Protein 5FJQ (pdb70)

Nearest PDB structures (foldseek):
  5fjq-assembly3_C  TM=1.004E+00  e=1.617E-39  Cellvibrio japonicus
  7zjb-assembly1_B  TM=9.269E-01  e=7.224E-19  Streptomyces coelicolor A3(2)
  5uiz-assembly2_B  TM=8.842E-01  e=8.935E-16  Thermobifida fusca
  4alr-assembly1_A  TM=8.768E-01  e=4.290E-15  Enterococcus faecalis
  2yox-assembly1_A  TM=8.357E-01  e=4.208E-13  Bacillus amyloliquefaciens

Foldseek 3Di:
DKAWPVVHFLLRLLVVCPQVDHDFVLSVQQNVQAAPCSVPRLPLKDFPADPPLCVQAPALRQASSPPRNRNSRSAQDLRRDAAEDAAFWDKIKMQHPWWAWFQWKWKWKADAVDDSPHGGGPVRTDTFDIDGTDGTDNMDMDGTGHHDYAGKMKMKIKTAGDCVVGGGMMDITIHIYGND/DKAWPVVHFLLRQLLVQPQPDGDFPLSVQQSVQAAQCSVPLLPLKDFPADPCLCVQAAFLCQASSPDRNRSSSQQQDQRRDAAADAAFWDKIKIQHPWWAKFQWKWKWKADAPDDSPHGGGPVRIDTFDTGGTDGTDRMDIDTTGGHHHAAKMWMKIKTAGDCVVGNGMIRITIHIYGHD/DKAWPVVHFLLRQLVVCPQVDHDDPLSVQQNVQAAPCSVCLLPLKDFPDDPPLPVQAPFLRQASSPPRNRNSRQQQDQRRDAAEDAAFWGKIKMQHPWWAWFQWKWKWKFDAPDDSPGGGGPVRTDTFDIHGTDGTDRMDIDGTGHHHYAFKMWMKIKTAGDCVVGGGMIRITIHIYHND

Solvent-accessible surface area: 21340 Å² total; per-residue (Å²): 50,0,38,0,29,54,7,77,1,5,6,5,30,0,69,98,47,26,13,95,126,17,106,46,76,0,2,88,26,0,83,97,45,18,11,43,2,1,128,48,7,37,50,0,10,20,54,39,0,126,68,55,14,94,177,83,0,64,82,15,74,0,4,0,4,65,73,65,72,3,52,0,0,8,57,35,64,106,41,2,26,31,31,82,4,71,61,25,50,76,99,0,27,0,44,7,69,39,23,22,59,1,54,8,1,54,0,37,0,0,62,92,63,34,101,20,62,99,55,9,95,51,100,18,26,94,46,16,8,9,38,9,94,25,90,98,63,172,82,0,61,14,23,0,25,3,34,159,23,56,31,68,3,8,0,0,0,0,1,0,44,3,68,105,104,61,35,26,25,0,1,1,2,4,0,4,0,41,9,79,44,0,36,0,32,49,4,77,0,5,5,5,30,0,78,98,40,28,11,99,126,18,110,45,76,0,1,86,27,0,84,95,43,17,12,46,5,1,131,56,3,38,55,0,7,19,60,30,0,8,24,5,14,69,108,57,0,62,82,14,71,1,5,0,5,70,78,65,80,2,55,0,0,9,58,37,64,101,37,4,23,32,32,86,5,98,59,26,51,73,94,0,23,0,37,3,66,44,29,20,65,1,54,8,1,51,0,33,0,0,68,98,63,32,100,17,69,96,57,9,97,59,102,14,26,107,44,18,9,6,38,10,96,29,85,100,66,182,76,2,66,15,28,0,29,3,39,157,23,56,26,76,3,7,0,0,0,1,2,0,41,3,55,89,104,59,40,29,27,0,0,0,2,4,0,3,0,39,18,91,46,0,42,0,30,53,6,84,0,5,6,6,32,0,82,102,43,25,14,63,126,15,104,51,78,0,1,87,24,0,54,87,48,10,1,2,6,1,48,28,5,39,41,1,7,22,54,36,0,123,71,50,14,94,117,70,0,63,80,15,72,1,4,0,6,70,74,55,33,2,54,0,0,10,59,35,68,105,42,1,26,33,31,86,5,91,59,28,62,82,99,0,23,0,40,3,67,43,27,19,58,1,53,8,1,57,0,37,0,0,59,97,62,32,100,14,71,101,53,9,101,51,101,17,27,89,90,30,42,62,40,18,100,30,83,97,66,180,72,1,68,14,81,0,106,3,33,153,18,60,28,74,3,6,0,0,0,1,1,0,40,4,71,100,106,60,39,25,25,0,0,1,2,4,0,3,1,40,20,88

Organism: Cellvibrio japonicus (strain Ueda107) (NCBI:txid498211)

Radius of gyration: 25.56 Å; Cα contacts (8 Å, |Δi|>4): 1435; chains: 3; bounding box: 50×65×70 Å

Structure (mmCIF, N/CA/C/O backbone):
data_5FJQ
#
_entry.id   5FJQ
#
_cell.length_a   91.500
_cell.length_b   50.170
_cell.length_c   114.530
_cell.angle_alpha   90.00
_cell.angle_beta   90.00
_cell.angle_gamma   90.00
#
_symmetry.space_group_name_H-M   'C 1 2 1'
#
loop_
_entity.id
_entity.type
_entity.pdbx_description
1 polymer 'CARBOHYDRATE BINDING PROTEIN, PUTATIVE, CPB33A'
2 non-polymer 'COPPER (II) ION'
3 water water
#
loop_
_atom_site.group_PDB
_atom_site.id
_atom_site.type_symbol
_atom_site.label_atom_id
_atom_site.label_alt_id
_atom_site.label_comp_id
_atom_site.label_asym_id
_atom_site.label_entity_id
_atom_site.label_seq_id
_atom_site.pdbx_PDB_ins_code
_atom_site.Cartn_x
_atom_site.Cartn_y
_atom_site.Cartn_z
_atom_site.occupancy
_atom_site.B_iso_or_equiv
_atom_site.auth_seq_id
_atom_site.auth_comp_id
_atom_site.auth_asym_id
_atom_site.auth_atom_id
_atom_site.pdbx_PDB_model_num
ATOM 1 N N . HIS A 1 1 ? 76.445 -2.117 8.250 1.00 26.13 37 HIS A N 1
ATOM 2 C CA . HIS A 1 1 ? 75.273 -2.949 8.666 1.00 23.25 37 HIS A CA 1
ATOM 3 C C . HIS A 1 1 ? 74.798 -2.704 10.101 1.00 21.79 37 HIS A C 1
ATOM 4 O O . HIS A 1 1 ? 75.509 -2.911 11.104 1.00 23.37 37 HIS A O 1
ATOM 11 N N . GLY A 1 2 ? 73.559 -2.248 10.197 1.00 23.05 38 GLY A N 1
ATOM 12 C CA . GLY A 1 2 ? 72.976 -1.980 11.478 1.00 21.23 38 GLY A CA 1
ATOM 13 C C . GLY A 1 2 ? 71.556 -1.439 11.492 1.00 18.61 38 GLY A C 1
ATOM 14 O O . GLY A 1 2 ? 71.046 -1.021 10.471 1.00 19.47 38 GLY A O 1
ATOM 15 N N . TYR A 1 3 ? 70.942 -1.380 12.685 1.00 16.31 39 TYR A N 1
ATOM 16 C CA . TYR A 1 3 ? 69.538 -0.920 12.816 1.00 15.87 39 TYR A CA 1
ATOM 17 C C . TYR A 1 3 ? 69.375 -0.225 14.168 1.00 16.40 39 TYR A C 1
ATOM 18 O O . TYR A 1 3 ? 70.277 -0.302 14.946 1.00 17.93 39 TYR A O 1
ATOM 27 N N . VAL A 1 4 ? 68.248 0.439 14.427 1.00 16.33 40 VAL A N 1
ATOM 28 C CA . VAL A 1 4 ? 67.989 1.124 15.724 1.00 17.08 40 VAL A CA 1
ATOM 29 C C . VAL A 1 4 ? 67.237 0.130 16.569 1.00 19.19 40 VAL A C 1
ATOM 30 O O . VAL A 1 4 ? 66.116 -0.306 16.201 1.00 18.99 40 VAL A O 1
ATOM 34 N N . SER A 1 5 ? 67.837 -0.179 17.725 1.00 20.86 41 SER A N 1
ATOM 35 C CA . SER A 1 5 ? 67.369 -1.221 18.592 1.00 21.70 41 SER A CA 1
ATOM 36 C C . SER A 1 5 ? 66.570 -0.643 19.737 1.00 25.10 41 SER A C 1
ATOM 37 O O . SER A 1 5 ? 65.741 -1.354 20.319 1.00 25.11 41 SER A O 1
ATOM 40 N N . SER A 1 6 ? 66.763 0.665 19.996 1.00 24.09 42 SER A N 1
ATOM 41 C CA . SER A 1 6 ? 66.231 1.350 21.198 1.00 25.89 42 SER A CA 1
ATOM 42 C C . SER A 1 6 ? 66.105 2.865 20.914 1.00 24.14 42 SER A C 1
ATOM 43 O O . SER A 1 6 ? 67.135 3.510 20.722 1.00 23.25 42 SER A O 1
ATOM 46 N N . PRO A 1 7 ? 64.854 3.389 20.740 1.00 20.34 43 PRO A N 1
ATOM 47 C CA . PRO A 1 7 ? 63.561 2.699 20.714 1.00 19.24 43 PRO A CA 1
ATOM 48 C C . PRO A 1 7 ? 63.553 1.761 19.500 1.00 19.44 43 PRO A C 1
ATOM 49 O O . PRO A 1 7 ? 64.207 2.053 18.504 1.00 17.95 43 PRO A O 1
ATOM 53 N N . LYS A 1 8 ? 62.889 0.626 19.614 1.00 17.81 44 LYS A N 1
ATOM 54 C CA . LYS A 1 8 ? 62.867 -0.374 18.527 1.00 16.78 44 LYS A CA 1
ATOM 55 C C . LYS A 1 8 ? 62.299 0.272 17.276 1.00 17.22 44 LYS A C 1
ATOM 56 O O . LYS A 1 8 ? 61.214 0.901 17.303 1.00 17.55 44 LYS A O 1
ATOM 62 N N . SER A 1 9 ? 63.037 0.133 16.184 1.00 19.74 45 SER A N 1
ATOM 63 C CA . SER A 1 9 ? 62.625 0.652 14.890 1.00 18.23 45 SER A CA 1
ATOM 64 C C . SER A 1 9 ? 61.494 -0.250 14.455 1.00 19.74 45 SER A C 1
ATOM 65 O O . SER A 1 9 ? 61.257 -1.306 15.064 1.00 19.89 45 SER A O 1
ATOM 68 N N . ARG A 1 10 ? 60.786 0.217 13.450 1.00 16.96 46 ARG A N 1
ATOM 69 C CA . ARG A 1 10 ? 59.619 -0.466 12.894 1.00 16.03 46 ARG A CA 1
ATOM 70 C C . ARG A 1 10 ? 59.972 -1.883 12.382 1.00 16.46 46 ARG A C 1
ATOM 71 O O . ARG A 1 10 ? 59.168 -2.806 12.582 1.00 15.84 46 ARG A O 1
ATOM 79 N N . VAL A 1 11 ? 61.149 -2.039 11.720 1.00 15.61 47 VAL A N 1
ATOM 80 C CA . VAL A 1 11 ? 61.579 -3.376 11.226 1.00 14.16 47 VAL A CA 1
ATOM 81 C C . VAL A 1 11 ? 61.817 -4.283 12.493 1.00 13.39 47 VAL A C 1
ATOM 82 O O . VAL A 1 11 ? 61.559 -5.479 12.476 1.00 12.66 47 VAL A O 1
ATOM 86 N N . ILE A 1 12 ? 62.164 -3.674 13.621 1.00 13.42 48 ILE A N 1
ATOM 87 C CA . ILE A 1 12 ? 62.471 -4.502 14.871 1.00 13.01 48 ILE A CA 1
ATOM 88 C C . ILE A 1 12 ? 61.193 -4.815 15.699 1.00 14.89 48 ILE A C 1
ATOM 89 O O . ILE A 1 12 ? 61.031 -5.899 16.365 1.00 15.33 48 ILE A O 1
ATOM 94 N N . GLN A 1 13 ? 60.331 -3.818 15.773 1.00 14.72 49 GLN A N 1
ATOM 95 C CA . GLN A 1 13 ? 59.003 -4.013 16.342 1.00 16.20 49 GLN A CA 1
ATOM 96 C C . GLN A 1 13 ? 58.304 -5.167 15.616 1.00 16.54 49 GLN A C 1
ATOM 97 O O . GLN A 1 13 ? 57.821 -6.140 16.214 1.00 18.07 49 GLN A O 1
ATOM 103 N N . CYS A 1 14 ? 58.244 -5.070 14.336 1.00 14.43 50 CYS A N 1
ATOM 104 C CA . CYS A 1 14 ? 57.535 -6.169 13.638 1.00 17.66 50 CYS A CA 1
ATOM 105 C C . CYS A 1 14 ? 58.296 -7.537 13.608 1.00 17.84 50 CYS A C 1
ATOM 106 O O . CYS A 1 14 ? 57.645 -8.602 13.711 1.00 17.75 50 CYS A O 1
ATOM 109 N N . LYS A 1 15 ? 59.634 -7.506 13.514 1.00 16.17 51 LYS A N 1
ATOM 110 C CA . LYS A 1 15 ? 60.406 -8.742 13.605 1.00 15.65 51 LYS A CA 1
ATOM 111 C C . LYS A 1 15 ? 59.997 -9.515 14.838 1.00 16.13 51 LYS A C 1
ATOM 112 O O . LYS A 1 15 ? 59.608 -10.682 14.776 1.00 14.67 51 LYS A O 1
ATOM 118 N N . GLU A 1 16 ? 59.960 -8.807 15.955 1.00 16.36 52 GLU A N 1
ATOM 119 C CA . GLU A 1 16 ? 59.792 -9.424 17.241 1.00 15.78 52 GLU A CA 1
ATOM 120 C C . GLU A 1 16 ? 58.342 -9.838 17.461 1.00 16.79 52 GLU A C 1
ATOM 121 O O . GLU A 1 16 ? 58.041 -10.680 18.322 1.00 17.98 52 GLU A O 1
ATOM 127 N N . ASN A 1 17 ? 57.423 -9.234 16.711 1.00 14.79 53 ASN A N 1
ATOM 128 C CA . ASN A 1 17 ? 56.024 -9.646 16.784 1.00 16.19 53 ASN A CA 1
ATOM 129 C C . ASN A 1 17 ? 55.803 -10.956 15.952 1.00 16.77 53 ASN A C 1
ATOM 130 O O . ASN A 1 17 ? 54.711 -11.543 16.016 1.00 15.88 53 ASN A O 1
ATOM 135 N N . GLY A 1 18 ? 56.817 -11.393 15.194 1.00 16.62 54 GLY A N 1
ATOM 136 C CA . GLY A 1 18 ? 56.708 -12.656 14.369 1.00 15.48 54 GLY A CA 1
ATOM 137 C C . GLY A 1 18 ? 56.593 -12.342 12.884 1.00 19.55 54 GLY A C 1
ATOM 138 O O . GLY A 1 18 ? 55.593 -11.745 12.418 1.00 20.09 54 GLY A O 1
ATOM 139 N N . ILE A 1 19 ? 57.622 -12.729 12.128 1.00 17.43 55 ILE A N 1
ATOM 140 C CA . ILE A 1 19 ? 57.687 -12.380 10.759 1.00 18.24 55 ILE A CA 1
ATOM 141 C C . ILE A 1 19 ? 56.714 -13.282 9.954 1.00 19.65 55 ILE A C 1
ATOM 142 O O . ILE A 1 19 ? 56.007 -12.787 9.102 1.00 17.53 55 ILE A O 1
ATOM 147 N N . GLU A 1 20 ? 56.672 -14.580 10.274 1.00 21.05 56 GLU A N 1
ATOM 148 C CA . GLU A 1 20 ? 55.806 -15.515 9.517 1.00 23.62 56 GLU A CA 1
ATOM 149 C C . GLU A 1 20 ? 54.320 -15.417 9.931 1.00 24.80 56 GLU A C 1
ATOM 150 O O . GLU A 1 20 ? 53.431 -15.449 9.086 1.00 24.09 56 GLU A O 1
ATOM 156 N N . ASN A 1 21 ? 54.080 -15.284 11.226 1.00 24.77 57 ASN A N 1
ATOM 157 C CA . ASN A 1 21 ? 52.746 -15.319 11.828 1.00 26.44 57 ASN A CA 1
ATOM 158 C C . ASN A 1 21 ? 52.571 -14.168 12.796 1.00 23.85 57 ASN A C 1
ATOM 159 O O . ASN A 1 21 ? 52.329 -14.376 13.956 1.00 24.43 57 ASN A O 1
ATOM 164 N N . PRO A 1 22 ? 52.664 -12.936 12.298 1.00 22.77 58 PRO A N 1
ATOM 165 C CA . PRO A 1 22 ? 52.506 -11.797 13.185 1.00 21.70 58 PRO A CA 1
ATOM 166 C C . PRO A 1 22 ? 51.089 -11.800 13.802 1.00 21.89 58 PRO A C 1
ATOM 167 O O . PRO A 1 22 ? 50.140 -12.361 13.230 1.00 25.27 58 PRO A O 1
ATOM 171 N N . THR A 1 23 ? 50.932 -11.130 14.918 1.00 21.85 59 THR A N 1
ATOM 172 C CA . THR A 1 23 ? 49.619 -11.037 15.517 1.00 23.86 59 THR A CA 1
ATOM 173 C C . THR A 1 23 ? 49.172 -9.613 15.565 1.00 24.82 59 THR A C 1
ATOM 174 O O . THR A 1 23 ? 47.999 -9.340 15.791 1.00 26.74 59 THR A O 1
ATOM 178 N N . HIS A 1 24 ? 50.084 -8.679 15.413 1.00 23.20 60 HIS A N 1
ATOM 179 C CA . HIS A 1 24 ? 49.667 -7.297 15.585 1.00 26.53 60 HIS A CA 1
ATOM 180 C C . HIS A 1 24 ? 49.124 -6.797 14.220 1.00 25.01 60 HIS A C 1
ATOM 181 O O . HIS A 1 24 ? 49.712 -7.072 13.200 1.00 28.23 60 HIS A O 1
ATOM 188 N N . PRO A 1 25 ? 47.993 -6.091 14.207 1.00 22.61 61 PRO A N 1
ATOM 189 C CA . PRO A 1 25 ? 47.391 -5.765 12.943 1.00 22.82 61 PRO A CA 1
ATOM 190 C C . PRO A 1 25 ? 48.306 -5.010 11.931 1.00 20.17 61 PRO A C 1
ATOM 191 O O . PRO A 1 25 ? 48.301 -5.354 10.764 1.00 21.40 61 PRO A O 1
ATOM 195 N N . ALA A 1 26 ? 49.089 -4.023 12.351 1.00 20.39 62 ALA A N 1
ATOM 196 C CA . ALA A 1 26 ? 50.087 -3.371 11.422 1.00 18.39 62 ALA A CA 1
ATOM 197 C C . ALA A 1 26 ? 51.118 -4.346 10.840 1.00 18.43 62 ALA A C 1
ATOM 198 O O . ALA A 1 26 ? 51.482 -4.240 9.682 1.00 17.35 62 ALA A O 1
ATOM 200 N N . CYS A 1 27 ? 51.606 -5.303 11.636 1.00 14.18 63 CYS A N 1
ATOM 201 C CA . CYS A 1 27 ? 52.605 -6.237 11.118 1.00 15.32 63 CYS A CA 1
ATOM 202 C C . CYS A 1 27 ? 51.944 -7.287 10.240 1.00 15.20 63 CYS A C 1
ATOM 203 O O . CYS A 1 27 ? 52.562 -7.771 9.318 1.00 17.78 63 CYS A O 1
ATOM 206 N N . ILE A 1 28 ? 50.690 -7.658 10.559 1.00 16.80 64 ILE A N 1
ATOM 207 C CA . ILE A 1 28 ? 49.921 -8.574 9.687 1.00 14.47 64 ILE A CA 1
ATOM 208 C C . ILE A 1 28 ? 49.815 -7.872 8.318 1.00 15.57 64 ILE A C 1
ATOM 209 O O . ILE A 1 28 ? 50.021 -8.497 7.231 1.00 15.39 64 ILE A O 1
ATOM 214 N N . ALA A 1 29 ? 49.478 -6.587 8.341 1.00 14.44 65 ALA A N 1
ATOM 215 C CA . ALA A 1 29 ? 49.400 -5.818 7.047 1.00 14.66 65 ALA A CA 1
ATOM 216 C C . ALA A 1 29 ? 50.796 -5.802 6.336 1.00 16.69 65 ALA A C 1
ATOM 217 O O . ALA A 1 29 ? 50.892 -6.144 5.150 1.00 17.39 65 ALA A O 1
ATOM 219 N N . ALA A 1 30 ? 51.842 -5.448 7.097 1.00 19.11 66 ALA A N 1
ATOM 220 C CA . ALA A 1 30 ? 53.178 -5.451 6.566 1.00 21.15 66 ALA A CA 1
ATOM 221 C C . ALA A 1 30 ? 53.546 -6.822 5.937 1.00 21.25 66 ALA A C 1
ATOM 222 O O . ALA A 1 30 ? 54.179 -6.844 4.910 1.00 19.01 66 ALA A O 1
ATOM 224 N N . LYS A 1 31 ? 53.192 -7.944 6.581 1.00 21.69 67 LYS A N 1
ATOM 225 C CA . LYS A 1 31 ? 53.465 -9.248 5.954 1.00 23.60 67 LYS A CA 1
ATOM 226 C C . LYS A 1 31 ? 52.933 -9.334 4.507 1.00 24.53 67 LYS A C 1
ATOM 227 O O . LYS A 1 31 ? 53.674 -9.725 3.607 1.00 26.31 67 LYS A O 1
ATOM 233 N N . ALA A 1 32 ? 51.683 -8.911 4.308 1.00 26.01 68 ALA A N 1
ATOM 234 C CA . ALA A 1 32 ? 50.980 -8.990 3.037 1.00 26.69 68 ALA A CA 1
ATOM 235 C C . ALA A 1 32 ? 51.630 -8.069 1.980 1.00 25.05 68 ALA A C 1
ATOM 236 O O . ALA A 1 32 ? 51.699 -8.434 0.801 1.00 22.91 68 ALA A O 1
ATOM 238 N N . ALA A 1 33 ? 52.143 -6.911 2.404 1.00 20.93 69 ALA A N 1
ATOM 239 C CA . ALA A 1 33 ? 52.815 -5.986 1.477 1.00 19.31 69 ALA A CA 1
ATOM 240 C C . ALA A 1 33 ? 54.332 -6.302 1.170 1.00 19.62 69 ALA A C 1
ATOM 241 O O . ALA A 1 33 ? 54.896 -5.810 0.190 1.00 21.76 69 ALA A O 1
ATOM 243 N N . GLY A 1 34 ? 54.977 -7.141 1.971 1.00 18.51 70 GLY A N 1
ATOM 244 C CA . GLY A 1 34 ? 56.420 -7.415 1.753 1.00 18.65 70 GLY A CA 1
ATOM 245 C C . GLY A 1 34 ? 57.165 -7.267 3.061 1.00 19.79 70 GLY A C 1
ATOM 246 O O . GLY A 1 34 ? 57.416 -6.126 3.519 1.00 20.09 70 GLY A O 1
ATOM 247 N N . ASN A 1 35 ? 57.463 -8.399 3.728 1.00 17.66 71 ASN A N 1
ATOM 248 C CA . ASN A 1 35 ? 58.188 -8.303 4.974 1.00 17.83 71 ASN A CA 1
ATOM 249 C C . ASN A 1 35 ? 59.309 -9.347 5.149 1.00 17.18 71 ASN A C 1
ATOM 250 O O . ASN A 1 35 ? 59.778 -9.521 6.247 1.00 13.49 71 ASN A O 1
ATOM 255 N N . GLY A 1 36 ? 59.701 -10.070 4.101 1.00 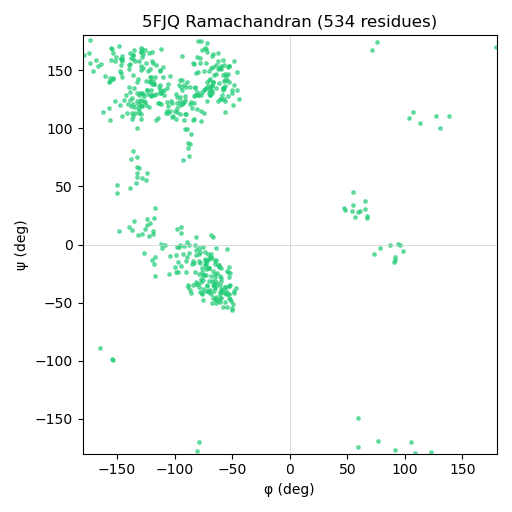15.75 72 GLY A N 1
ATOM 256 C CA . GLY A 1 36 ? 60.692 -11.125 4.364 1.00 18.39 72 GLY A CA 1
ATOM 257 C C . GLY A 1 36 ? 62.063 -10.456 4.633 1.00 18.78 72 GLY A C 1
ATOM 258 O O . GLY A 1 36 ? 62.988 -11.085 5.149 1.00 16.73 72 GLY A O 1
ATOM 259 N N . GLY A 1 37 ? 62.216 -9.175 4.262 1.00 18.54 73 GLY A N 1
ATOM 260 C CA . GLY A 1 37 ? 63.424 -8.450 4.749 1.00 20.34 73 GLY A CA 1
ATOM 261 C C . GLY A 1 37 ? 63.497 -8.261 6.274 1.00 19.12 73 GLY A C 1
ATOM 262 O O . GLY A 1 37 ? 64.440 -7.667 6.792 1.00 17.60 73 GLY A O 1
ATOM 263 N N . LEU A 1 38 ? 62.480 -8.699 7.016 1.00 21.49 74 LEU A N 1
ATOM 264 C CA . LEU A 1 38 ? 62.468 -8.457 8.449 1.00 17.96 74 LEU A CA 1
ATOM 265 C C . LEU A 1 38 ? 63.453 -9.346 9.171 1.00 20.18 74 LEU A C 1
ATOM 266 O O . LEU A 1 38 ? 63.760 -9.090 10.357 1.00 17.06 74 LEU A O 1
ATOM 271 N N . TYR A 1 39 ? 63.949 -10.379 8.486 1.00 17.46 75 TYR A N 1
ATOM 272 C CA . TYR A 1 39 ? 65.005 -11.269 9.034 1.00 16.30 75 TYR A CA 1
ATOM 273 C C . TYR A 1 39 ? 66.374 -10.576 9.043 1.00 15.58 75 TYR A C 1
ATOM 274 O O . TYR A 1 39 ? 67.362 -11.061 9.628 1.00 13.80 75 TYR A O 1
ATOM 283 N N . THR A 1 40 ? 66.478 -9.490 8.262 1.00 15.17 76 THR A N 1
ATOM 284 C CA . THR A 1 40 ? 67.801 -8.843 8.075 1.00 16.38 76 THR A CA 1
ATOM 285 C C . THR A 1 40 ? 67.648 -7.316 8.280 1.00 17.23 76 THR A C 1
ATOM 286 O O . THR A 1 40 ? 67.908 -6.517 7.379 1.00 17.76 76 THR A O 1
ATOM 290 N N . PRO A 1 41 ? 67.167 -6.924 9.472 1.00 18.41 77 PRO A N 1
ATOM 291 C CA . PRO A 1 41 ? 66.922 -5.534 9.886 1.00 17.31 77 PRO A CA 1
ATOM 292 C C . PRO A 1 41 ? 68.132 -4.591 9.731 1.00 18.19 77 PRO A C 1
ATOM 293 O O . PRO A 1 41 ? 67.947 -3.365 9.540 1.00 17.40 77 PRO A O 1
ATOM 297 N N . GLN A 1 42 ? 69.326 -5.171 9.731 1.00 16.40 78 GLN A N 1
ATOM 298 C CA . GLN A 1 42 ? 70.622 -4.467 9.622 1.00 18.12 78 GLN A CA 1
ATOM 299 C C . GLN A 1 42 ? 70.984 -4.013 8.184 1.00 19.91 78 GLN A C 1
ATOM 300 O O . GLN A 1 42 ? 71.993 -3.313 7.954 1.00 21.34 78 GLN A O 1
ATOM 306 N N . GLU A 1 43 ? 70.142 -4.438 7.238 1.00 21.08 79 GLU A N 1
ATOM 307 C CA . GLU A 1 43 ? 70.356 -4.316 5.845 1.00 20.60 79 GLU A CA 1
ATOM 308 C C . GLU A 1 43 ? 69.329 -3.437 5.123 1.00 18.25 79 GLU A C 1
ATOM 309 O O . GLU A 1 43 ? 68.985 -3.718 3.975 1.00 19.90 79 GLU A O 1
ATOM 315 N N . VAL A 1 44 ? 68.784 -2.426 5.770 1.00 16.69 80 VAL A N 1
ATOM 316 C CA . VAL A 1 44 ? 67.833 -1.586 5.070 1.00 17.08 80 VAL A CA 1
ATOM 317 C C . VAL A 1 44 ? 68.750 -0.557 4.439 1.00 17.30 80 VAL A C 1
ATOM 318 O O . VAL A 1 44 ? 68.974 0.546 4.985 1.00 19.07 80 VAL A O 1
ATOM 322 N N . ALA A 1 45 ? 69.314 -0.935 3.284 1.00 17.97 81 ALA A N 1
ATOM 323 C CA . ALA A 1 45 ? 70.602 -0.369 2.818 1.00 17.53 81 ALA A CA 1
ATOM 324 C C . ALA A 1 45 ? 70.517 0.121 1.404 1.00 15.85 81 ALA A C 1
ATOM 325 O O . ALA A 1 45 ? 69.789 -0.456 0.608 1.00 18.75 81 ALA A O 1
ATOM 327 N N . VAL A 1 46 ? 71.298 1.136 1.068 1.00 16.06 82 VAL A N 1
ATOM 328 C CA . VAL A 1 46 ? 71.419 1.564 -0.338 1.00 14.39 82 VAL A CA 1
ATOM 329 C C . VAL A 1 46 ? 72.884 1.705 -0.643 1.00 14.90 82 VAL A C 1
ATOM 330 O O . VAL A 1 46 ? 73.564 2.490 0.000 1.00 15.09 82 VAL A O 1
ATOM 334 N N . GLY A 1 47 ? 73.396 0.964 -1.625 1.00 14.18 83 GLY A N 1
ATOM 335 C CA . GLY A 1 47 ? 74.803 1.118 -2.016 1.00 15.91 83 GLY A CA 1
ATOM 336 C C . GLY A 1 47 ? 75.011 2.339 -2.922 1.00 17.88 83 GLY A C 1
ATOM 337 O O . GLY A 1 47 ? 74.134 2.709 -3.679 1.00 18.62 83 GLY A O 1
ATOM 338 N N . GLY A 1 48 ? 76.175 2.965 -2.826 1.00 20.17 84 GLY A N 1
ATOM 339 C CA . GLY A 1 48 ? 76.556 4.098 -3.655 1.00 20.35 84 GLY A CA 1
ATOM 340 C C . GLY A 1 48 ? 76.131 5.466 -3.154 1.00 24.13 84 GLY A C 1
ATOM 341 O O . GLY A 1 48 ? 76.412 6.463 -3.819 1.00 25.46 84 GLY A O 1
ATOM 342 N N . VAL A 1 49 ? 75.452 5.542 -2.013 1.00 22.06 85 VAL A N 1
ATOM 343 C CA . VAL A 1 49 ? 74.854 6.820 -1.607 1.00 22.19 85 VAL A CA 1
ATOM 344 C C . VAL A 1 49 ? 75.900 7.702 -0.938 1.00 19.73 85 VAL A C 1
ATOM 345 O O . VAL A 1 49 ? 76.695 7.234 -0.142 1.00 18.77 85 VAL A O 1
ATOM 349 N N . ARG A 1 50 ? 75.930 8.983 -1.320 1.00 18.59 86 ARG A N 1
ATOM 350 C CA . ARG A 1 50 ? 76.908 9.946 -0.813 1.00 16.89 86 ARG A CA 1
ATOM 351 C C . ARG A 1 50 ? 76.142 11.219 -0.415 1.00 17.06 86 ARG A C 1
ATOM 352 O O . ARG A 1 50 ? 76.062 12.203 -1.220 1.00 14.98 86 ARG A O 1
ATOM 360 N N . ASP A 1 51 ? 75.450 11.136 0.730 1.00 16.33 87 ASP A N 1
ATOM 361 C CA . ASP A 1 51 ? 74.636 12.229 1.285 1.00 17.45 87 ASP A CA 1
ATOM 362 C C . ASP A 1 51 ? 73.550 12.777 0.288 1.00 19.40 87 ASP A C 1
ATOM 363 O O . ASP A 1 51 ? 73.306 13.989 0.173 1.00 16.22 87 ASP A O 1
ATOM 368 N N . ASN A 1 52 ? 73.009 11.859 -0.546 1.00 18.39 88 ASN A N 1
ATOM 369 C CA . ASN A 1 52 ? 72.029 12.224 -1.564 1.00 20.02 88 ASN A CA 1
ATOM 370 C C . ASN A 1 52 ? 70.939 11.162 -1.599 1.00 18.79 88 ASN A C 1
ATOM 371 O O . ASN A 1 52 ? 70.619 10.580 -2.652 1.00 16.77 88 ASN A O 1
ATOM 376 N N . HIS A 1 53 ? 70.444 10.853 -0.408 1.00 21.51 89 HIS A N 1
ATOM 377 C CA . HIS A 1 53 ? 69.522 9.744 -0.171 1.00 20.65 89 HIS A CA 1
ATOM 378 C C . HIS A 1 53 ? 68.245 9.863 -0.945 1.00 18.42 89 HIS A C 1
ATOM 379 O O . HIS A 1 53 ? 67.636 8.852 -1.319 1.00 19.20 89 HIS A O 1
ATOM 386 N N . ASP A 1 54 ? 67.805 11.090 -1.196 1.00 19.30 90 ASP A N 1
ATOM 387 C CA . ASP A 1 54 ? 66.536 11.253 -1.909 1.00 20.22 90 ASP A CA 1
ATOM 388 C C . ASP A 1 54 ? 66.602 10.906 -3.380 1.00 19.26 90 ASP A C 1
ATOM 389 O O . ASP A 1 54 ? 65.569 10.678 -3.980 1.00 20.86 90 ASP A O 1
ATOM 394 N N . TYR A 1 55 ? 67.790 10.912 -3.973 1.00 17.98 91 TYR A N 1
ATOM 395 C CA . TYR A 1 55 ? 67.944 10.425 -5.338 1.00 16.11 91 TYR A CA 1
ATOM 396 C C . TYR A 1 55 ? 67.618 8.920 -5.460 1.00 18.92 91 TYR A C 1
ATOM 397 O O . TYR A 1 55 ? 66.921 8.488 -6.401 1.00 20.73 91 TYR A O 1
ATOM 406 N N . TYR A 1 56 ? 68.136 8.127 -4.515 1.00 19.11 92 TYR A N 1
ATOM 407 C CA . TYR A 1 56 ? 68.049 6.685 -4.538 1.00 19.63 92 TYR A CA 1
ATOM 408 C C . TYR A 1 56 ? 66.723 6.138 -3.966 1.00 20.36 92 TYR A C 1
ATOM 409 O O . TYR A 1 56 ? 66.246 5.092 -4.452 1.00 19.46 92 TYR A O 1
ATOM 418 N N . ILE A 1 57 ? 66.168 6.818 -2.926 1.00 17.00 93 ILE A N 1
ATOM 419 C CA . ILE A 1 57 ? 64.916 6.420 -2.292 1.00 17.07 93 ILE A CA 1
ATOM 420 C C . ILE A 1 57 ? 63.703 7.290 -2.673 1.00 18.52 93 ILE A C 1
ATOM 421 O O . ILE A 1 57 ? 63.640 8.486 -2.282 1.00 20.10 93 ILE A O 1
ATOM 426 N N . PRO A 1 58 ? 62.704 6.687 -3.361 1.00 19.02 94 PRO A N 1
ATOM 427 C CA . PRO A 1 58 ? 61.488 7.468 -3.787 1.00 21.04 94 PRO A CA 1
ATOM 428 C C . PRO A 1 58 ? 60.682 7.897 -2.573 1.00 19.14 94 PRO A C 1
ATOM 429 O O . PRO A 1 58 ? 60.754 7.213 -1.545 1.00 17.86 94 PRO A O 1
ATOM 433 N N . ASP A 1 59 ? 59.925 8.982 -2.621 1.00 18.33 95 ASP A N 1
ATOM 434 C CA . ASP A 1 59 ? 58.959 9.196 -1.504 1.00 21.80 95 ASP A CA 1
ATOM 435 C C . ASP A 1 59 ? 58.062 7.959 -1.320 1.00 21.21 95 ASP A C 1
ATOM 436 O O . ASP A 1 59 ? 57.739 7.250 -2.301 1.00 21.87 95 ASP A O 1
ATOM 441 N N . GLY A 1 60 ? 57.567 7.727 -0.125 1.00 20.04 96 GLY A N 1
ATOM 442 C CA . GLY A 1 60 ? 56.737 6.554 0.101 1.00 21.47 96 GLY A CA 1
ATOM 443 C C . GLY A 1 60 ? 57.565 5.291 0.237 1.00 19.77 96 GLY A C 1
ATOM 444 O O . GLY A 1 60 ? 57.001 4.232 0.456 1.00 22.37 96 GLY A O 1
ATOM 445 N N . ARG A 1 61 ? 58.896 5.392 0.083 1.00 21.37 97 ARG A N 1
ATOM 446 C CA . ARG A 1 61 ? 59.814 4.234 0.251 1.00 19.14 97 ARG A CA 1
ATOM 447 C C . ARG A 1 61 ? 60.965 4.444 1.306 1.00 17.23 97 ARG A C 1
ATOM 448 O O . ARG A 1 61 ? 62.017 3.756 1.289 1.00 16.91 97 ARG A O 1
ATOM 456 N N . LEU A 1 62 ? 60.763 5.388 2.241 1.00 14.97 98 LEU A N 1
ATOM 457 C CA . LEU A 1 62 ? 61.778 5.782 3.119 1.00 13.33 98 LEU A CA 1
ATOM 458 C C . LEU A 1 62 ? 62.013 4.610 4.097 1.00 13.34 98 LEU A C 1
ATOM 459 O O . LEU A 1 62 ? 63.127 4.186 4.297 1.00 13.30 98 LEU A O 1
ATOM 464 N N . CYS A 1 63 ? 60.938 3.970 4.525 1.00 14.08 99 CYS A N 1
ATOM 465 C CA . CYS A 1 63 ? 61.085 2.895 5.506 1.00 14.84 99 CYS A CA 1
ATOM 466 C C . CYS A 1 63 ? 61.629 1.574 4.975 1.00 14.58 99 CYS A C 1
ATOM 467 O O . CYS A 1 63 ? 62.177 0.791 5.761 1.00 17.00 99 CYS A O 1
ATOM 470 N N . SER A 1 64 ? 61.441 1.277 3.689 1.00 14.46 100 SER A N 1
ATOM 471 C CA . SER A 1 64 ? 61.995 0.066 3.056 1.00 17.64 100 SER A CA 1
ATOM 472 C C . SER A 1 64 ? 63.323 0.344 2.347 1.00 19.87 100 SER A C 1
ATOM 473 O O . SER A 1 64 ? 63.899 -0.562 1.754 1.00 19.71 100 SER A O 1
ATOM 476 N N . ALA A 1 65 ? 63.752 1.615 2.364 1.00 19.40 101 ALA A N 1
ATOM 477 C CA . ALA A 1 65 ? 64.868 2.074 1.529 1.00 20.57 101 ALA A CA 1
ATOM 478 C C . ALA A 1 65 ? 64.649 1.536 0.090 1.00 19.32 101 ALA A C 1
ATOM 479 O O . ALA A 1 65 ? 65.588 1.200 -0.581 1.00 19.80 101 ALA A O 1
ATOM 481 N N . ASN A 1 66 ? 63.376 1.395 -0.301 1.00 19.12 102 ASN A N 1
ATOM 482 C CA . ASN A 1 66 ? 62.943 0.927 -1.631 1.00 18.61 102 ASN A CA 1
ATOM 483 C C . ASN A 1 66 ? 63.270 -0.542 -1.927 1.00 19.29 102 ASN A C 1
ATOM 484 O O . ASN A 1 66 ? 63.342 -0.973 -3.102 1.00 16.90 102 ASN A O 1
ATOM 489 N N . ARG A 1 67 ? 63.409 -1.332 -0.856 1.00 15.82 103 ARG A N 1
ATOM 490 C CA . ARG A 1 67 ? 63.620 -2.748 -0.990 1.00 17.75 103 ARG A CA 1
ATOM 491 C C . ARG A 1 67 ? 62.301 -3.491 -0.880 1.00 17.18 103 ARG A C 1
ATOM 492 O O . ARG A 1 67 ? 61.593 -3.294 0.085 1.00 16.20 103 ARG A O 1
ATOM 500 N N . ALA A 1 68 ? 61.969 -4.347 -1.855 1.00 15.02 104 ALA A N 1
ATOM 501 C CA . ALA A 1 68 ? 60.612 -4.874 -1.906 1.00 16.19 104 ALA A CA 1
ATOM 502 C C . ALA A 1 68 ? 60.213 -5.770 -0.711 1.00 15.64 104 ALA A C 1
ATOM 503 O O . ALA A 1 68 ? 59.039 -5.811 -0.271 1.00 16.91 104 ALA A O 1
ATOM 505 N N . ASN A 1 69 ? 61.158 -6.563 -0.242 1.00 16.22 105 ASN A N 1
ATOM 506 C CA . ASN A 1 69 ? 60.915 -7.455 0.890 1.00 15.88 105 ASN A CA 1
ATOM 507 C C . ASN A 1 69 ? 60.705 -6.659 2.255 1.00 15.84 105 ASN A C 1
ATOM 508 O O . ASN A 1 69 ? 60.612 -7.262 3.321 1.00 15.50 105 ASN A O 1
ATOM 513 N N . LEU A 1 70 ? 60.612 -5.329 2.177 1.00 16.53 106 LEU A N 1
ATOM 514 C CA . LEU A 1 70 ? 60.262 -4.473 3.316 1.00 16.69 106 LEU A CA 1
ATOM 515 C C . LEU A 1 70 ? 59.165 -3.453 2.957 1.00 17.97 106 LEU A C 1
ATOM 516 O O . LEU A 1 70 ? 58.875 -2.547 3.730 1.00 17.88 106 LEU A O 1
ATOM 521 N N . PHE A 1 71 ? 58.586 -3.591 1.787 1.00 19.02 107 PHE A N 1
ATOM 522 C CA . PHE A 1 71 ? 57.491 -2.709 1.348 1.00 20.36 107 PHE A CA 1
ATOM 523 C C . PHE A 1 71 ? 56.329 -2.631 2.378 1.00 17.30 107 PHE A C 1
ATOM 524 O O . PHE A 1 71 ? 55.592 -1.676 2.391 1.00 16.50 107 PHE A O 1
ATOM 532 N N . GLY A 1 72 ? 56.233 -3.617 3.292 1.00 16.08 108 GLY A N 1
ATOM 533 C CA . GLY A 1 72 ? 55.214 -3.661 4.327 1.00 12.85 108 GLY A CA 1
ATOM 534 C C . GLY A 1 72 ? 55.492 -2.501 5.311 1.00 12.99 108 GLY A C 1
ATOM 535 O O . GLY A 1 72 ? 54.571 -1.882 5.835 1.00 12.38 108 GLY A O 1
ATOM 536 N N . MET A 1 73 ? 56.784 -2.186 5.445 1.00 13.20 109 MET A N 1
ATOM 537 C CA . MET A 1 73 ? 57.289 -1.062 6.253 1.00 13.75 109 MET A CA 1
ATOM 538 C C . MET A 1 73 ? 56.875 0.312 5.761 1.00 13.23 109 MET A C 1
ATOM 539 O O . MET A 1 73 ? 56.940 1.284 6.559 1.00 12.43 109 MET A O 1
ATOM 544 N N . ASP A 1 74 ? 56.368 0.376 4.513 1.00 14.61 110 ASP A N 1
ATOM 545 C CA . ASP A 1 74 ? 56.033 1.634 3.887 1.00 16.12 110 ASP A CA 1
ATOM 546 C C . ASP A 1 74 ? 54.597 2.055 4.099 1.00 17.99 110 ASP A C 1
ATOM 547 O O . ASP A 1 74 ? 54.168 3.125 3.571 1.00 20.48 110 ASP A O 1
ATOM 552 N N . LEU A 1 75 ? 53.835 1.212 4.793 1.00 17.85 111 LEU A N 1
ATOM 553 C CA . LEU A 1 75 ? 52.356 1.435 4.945 1.00 20.03 111 LEU A CA 1
ATOM 554 C C . LEU A 1 75 ? 52.095 2.598 5.923 1.00 22.55 111 LEU A C 1
ATOM 555 O O . LEU A 1 75 ? 52.729 2.620 6.952 1.00 24.58 111 LEU A O 1
ATOM 560 N N . ALA A 1 76 ? 51.195 3.539 5.589 1.00 24.32 112 ALA A N 1
ATOM 561 C CA . ALA A 1 76 ? 50.697 4.586 6.515 1.00 24.32 112 ALA A CA 1
ATOM 562 C C . ALA A 1 76 ? 49.699 3.997 7.537 1.00 23.01 112 ALA A C 1
ATOM 563 O O . ALA A 1 76 ? 48.630 3.546 7.184 1.00 25.50 112 ALA A O 1
ATOM 565 N N . ARG A 1 77 ? 50.053 3.964 8.806 1.00 23.67 113 ARG A N 1
ATOM 566 C CA . ARG A 1 77 ? 49.181 3.398 9.829 1.00 23.03 113 ARG A CA 1
ATOM 567 C C . ARG A 1 77 ? 49.399 4.204 11.061 1.00 22.74 113 ARG A C 1
ATOM 568 O O . ARG A 1 77 ? 50.498 4.660 11.272 1.00 22.21 113 ARG A O 1
ATOM 576 N N . ASN A 1 78 ? 48.337 4.416 11.836 1.00 23.48 114 ASN A N 1
ATOM 577 C CA . ASN A 1 78 ? 48.414 5.143 13.119 1.00 23.70 114 ASN A CA 1
ATOM 578 C C . ASN A 1 78 ? 48.488 4.113 14.215 1.00 21.46 114 ASN A C 1
ATOM 579 O O . ASN A 1 78 ? 48.305 4.446 15.408 1.00 24.70 114 ASN A O 1
ATOM 584 N N . ASP A 1 79 ? 48.745 2.866 13.845 1.00 20.11 115 ASP A N 1
ATOM 585 C CA . ASP A 1 79 ? 48.786 1.798 14.886 1.00 20.02 115 ASP A CA 1
ATOM 586 C C . ASP A 1 79 ? 50.098 1.010 14.913 1.00 20.35 115 ASP A C 1
ATOM 587 O O . ASP A 1 79 ? 50.200 -0.093 15.545 1.00 22.18 115 ASP A O 1
ATOM 592 N N . TRP A 1 80 ? 51.132 1.572 14.286 1.00 21.81 116 TRP A N 1
ATOM 593 C CA . TRP A 1 80 ? 52.441 0.883 14.360 1.00 22.15 116 TRP A CA 1
ATOM 594 C C . TRP A 1 80 ? 52.804 0.702 15.814 1.00 20.68 116 TRP A C 1
ATOM 595 O O . TRP A 1 80 ? 52.516 1.604 16.642 1.00 22.54 116 TRP A O 1
ATOM 606 N N . PRO A 1 81 ? 53.407 -0.455 16.178 1.00 21.22 117 PRO A N 1
ATOM 607 C CA . PRO A 1 81 ? 53.869 -0.524 17.580 1.00 18.36 117 PRO A CA 1
ATOM 608 C C . PRO A 1 81 ? 54.851 0.613 17.918 1.00 19.10 117 PRO A C 1
ATOM 609 O O . PRO A 1 81 ? 55.865 0.769 17.240 1.00 21.27 117 PRO A O 1
ATOM 613 N N . ALA A 1 82 ? 54.597 1.407 18.945 1.00 18.28 118 ALA A N 1
ATOM 614 C CA . ALA A 1 82 ? 55.379 2.590 19.130 1.00 18.45 118 ALA A CA 1
ATOM 615 C C . ALA A 1 82 ? 55.905 2.669 20.565 1.00 21.38 118 ALA A C 1
ATOM 616 O O . ALA A 1 82 ? 55.338 2.080 21.465 1.00 20.27 118 ALA A O 1
ATOM 618 N N . THR A 1 83 ? 57.022 3.357 20.745 1.00 20.30 119 THR A N 1
ATOM 619 C CA . THR A 1 83 ? 57.568 3.598 22.054 1.00 21.26 119 THR A CA 1
ATOM 620 C C . THR A 1 83 ? 57.111 4.950 22.605 1.00 22.30 119 THR A C 1
ATOM 621 O O . THR A 1 83 ? 57.106 5.962 21.919 1.00 21.51 119 THR A O 1
ATOM 625 N N . SER A 1 84 ? 56.724 4.968 23.865 1.00 22.25 120 SER A N 1
ATOM 626 C CA . SER A 1 84 ? 56.284 6.231 24.463 1.00 25.25 120 SER A CA 1
ATOM 627 C C . SER A 1 84 ? 57.462 7.149 24.613 1.00 22.64 120 SER A C 1
ATOM 628 O O . SER A 1 84 ? 58.511 6.737 25.090 1.00 20.06 120 SER A O 1
ATOM 631 N N . VAL A 1 85 ? 57.318 8.365 24.115 1.00 22.00 121 VAL A N 1
ATOM 632 C CA . VAL A 1 85 ? 58.376 9.352 24.314 1.00 22.97 121 VAL A CA 1
ATOM 633 C C . VAL A 1 85 ? 57.767 10.663 24.866 1.00 24.08 121 VAL A C 1
ATOM 634 O O . VAL A 1 85 ? 56.535 10.814 24.910 1.00 24.30 121 VAL A O 1
ATOM 638 N N . THR A 1 86 ? 58.651 11.566 25.300 1.00 22.80 122 THR A N 1
ATOM 639 C CA . THR A 1 86 ? 58.309 12.935 25.648 1.00 22.04 122 THR A CA 1
ATOM 640 C C . THR A 1 86 ? 59.337 13.910 25.082 1.00 23.04 122 THR A C 1
ATOM 641 O O . THR A 1 86 ? 60.436 13.486 24.665 1.00 22.84 122 THR A O 1
ATOM 645 N N . PRO A 1 87 ? 58.977 15.230 25.009 1.00 21.29 123 PRO A N 1
ATOM 646 C CA . PRO A 1 87 ? 59.936 16.198 24.487 1.00 22.43 123 PRO A CA 1
ATOM 647 C C . PRO A 1 87 ? 61.164 16.240 25.366 1.00 22.56 123 PRO A C 1
ATOM 648 O O . PRO A 1 87 ? 61.076 15.929 26.564 1.00 25.31 123 PRO A O 1
ATOM 652 N N . GLY A 1 88 ? 62.304 16.564 24.775 1.00 22.11 124 GLY A N 1
ATOM 653 C CA . GLY A 1 88 ? 63.573 16.440 25.441 1.00 21.12 124 GLY A CA 1
ATOM 654 C C . GLY A 1 88 ? 64.458 15.280 25.029 1.00 21.52 124 GLY A C 1
ATOM 655 O O . GLY A 1 88 ? 64.205 14.560 24.030 1.00 20.67 124 GLY A O 1
ATOM 656 N N . ALA A 1 89 ? 65.508 15.084 25.805 1.00 22.37 125 ALA A N 1
ATOM 657 C CA . ALA A 1 89 ? 66.546 14.141 25.417 1.00 21.66 125 ALA A CA 1
ATOM 658 C C . ALA A 1 89 ? 66.005 12.717 25.442 1.00 19.80 125 ALA A C 1
ATOM 659 O O . ALA A 1 89 ? 65.267 12.347 26.331 1.00 19.65 125 ALA A O 1
ATOM 661 N N . ARG A 1 90 ? 66.269 11.977 24.371 1.00 18.23 126 ARG A N 1
ATOM 662 C CA . ARG A 1 90 ? 65.959 10.541 24.349 1.00 18.84 126 ARG A CA 1
ATOM 663 C C . ARG A 1 90 ? 67.159 9.815 23.712 1.00 20.24 126 ARG A C 1
ATOM 664 O O . ARG A 1 90 ? 67.627 10.207 22.672 1.00 16.98 126 ARG A O 1
ATOM 672 N N . GLU A 1 91 ? 67.732 8.815 24.367 1.00 19.82 127 GLU A N 1
ATOM 673 C CA . GLU A 1 91 ? 68.741 7.985 23.655 1.00 19.84 127 GLU A CA 1
ATOM 674 C C . GLU A 1 91 ? 68.128 7.100 22.527 1.00 18.45 127 GLU A C 1
ATOM 675 O O . GLU A 1 91 ? 67.078 6.442 22.700 1.00 19.92 127 GLU A O 1
ATOM 681 N N . PHE A 1 92 ? 68.829 7.124 21.407 1.00 15.74 128 PHE A N 1
ATOM 682 C CA . PHE A 1 92 ? 68.619 6.259 20.237 1.00 15.03 128 PHE A CA 1
ATOM 683 C C . PHE A 1 92 ? 69.888 5.465 19.986 1.00 14.64 128 PHE A C 1
ATOM 684 O O . PHE A 1 92 ? 71.009 5.993 19.993 1.00 14.61 128 PHE A O 1
ATOM 692 N N . VAL A 1 93 ? 69.714 4.178 19.784 1.00 13.31 129 VAL A N 1
ATOM 693 C CA . VAL A 1 93 ? 70.863 3.326 19.797 1.00 14.45 129 VAL A CA 1
ATOM 694 C C . VAL A 1 93 ? 70.802 2.528 18.536 1.00 13.70 129 VAL A C 1
ATOM 695 O O . VAL A 1 93 ? 69.755 1.918 18.280 1.00 11.47 129 VAL A O 1
ATOM 699 N N . TRP A 1 94 ? 71.928 2.502 17.819 1.00 15.87 130 TRP A N 1
ATOM 700 C CA . TRP A 1 94 ? 72.055 1.677 16.608 1.00 17.58 130 TRP A CA 1
ATOM 701 C C . TRP A 1 94 ? 72.875 0.475 17.034 1.00 18.43 130 TRP A C 1
ATOM 702 O O . TRP A 1 94 ? 73.967 0.632 17.571 1.00 17.38 130 TRP A O 1
ATOM 713 N N . THR A 1 95 ? 72.327 -0.712 16.827 1.00 19.44 131 THR A N 1
ATOM 714 C CA . THR A 1 95 ? 73.098 -1.926 16.991 1.00 21.67 131 THR A CA 1
ATOM 715 C C . THR A 1 95 ? 73.607 -2.288 15.608 1.00 21.68 131 THR A C 1
ATOM 716 O O . THR A 1 95 ? 72.834 -2.619 14.702 1.00 22.34 131 THR A O 1
ATOM 720 N N . ASN A 1 96 ? 74.920 -2.181 15.467 1.00 19.75 132 ASN A N 1
ATOM 721 C CA . ASN A 1 96 ? 75.610 -2.435 14.256 1.00 20.78 132 ASN A CA 1
ATOM 722 C C . ASN A 1 96 ? 76.109 -3.873 14.164 1.00 20.03 132 ASN A C 1
ATOM 723 O O . ASN A 1 96 ? 76.870 -4.309 15.015 1.00 23.18 132 ASN A O 1
ATOM 728 N N . THR A 1 97 ? 75.685 -4.599 13.136 1.00 20.90 133 THR A N 1
ATOM 729 C CA . THR A 1 97 ? 76.175 -5.978 12.958 1.00 18.83 133 THR A CA 1
ATOM 730 C C . THR A 1 97 ? 77.518 -5.959 12.290 1.00 20.82 133 THR A C 1
ATOM 731 O O . THR A 1 97 ? 78.326 -6.857 12.504 1.00 20.72 133 THR A O 1
ATOM 735 N N . ALA A 1 98 ? 77.727 -4.987 11.386 1.00 20.79 134 ALA A N 1
ATOM 736 C CA . ALA A 1 98 ? 79.030 -4.780 10.818 1.00 21.55 134 ALA A CA 1
ATOM 737 C C . ALA A 1 98 ? 79.334 -3.289 10.921 1.00 25.10 134 ALA A C 1
ATOM 738 O O . ALA A 1 98 ? 78.705 -2.494 10.224 1.00 27.22 134 ALA A O 1
ATOM 740 N N . ALA A 1 99 ? 80.349 -2.929 11.698 1.00 23.36 135 ALA A N 1
ATOM 741 C CA . ALA A 1 99 ? 80.784 -1.526 11.844 1.00 23.32 135 ALA A CA 1
ATOM 742 C C . ALA A 1 99 ? 81.326 -0.911 10.542 1.00 25.70 135 ALA A C 1
ATOM 743 O O . ALA A 1 99 ? 81.786 -1.629 9.663 1.00 26.41 135 ALA A O 1
ATOM 745 N N . HIS A 1 100 ? 81.244 0.416 10.422 1.00 23.29 136 HIS A N 1
ATOM 746 C CA . HIS A 1 100 ? 81.759 1.125 9.278 1.00 20.62 136 HIS A CA 1
ATOM 747 C C . HIS A 1 100 ? 82.286 2.484 9.759 1.00 22.02 136 HIS A C 1
ATOM 748 O O . HIS A 1 100 ? 81.915 2.949 10.868 1.00 16.80 136 HIS A O 1
ATOM 755 N N . LYS A 1 101 ? 83.170 3.106 8.949 1.00 22.87 137 LYS A N 1
ATOM 756 C CA . LYS A 1 101 ? 83.570 4.502 9.190 1.00 23.00 137 LYS A CA 1
ATOM 757 C C . LYS A 1 101 ? 82.335 5.306 8.804 1.00 22.52 137 LYS A C 1
ATOM 758 O O . LYS A 1 101 ? 81.655 4.938 7.881 1.00 19.35 137 LYS A O 1
ATOM 764 N N . THR A 1 102 ? 82.019 6.341 9.585 1.00 20.44 138 THR A N 1
ATOM 765 C CA . THR A 1 102 ? 80.710 7.055 9.545 1.00 20.31 138 THR A CA 1
ATOM 766 C C . THR A 1 102 ? 80.949 8.523 9.210 1.00 19.67 138 THR A C 1
ATOM 767 O O . THR A 1 102 ? 81.751 9.200 9.878 1.00 22.78 138 THR A O 1
ATOM 771 N N . LYS A 1 103 ? 80.230 9.002 8.197 1.00 23.34 139 LYS A N 1
ATOM 772 C CA . LYS A 1 103 ? 80.112 10.433 7.908 1.00 19.31 139 LYS A CA 1
ATOM 773 C C . LYS A 1 103 ? 79.141 11.048 8.922 1.00 19.76 139 LYS A C 1
ATOM 774 O O . LYS A 1 103 ? 79.405 12.131 9.514 1.00 16.21 139 LYS A O 1
ATOM 780 N N . TYR A 1 104 ? 78.043 10.346 9.189 1.00 19.53 140 TYR A N 1
ATOM 781 C CA . TYR A 1 104 ? 77.053 10.782 10.208 1.00 17.36 140 TYR A CA 1
ATOM 782 C C . TYR A 1 104 ? 75.933 9.801 10.510 1.00 15.87 140 TYR A C 1
ATOM 783 O O . TYR A 1 104 ? 75.557 8.945 9.658 1.00 15.30 140 TYR A O 1
ATOM 792 N N . PHE A 1 105 ? 75.358 9.931 11.693 1.00 13.97 141 PHE A N 1
ATOM 793 C CA . PHE A 1 105 ? 73.993 9.402 11.915 1.00 13.93 141 PHE A CA 1
ATOM 794 C C . PHE A 1 105 ? 73.117 10.622 12.031 1.00 16.00 141 PHE A C 1
ATOM 795 O O . PHE A 1 105 ? 73.367 11.525 12.927 1.00 16.50 141 PHE A O 1
ATOM 803 N N . ARG A 1 106 ? 72.039 10.638 11.254 1.00 13.30 142 ARG A N 1
ATOM 804 C CA . ARG A 1 106 ? 71.076 11.713 11.364 1.00 12.61 142 ARG A CA 1
ATOM 805 C C . ARG A 1 106 ? 69.684 11.238 11.719 1.00 11.81 142 ARG A C 1
ATOM 806 O O . ARG A 1 106 ? 69.238 10.158 11.278 1.00 10.35 142 ARG A O 1
ATOM 814 N N . TYR A 1 107 ? 69.012 12.070 12.522 1.00 11.72 143 TYR A N 1
ATOM 815 C CA . TYR A 1 107 ? 67.616 11.850 12.792 1.00 12.51 143 TYR A CA 1
ATOM 816 C C . TYR A 1 107 ? 66.721 12.963 12.312 1.00 15.37 143 TYR A C 1
ATOM 817 O O . TYR A 1 107 ? 67.028 14.184 12.521 1.00 16.92 143 TYR A O 1
ATOM 826 N N . TYR A 1 108 ? 65.539 12.527 11.859 1.00 15.83 144 TYR A N 1
ATOM 827 C CA . TYR A 1 108 ? 64.461 13.442 11.390 1.00 16.69 144 TYR A CA 1
ATOM 828 C C . TYR A 1 108 ? 63.202 13.045 12.096 1.00 18.79 144 TYR A C 1
ATOM 829 O O . TYR A 1 108 ? 63.122 11.930 12.692 1.00 18.05 144 TYR A O 1
ATOM 838 N N . ILE A 1 109 ? 62.220 13.936 12.028 1.00 16.93 145 ILE A N 1
ATOM 839 C CA . ILE A 1 109 ? 60.891 13.703 12.616 1.00 17.73 145 ILE A CA 1
ATOM 840 C C . ILE A 1 109 ? 59.812 14.371 11.774 1.00 18.36 145 ILE A C 1
ATOM 841 O O . ILE A 1 109 ? 60.093 15.366 11.080 1.00 17.79 145 ILE A O 1
ATOM 846 N N . THR A 1 110 ? 58.625 13.736 11.761 1.00 16.15 146 THR A N 1
ATOM 847 C CA . THR A 1 110 ? 57.366 14.284 11.335 1.00 16.44 146 THR A CA 1
ATOM 848 C C . THR A 1 110 ? 56.939 15.567 12.106 1.00 19.18 146 THR A C 1
ATOM 849 O O . THR A 1 110 ? 57.335 15.815 13.266 1.00 20.40 146 THR A O 1
ATOM 853 N N . PRO A 1 111 ? 56.108 16.400 11.456 1.00 21.17 147 PRO A N 1
ATOM 854 C CA . PRO A 1 111 ? 55.662 17.637 12.078 1.00 18.68 147 PRO A CA 1
ATOM 855 C C . PRO A 1 111 ? 54.488 17.388 12.986 1.00 19.85 147 PRO A C 1
ATOM 856 O O . PRO A 1 111 ? 53.732 16.440 12.769 1.00 19.19 147 PRO A O 1
ATOM 860 N N . GLN A 1 112 ? 54.311 18.268 13.967 1.00 18.17 148 GLN A N 1
ATOM 861 C CA . GLN A 1 112 ? 53.088 18.323 14.726 1.00 20.07 148 GLN A CA 1
ATOM 862 C C . GLN A 1 112 ? 51.868 18.328 13.787 1.00 23.40 148 GLN A C 1
ATOM 863 O O . GLN A 1 112 ? 51.873 18.948 12.685 1.00 21.08 148 GLN A O 1
ATOM 869 N N . GLY A 1 113 ? 50.854 17.546 14.169 1.00 24.70 149 GLY A N 1
ATOM 870 C CA . GLY A 1 113 ? 49.709 17.321 13.280 1.00 22.86 149 GLY A CA 1
ATOM 871 C C . GLY A 1 113 ? 49.798 16.128 12.341 1.00 22.77 149 GLY A C 1
ATOM 872 O O . GLY A 1 113 ? 48.791 15.729 11.796 1.00 23.55 149 GLY A O 1
ATOM 873 N N . TYR A 1 114 ? 50.984 15.549 12.148 1.00 22.21 150 TYR A N 1
ATOM 874 C CA . TYR A 1 114 ? 51.137 14.424 11.227 1.00 24.45 150 TYR A CA 1
ATOM 875 C C . TYR A 1 114 ? 50.044 13.384 11.416 1.00 24.98 150 TYR A C 1
ATOM 876 O O . TYR A 1 114 ? 49.820 12.919 12.539 1.00 24.98 150 TYR A O 1
ATOM 885 N N . ASP A 1 115 ? 49.444 12.925 10.318 1.00 26.70 151 ASP A N 1
ATOM 886 C CA . ASP A 1 115 ? 48.231 12.095 10.450 1.00 27.86 151 ASP A CA 1
ATOM 887 C C . ASP A 1 115 ? 48.319 10.678 9.886 1.00 28.43 151 ASP A C 1
ATOM 888 O O . ASP A 1 115 ? 47.307 10.030 9.797 1.00 30.19 151 ASP A O 1
ATOM 893 N N . HIS A 1 116 ? 49.496 10.207 9.478 1.00 25.72 152 HIS A N 1
ATOM 894 C CA . HIS A 1 116 ? 49.675 8.784 9.137 1.00 27.24 152 HIS A CA 1
ATOM 895 C C . HIS A 1 116 ? 48.779 8.299 8.040 1.00 28.63 152 HIS A C 1
ATOM 896 O O . HIS A 1 116 ? 48.442 7.113 8.006 1.00 28.93 152 HIS A O 1
ATOM 903 N N . SER A 1 117 ? 48.384 9.213 7.149 1.00 30.37 153 SER A N 1
ATOM 904 C CA . SER A 1 117 ? 47.414 8.878 6.141 1.00 29.83 153 SER A CA 1
ATOM 905 C C . SER A 1 117 ? 48.059 8.543 4.798 1.00 27.80 153 SER A C 1
ATOM 906 O O . SER A 1 117 ? 47.472 7.830 4.008 1.00 26.12 153 SER A O 1
ATOM 909 N N . GLN A 1 118 ? 49.272 9.050 4.568 1.00 24.48 154 GLN A N 1
ATOM 910 C CA . GLN A 1 118 ? 50.053 8.750 3.369 1.00 25.74 154 GLN A CA 1
ATOM 911 C C . GLN A 1 118 ? 51.379 8.127 3.786 1.00 21.62 154 GLN A C 1
ATOM 912 O O . GLN A 1 118 ? 51.913 8.478 4.843 1.00 21.23 154 GLN A O 1
ATOM 918 N N . PRO A 1 119 ? 51.958 7.271 2.936 1.00 20.84 155 PRO A N 1
ATOM 919 C CA . PRO A 1 119 ? 53.374 6.927 3.143 1.00 20.21 155 PRO A CA 1
ATOM 920 C C . PRO A 1 119 ? 54.320 8.124 3.267 1.00 22.07 155 PRO A C 1
ATOM 921 O O . PRO A 1 119 ? 54.065 9.262 2.808 1.00 22.32 155 PRO A O 1
ATOM 925 N N . LEU A 1 120 ? 55.392 7.835 3.963 1.00 22.45 156 LEU A N 1
ATOM 926 C CA . LEU A 1 120 ? 56.330 8.836 4.472 1.00 23.24 156 LEU A CA 1
ATOM 927 C C . LEU A 1 120 ? 57.069 9.423 3.256 1.00 22.89 156 LEU A C 1
ATOM 928 O O . LEU A 1 120 ? 57.476 8.669 2.374 1.00 22.67 156 LEU A O 1
ATOM 933 N N . ARG A 1 121 ? 57.163 10.747 3.183 1.00 20.39 157 ARG A N 1
ATOM 934 C CA . ARG A 1 121 ? 57.851 11.444 2.124 1.00 20.68 157 ARG A CA 1
ATOM 935 C C . ARG A 1 121 ? 59.038 12.207 2.699 1.00 19.56 157 ARG A C 1
ATOM 936 O O . ARG A 1 121 ? 59.055 12.562 3.862 1.00 17.57 157 ARG A O 1
ATOM 944 N N . TRP A 1 122 ? 60.034 12.453 1.856 1.00 19.64 158 TRP A N 1
ATOM 945 C CA . TRP A 1 122 ? 61.126 13.303 2.250 1.00 19.00 158 TRP A CA 1
ATOM 946 C C . TRP A 1 122 ? 60.669 14.669 2.798 1.00 19.62 158 TRP A C 1
ATOM 947 O O . TRP A 1 122 ? 61.261 15.174 3.730 1.00 18.58 158 TRP A O 1
ATOM 958 N N . SER A 1 123 ? 59.683 15.294 2.139 1.00 20.46 159 SER A N 1
ATOM 959 C CA . SER A 1 123 ? 59.185 16.598 2.542 1.00 23.43 159 SER A CA 1
ATOM 960 C C . SER A 1 123 ? 58.521 16.570 3.968 1.00 21.45 159 SER A C 1
ATOM 961 O O . SER A 1 123 ? 58.291 17.609 4.557 1.00 21.75 159 SER A O 1
ATOM 964 N N . ASP A 1 124 ? 58.248 15.378 4.501 1.00 21.53 160 ASP A N 1
ATOM 965 C CA . ASP A 1 124 ? 57.636 15.217 5.840 1.00 21.41 160 ASP A CA 1
ATOM 966 C C . ASP A 1 124 ? 58.617 15.321 7.043 1.00 22.34 160 ASP A C 1
ATOM 967 O O . ASP A 1 124 ? 58.174 15.270 8.195 1.00 20.37 160 ASP A O 1
ATOM 972 N N . LEU A 1 125 ? 59.924 15.451 6.774 1.00 20.53 161 LEU A N 1
ATOM 973 C CA . LEU A 1 125 ? 60.959 15.234 7.752 1.00 20.84 161 LEU A CA 1
ATOM 974 C C . LEU A 1 125 ? 61.655 16.544 8.052 1.00 20.49 161 LEU A C 1
ATOM 975 O O . LEU A 1 125 ? 61.943 17.342 7.186 1.00 18.43 161 LEU A O 1
ATOM 980 N N . GLN A 1 126 ? 61.816 16.785 9.319 1.00 18.50 162 GLN A N 1
ATOM 981 C CA . GLN A 1 126 ? 62.584 17.930 9.820 1.00 19.17 162 GLN A CA 1
ATOM 982 C C . GLN A 1 126 ? 63.824 17.336 10.456 1.00 17.53 162 GLN A C 1
ATOM 983 O O . GLN A 1 126 ? 63.683 16.422 11.297 1.00 17.30 162 GLN A O 1
ATOM 989 N N . LEU A 1 127 ? 65.017 17.855 10.147 1.00 16.70 163 LEU A N 1
ATOM 990 C CA . LEU A 1 127 ? 66.229 17.437 10.907 1.00 15.59 163 LEU A CA 1
ATOM 991 C C . LEU A 1 127 ? 66.224 17.708 12.429 1.00 16.64 163 LEU A C 1
ATOM 992 O O . LEU A 1 127 ? 66.101 18.854 12.901 1.00 16.57 163 LEU A O 1
ATOM 997 N N . ILE A 1 128 ? 66.443 16.657 13.227 1.00 16.31 164 ILE A N 1
ATOM 998 C CA . ILE A 1 128 ? 66.433 16.889 14.623 1.00 18.11 164 ILE A CA 1
ATOM 999 C C . ILE A 1 128 ? 67.773 16.534 15.316 1.00 17.82 164 ILE A C 1
ATOM 1000 O O . ILE A 1 128 ? 68.006 16.951 16.464 1.00 17.49 164 ILE A O 1
ATOM 1005 N N . HIS A 1 129 ? 68.635 15.820 14.584 1.00 16.80 165 HIS A N 1
ATOM 1006 C CA . HIS A 1 129 ? 69.927 15.446 15.122 1.00 18.21 165 HIS A CA 1
ATOM 1007 C C . HIS A 1 129 ? 70.931 15.078 14.036 1.00 17.16 165 HIS A C 1
ATOM 1008 O O . HIS A 1 129 ? 70.599 14.365 13.041 1.00 14.96 165 HIS A O 1
ATOM 1015 N N . ASP A 1 130 ? 72.186 15.435 14.302 1.00 17.61 166 ASP A N 1
ATOM 1016 C CA . ASP A 1 130 ? 73.309 15.052 13.441 1.00 20.39 166 ASP A CA 1
ATOM 1017 C C . ASP A 1 130 ? 74.468 14.704 14.352 1.00 22.50 166 ASP A C 1
ATOM 1018 O O . ASP A 1 130 ? 74.935 15.513 15.228 1.00 21.68 166 ASP A O 1
ATOM 1023 N N . SER A 1 131 ? 74.918 13.464 14.212 1.00 18.87 167 SER A N 1
ATOM 1024 C CA . SER A 1 131 ? 75.862 12.990 15.155 1.00 16.82 167 SER A CA 1
ATOM 1025 C C . SER A 1 131 ? 77.280 13.327 14.727 1.00 17.50 167 SER A C 1
ATOM 1026 O O . SER A 1 131 ? 78.175 13.121 15.456 1.00 18.94 167 SER A O 1
ATOM 1029 N N . GLY A 1 132 ? 77.502 13.851 13.542 1.00 17.89 168 GLY A N 1
ATOM 1030 C CA . GLY A 1 132 ? 78.887 14.030 13.148 1.00 20.89 168 GLY A CA 1
ATOM 1031 C C . GLY A 1 132 ? 79.546 12.682 12.850 1.00 22.34 168 GLY A C 1
ATOM 1032 O O . GLY A 1 132 ? 78.963 11.608 13.166 1.00 19.36 168 GLY A O 1
ATOM 1033 N N . PRO A 1 133 ? 80.749 12.721 12.218 1.00 22.23 169 PRO A N 1
ATOM 1034 C CA . PRO A 1 133 ? 81.453 11.524 11.772 1.00 20.99 169 PRO A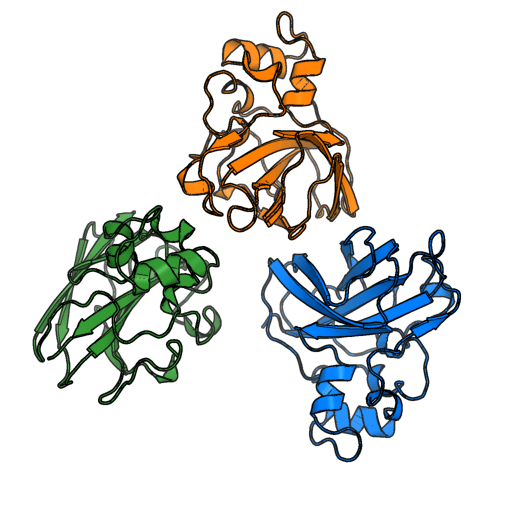 CA 1
ATOM 1035 C C . PRO A 1 133 ? 81.912 10.681 12.966 1.00 20.72 169 PRO A C 1
ATOM 1036 O O . PRO A 1 133 ? 81.936 11.174 14.144 1.00 19.53 169 PRO A O 1
ATOM 1040 N N . ALA A 1 134 ? 82.257 9.440 12.676 1.00 17.61 170 ALA A N 1
ATOM 1041 C CA . ALA A 1 134 ? 82.717 8.523 13.728 1.00 19.78 170 ALA A CA 1
ATOM 1042 C C . ALA A 1 134 ? 83.649 7.507 13.130 1.00 21.14 170 ALA A C 1
ATOM 1043 O O . ALA A 1 134 ? 83.540 7.210 11.928 1.00 19.43 170 ALA A O 1
ATOM 1045 N N . ASP A 1 135 ? 84.499 6.903 13.965 1.00 24.32 171 ASP A N 1
ATOM 1046 C CA . ASP A 1 135 ? 85.094 5.631 13.521 1.00 28.63 171 ASP A CA 1
ATOM 1047 C C . ASP A 1 135 ? 84.100 4.463 13.706 1.00 27.57 171 ASP A C 1
ATOM 1048 O O . ASP A 1 135 ? 82.899 4.690 13.971 1.00 24.63 171 ASP A O 1
ATOM 1053 N N . GLN A 1 136 ? 84.590 3.232 13.531 1.00 26.19 172 GLN A N 1
ATOM 1054 C CA . GLN A 1 136 ? 83.703 2.068 13.576 1.00 27.17 172 GLN A CA 1
ATOM 1055 C C . GLN A 1 136 ? 83.247 1.922 14.979 1.00 24.87 172 GLN A C 1
ATOM 1056 O O . GLN A 1 136 ? 84.007 2.213 15.844 1.00 28.00 172 GLN A O 1
ATOM 1062 N N . GLU A 1 137 ? 81.997 1.535 15.170 1.00 22.03 173 GLU A N 1
ATOM 1063 C CA . GLU A 1 137 ? 81.371 1.424 16.438 1.00 24.06 173 GLU A CA 1
ATOM 1064 C C . GLU A 1 137 ? 80.500 0.223 16.359 1.00 21.63 173 GLU A C 1
ATOM 1065 O O . GLU A 1 137 ? 79.739 0.106 15.452 1.00 21.41 173 GLU A O 1
ATOM 1071 N N . TRP A 1 138 ? 80.618 -0.676 17.321 1.00 20.35 174 TRP A N 1
ATOM 1072 C CA . TRP A 1 138 ? 79.681 -1.748 17.380 1.00 22.17 174 TRP A CA 1
ATOM 1073 C C . TRP A 1 138 ? 78.309 -1.280 17.789 1.00 18.73 174 TRP A C 1
ATOM 1074 O O . TRP A 1 138 ? 77.284 -1.887 17.420 1.00 16.86 174 TRP A O 1
ATOM 1085 N N . VAL A 1 139 ? 78.282 -0.235 18.622 1.00 18.04 175 VAL A N 1
ATOM 1086 C CA . VAL A 1 139 ? 77.042 0.315 19.077 1.00 18.27 175 VAL A CA 1
ATOM 1087 C C . VAL A 1 139 ? 77.177 1.824 18.956 1.00 18.53 175 VAL A C 1
ATOM 1088 O O . VAL A 1 139 ? 78.217 2.399 19.307 1.00 21.43 175 VAL A O 1
ATOM 1092 N N . SER A 1 140 ? 76.160 2.460 18.423 1.00 17.71 176 SER A N 1
ATOM 1093 C CA . SER A 1 140 ? 76.234 3.893 18.128 1.00 17.07 176 SER A CA 1
ATOM 1094 C C . SER A 1 140 ? 75.101 4.546 18.882 1.00 16.49 176 SER A C 1
ATOM 1095 O O . SER A 1 140 ? 73.948 4.236 18.663 1.00 17.01 176 SER A O 1
ATOM 1098 N N . THR A 1 141 ? 75.428 5.444 19.805 1.00 16.54 177 THR A N 1
ATOM 1099 C CA . THR A 1 141 ? 74.417 6.040 20.630 1.00 17.52 177 THR A CA 1
ATOM 1100 C C . THR A 1 141 ? 74.312 7.545 20.405 1.00 18.77 177 THR A C 1
ATOM 1101 O O . THR A 1 141 ? 75.302 8.278 20.431 1.00 17.06 177 THR A O 1
ATOM 1105 N N . HIS A 1 142 ? 73.079 7.986 20.180 1.00 18.90 178 HIS A N 1
ATOM 1106 C CA . HIS A 1 142 ? 72.830 9.380 19.905 1.00 15.84 178 HIS A CA 1
ATOM 1107 C C . HIS A 1 142 ? 71.737 9.855 20.861 1.00 16.44 178 HIS A C 1
ATOM 1108 O O . HIS A 1 142 ? 70.660 9.321 20.899 1.00 13.86 178 HIS A O 1
ATOM 1115 N N . ASN A 1 143 ? 72.068 10.837 21.701 1.00 18.11 179 ASN A N 1
ATOM 1116 C CA . ASN A 1 143 ? 71.066 11.413 22.531 1.00 19.75 179 ASN A CA 1
ATOM 1117 C C . ASN A 1 143 ? 70.295 12.528 21.842 1.00 21.44 179 ASN A C 1
ATOM 1118 O O . ASN A 1 143 ? 70.720 13.683 21.952 1.00 22.08 179 ASN A O 1
ATOM 1123 N N . VAL A 1 144 ? 69.155 12.207 21.251 1.00 17.65 180 VAL A N 1
ATOM 1124 C CA . VAL A 1 144 ? 68.486 13.072 20.241 1.00 17.31 180 VAL A CA 1
ATOM 1125 C C . VAL A 1 144 ? 67.604 13.941 21.058 1.00 18.50 180 VAL A C 1
ATOM 1126 O O . VAL A 1 144 ? 66.996 13.436 22.030 1.00 17.28 180 VAL A O 1
ATOM 1130 N N . ILE A 1 145 ? 67.569 15.253 20.786 1.00 17.29 181 ILE A N 1
ATOM 1131 C CA . ILE A 1 145 ? 66.640 16.056 21.548 1.00 19.43 181 ILE A CA 1
ATOM 1132 C C . ILE A 1 145 ? 65.290 16.083 20.792 1.00 19.40 181 ILE A C 1
ATOM 1133 O O . ILE A 1 145 ? 65.182 16.639 19.674 1.00 18.85 181 ILE A O 1
ATOM 1138 N N . LEU A 1 146 ? 64.262 15.466 21.371 1.00 17.45 182 LEU A N 1
ATOM 1139 C CA . LEU A 1 146 ? 62.927 15.423 20.732 1.00 16.35 182 LEU A CA 1
ATOM 1140 C C . LEU A 1 146 ? 62.260 16.765 20.915 1.00 15.81 182 LEU A C 1
ATOM 1141 O O . LEU A 1 146 ? 62.223 17.304 22.063 1.00 15.66 182 LEU A O 1
ATOM 1146 N N . PRO A 1 147 ? 61.767 17.350 19.800 1.00 16.19 183 PRO A N 1
ATOM 1147 C CA . PRO A 1 147 ? 61.091 18.633 19.918 1.00 17.81 183 PRO A CA 1
ATOM 1148 C C . PRO A 1 147 ? 59.702 18.471 20.540 1.00 20.18 183 PRO A C 1
ATOM 1149 O O . PRO A 1 147 ? 59.211 17.336 20.680 1.00 19.63 183 PRO A O 1
ATOM 1153 N N . TYR A 1 148 ? 59.052 19.572 20.919 1.00 23.10 184 TYR A N 1
ATOM 1154 C CA . TYR A 1 148 ? 57.649 19.454 21.357 1.00 21.96 184 TYR A CA 1
ATOM 1155 C C . TYR A 1 148 ? 56.770 18.807 20.279 1.00 20.94 184 TYR A C 1
ATOM 1156 O O . TYR A 1 148 ? 56.655 19.328 19.177 1.00 19.39 184 TYR A O 1
ATOM 1165 N N . ARG A 1 149 ? 56.095 17.712 20.645 1.00 20.59 185 ARG A N 1
ATOM 1166 C CA . ARG A 1 149 ? 55.099 17.074 19.808 1.00 19.60 185 ARG A CA 1
ATOM 1167 C C . ARG A 1 149 ? 54.018 16.505 20.731 1.00 19.99 185 ARG A C 1
ATOM 1168 O O . ARG A 1 149 ? 54.237 16.393 21.943 1.00 25.88 185 ARG A O 1
ATOM 1176 N N . THR A 1 150 ? 52.843 16.202 20.181 1.00 20.40 186 THR A N 1
ATOM 1177 C CA . THR A 1 150 ? 51.882 15.306 20.833 1.00 18.95 186 THR A CA 1
ATOM 1178 C C . THR A 1 150 ? 51.553 14.280 19.742 1.00 18.17 186 THR A C 1
ATOM 1179 O O . THR A 1 150 ? 51.774 14.564 18.570 1.00 20.09 186 THR A O 1
ATOM 1183 N N . GLY A 1 151 ? 51.014 13.129 20.107 1.00 19.17 187 GLY A N 1
ATOM 1184 C CA . GLY A 1 151 ? 50.505 12.241 19.070 1.00 18.22 187 GLY A CA 1
ATOM 1185 C C . GLY A 1 151 ? 51.612 11.326 18.683 1.00 17.96 187 GLY A C 1
ATOM 1186 O O . GLY A 1 151 ? 52.711 11.367 19.245 1.00 20.28 187 GLY A O 1
ATOM 1187 N N . ARG A 1 152 ? 51.319 10.492 17.700 1.00 18.58 188 ARG A N 1
ATOM 1188 C CA . ARG A 1 152 ? 52.234 9.515 17.222 1.00 17.58 188 ARG A CA 1
ATOM 1189 C C . ARG A 1 152 ? 53.063 10.121 16.119 1.00 18.97 188 ARG A C 1
ATOM 1190 O O . ARG A 1 152 ? 52.561 10.879 15.297 1.00 18.61 188 ARG A O 1
ATOM 1198 N N . HIS A 1 153 ? 54.344 9.803 16.105 1.00 18.65 189 HIS A N 1
ATOM 1199 C CA . HIS A 1 153 ? 55.237 10.384 15.158 1.00 17.60 189 HIS A CA 1
ATOM 1200 C C . HIS A 1 153 ? 56.163 9.342 14.576 1.00 18.89 189 HIS A C 1
ATOM 1201 O O . HIS A 1 153 ? 56.322 8.257 15.131 1.00 17.33 189 HIS A O 1
ATOM 1208 N N . ILE A 1 154 ? 56.734 9.674 13.415 1.00 17.44 190 ILE A N 1
ATOM 1209 C CA . ILE A 1 154 ? 57.746 8.848 12.842 1.00 17.91 190 ILE A CA 1
ATOM 1210 C C . ILE A 1 154 ? 59.055 9.578 12.958 1.00 18.64 190 ILE A C 1
ATOM 1211 O O . ILE A 1 154 ? 59.189 10.794 12.601 1.00 18.09 190 ILE A O 1
ATOM 1216 N N . ILE A 1 155 ? 60.027 8.807 13.428 1.00 17.77 191 ILE A N 1
ATOM 1217 C CA . ILE A 1 155 ? 61.408 9.240 13.382 1.00 20.36 191 ILE A CA 1
ATOM 1218 C C . ILE A 1 155 ? 62.142 8.451 12.294 1.00 22.29 191 ILE A C 1
ATOM 1219 O O . ILE A 1 155 ? 61.981 7.220 12.179 1.00 20.51 191 ILE A O 1
ATOM 1224 N N . TYR A 1 156 ? 62.928 9.177 11.499 1.00 19.81 192 TYR A N 1
ATOM 1225 C CA . TYR A 1 156 ? 63.742 8.571 10.480 1.00 18.33 192 TYR A CA 1
ATOM 1226 C C . TYR A 1 156 ? 65.190 8.802 10.859 1.00 18.58 192 TYR A C 1
ATOM 1227 O O . TYR A 1 156 ? 65.636 9.945 10.879 1.00 19.18 192 TYR A O 1
ATOM 1236 N N . SER A 1 157 ? 65.896 7.742 11.279 1.00 16.92 193 SER A N 1
ATOM 1237 C CA . SER A 1 157 ? 67.358 7.800 11.343 1.00 15.90 193 SER A CA 1
ATOM 1238 C C . SER A 1 157 ? 68.071 7.278 10.106 1.00 15.66 193 SER A C 1
ATOM 1239 O O . SER A 1 157 ? 67.678 6.251 9.488 1.00 16.08 193 SER A O 1
ATOM 1242 N N . ILE A 1 158 ? 69.170 7.950 9.734 1.00 16.64 194 ILE A N 1
ATOM 1243 C CA . ILE A 1 158 ? 69.891 7.597 8.546 1.00 15.29 194 ILE A CA 1
ATOM 1244 C C . ILE A 1 158 ? 71.347 7.533 8.907 1.00 15.90 194 ILE A C 1
ATOM 1245 O O . ILE A 1 158 ? 71.916 8.462 9.564 1.00 15.08 194 ILE A O 1
ATOM 1250 N N . TRP A 1 159 ? 71.958 6.430 8.512 1.00 14.91 195 TRP A N 1
ATOM 1251 C CA . TRP A 1 159 ? 73.378 6.197 8.743 1.00 15.38 195 TRP A CA 1
ATOM 1252 C C . TRP A 1 159 ? 74.125 6.317 7.447 1.00 16.92 195 TRP A C 1
ATOM 1253 O O . TRP A 1 159 ? 73.933 5.460 6.536 1.00 14.90 195 TRP A O 1
ATOM 1264 N N . GLN A 1 160 ? 74.974 7.350 7.356 1.00 17.23 196 GLN A N 1
ATOM 1265 C CA . GLN A 1 160 ? 75.795 7.581 6.165 1.00 18.64 196 GLN A CA 1
ATOM 1266 C C . GLN A 1 160 ? 77.240 7.079 6.493 1.00 17.48 196 GLN A C 1
ATOM 1267 O O . GLN A 1 160 ? 77.927 7.627 7.369 1.00 16.91 196 GLN A O 1
ATOM 1273 N N . ARG A 1 161 ? 77.603 5.979 5.816 1.00 18.66 197 ARG A N 1
ATOM 1274 C CA . ARG A 1 161 ? 78.936 5.364 5.831 1.00 19.89 197 ARG A CA 1
ATOM 1275 C C . ARG A 1 161 ? 79.900 6.361 5.148 1.00 22.95 197 ARG A C 1
ATOM 1276 O O . ARG A 1 161 ? 79.534 7.020 4.150 1.00 22.43 197 ARG A O 1
ATOM 1284 N N . ASP A 1 162 ? 81.108 6.513 5.689 1.00 23.65 198 ASP A N 1
ATOM 1285 C CA . ASP A 1 162 ? 82.016 7.560 5.198 1.00 24.51 198 ASP A CA 1
ATOM 1286 C C . ASP A 1 162 ? 82.670 7.185 3.877 1.00 23.78 198 ASP A C 1
ATOM 1287 O O . ASP A 1 162 ? 83.574 6.353 3.867 1.00 22.44 198 ASP A O 1
ATOM 1292 N N . TRP A 1 163 ? 82.232 7.801 2.760 1.00 23.94 199 TRP A N 1
ATOM 1293 C CA . TRP A 1 163 ? 82.692 7.299 1.473 1.00 22.02 199 TRP A CA 1
ATOM 1294 C C . TRP A 1 163 ? 84.131 7.764 1.169 1.00 22.80 199 TRP A C 1
ATOM 1295 O O . TRP A 1 163 ? 84.777 7.234 0.256 1.00 23.69 199 TRP A O 1
ATOM 1306 N N . ASP A 1 164 ? 84.617 8.767 1.885 1.00 22.38 200 ASP A N 1
ATOM 1307 C CA . ASP A 1 164 ? 86.016 9.202 1.703 1.00 23.46 200 ASP A CA 1
ATOM 1308 C C . ASP A 1 164 ? 86.953 8.277 2.416 1.00 25.53 200 ASP A C 1
ATOM 1309 O O . ASP A 1 164 ? 88.119 8.150 2.024 1.00 29.73 200 ASP A O 1
ATOM 1314 N N . ARG A 1 165 ? 86.458 7.610 3.449 1.00 23.67 201 ARG A N 1
ATOM 1315 C CA . ARG A 1 165 ? 87.359 6.881 4.307 1.00 24.27 201 ARG A CA 1
ATOM 1316 C C . ARG A 1 165 ? 87.158 5.396 4.144 1.00 26.69 201 ARG A C 1
ATOM 1317 O O . ARG A 1 165 ? 87.836 4.601 4.798 1.00 31.59 201 ARG A O 1
ATOM 1325 N N . ASP A 1 166 ? 86.185 5.004 3.330 1.00 27.61 202 ASP A N 1
ATOM 1326 C CA . ASP A 1 166 ? 85.631 3.667 3.480 1.00 27.67 202 ASP A CA 1
ATOM 1327 C C . ASP A 1 166 ? 84.821 3.225 2.288 1.00 26.97 202 ASP A C 1
ATOM 1328 O O . ASP A 1 166 ? 85.389 2.589 1.413 1.00 29.28 202 ASP A O 1
ATOM 1333 N N . ALA A 1 167 ? 83.511 3.510 2.258 1.00 24.80 203 ALA A N 1
ATOM 1334 C CA . ALA A 1 167 ? 82.636 3.182 1.134 1.00 24.75 203 ALA A CA 1
ATOM 1335 C C . ALA A 1 167 ? 81.343 3.992 1.265 1.00 23.85 203 ALA A C 1
ATOM 1336 O O . ALA A 1 167 ? 80.973 4.432 2.385 1.00 20.90 203 ALA A O 1
ATOM 1338 N N . ALA A 1 168 ? 80.693 4.199 0.119 1.00 20.81 204 ALA A N 1
ATOM 1339 C CA . ALA A 1 168 ? 79.441 4.942 0.015 1.00 18.76 204 ALA A CA 1
ATOM 1340 C C . ALA A 1 168 ? 78.311 3.955 0.273 1.00 17.28 204 ALA A C 1
ATOM 1341 O O . ALA A 1 168 ? 78.196 2.943 -0.380 1.00 18.16 204 ALA A O 1
ATOM 1343 N N . GLU A 1 169 ? 77.503 4.195 1.263 1.00 18.84 205 GLU A N 1
ATOM 1344 C CA . GLU A 1 169 ? 76.376 3.312 1.535 1.00 17.76 205 GLU A CA 1
ATOM 1345 C C . GLU A 1 169 ? 75.556 4.019 2.589 1.00 16.17 205 GLU A C 1
ATOM 1346 O O . GLU A 1 169 ? 76.096 4.820 3.416 1.00 15.14 205 GLU A O 1
ATOM 1352 N N . GLY A 1 170 ? 74.248 3.763 2.530 1.00 16.35 206 GLY A N 1
ATOM 1353 C CA . GLY A 1 170 ? 73.265 4.375 3.436 1.00 15.56 206 GLY A CA 1
ATOM 1354 C C . GLY A 1 170 ? 72.477 3.263 4.121 1.00 14.35 206 GLY A C 1
ATOM 1355 O O . GLY A 1 170 ? 72.181 2.221 3.477 1.00 12.53 206 GLY A O 1
ATOM 1356 N N . PHE A 1 171 ? 72.187 3.448 5.415 1.00 13.75 207 PHE A N 1
ATOM 1357 C CA . PHE A 1 171 ? 71.220 2.619 6.154 1.00 14.25 207 PHE A CA 1
ATOM 1358 C C . PHE A 1 171 ? 70.080 3.460 6.750 1.00 14.55 207 PHE A C 1
ATOM 1359 O O . PHE A 1 171 ? 70.308 4.576 7.313 1.00 11.93 207 PHE A O 1
ATOM 1367 N N . TYR A 1 172 ? 68.867 2.905 6.663 1.00 15.73 208 TYR A N 1
ATOM 1368 C CA . TYR A 1 172 ? 67.666 3.690 6.894 1.00 16.81 208 TYR A CA 1
ATOM 1369 C C . TYR A 1 172 ? 66.695 3.045 7.862 1.00 18.76 208 TYR A C 1
ATOM 1370 O O . TYR A 1 172 ? 66.266 1.913 7.627 1.00 21.32 208 TYR A O 1
ATOM 1379 N N . GLN A 1 173 ? 66.349 3.773 8.935 1.00 15.14 209 GLN A N 1
ATOM 1380 C CA . GLN A 1 173 ? 65.449 3.245 9.914 1.00 16.60 209 GLN A CA 1
ATOM 1381 C C . GLN A 1 173 ? 64.360 4.161 10.362 1.00 17.04 209 GLN A C 1
ATOM 1382 O O . GLN A 1 173 ? 64.629 5.126 11.113 1.00 17.34 209 GLN A O 1
ATOM 1388 N N . CYS A 1 174 ? 63.136 3.770 10.012 1.00 16.23 210 CYS A N 1
ATOM 1389 C CA . CYS A 1 174 ? 61.902 4.343 10.529 1.00 16.12 210 CYS A CA 1
ATOM 1390 C C . CYS A 1 174 ? 61.601 3.775 11.892 1.00 17.79 210 CYS A C 1
ATOM 1391 O O . CYS A 1 174 ? 61.620 2.554 12.044 1.00 17.31 210 CYS A O 1
ATOM 1394 N N . ILE A 1 175 ? 61.353 4.682 12.862 1.00 16.33 211 ILE A N 1
ATOM 1395 C CA . ILE A 1 175 ? 61.045 4.344 14.280 1.00 17.61 211 ILE A CA 1
ATOM 1396 C C . ILE A 1 175 ? 59.686 5.008 14.586 1.00 17.90 211 ILE A C 1
ATOM 1397 O O . ILE A 1 175 ? 59.505 6.176 14.223 1.00 16.09 211 ILE A O 1
ATOM 1402 N N . ASP A 1 176 ? 58.741 4.264 15.202 1.00 16.66 212 ASP A N 1
ATOM 1403 C CA . ASP A 1 176 ? 57.470 4.869 15.622 1.00 15.66 212 ASP A CA 1
ATOM 1404 C C . ASP A 1 176 ? 57.447 5.233 17.115 1.00 18.05 212 ASP A C 1
ATOM 1405 O O . ASP A 1 176 ? 57.751 4.391 17.958 1.00 15.53 212 ASP A O 1
ATOM 1410 N N . VAL A 1 177 ? 57.063 6.464 17.425 1.00 18.65 213 VAL A N 1
ATOM 1411 C CA . VAL A 1 177 ? 57.086 6.942 18.823 1.00 19.01 213 VAL A CA 1
ATOM 1412 C C . VAL A 1 177 ? 55.744 7.594 19.167 1.00 18.68 213 VAL A C 1
ATOM 1413 O O . VAL A 1 177 ? 54.978 8.038 18.260 1.00 19.70 213 VAL A O 1
ATOM 1417 N N . ASP A 1 178 ? 55.431 7.664 20.458 1.00 19.84 214 ASP A N 1
ATOM 1418 C CA . ASP A 1 178 ? 54.153 8.256 20.805 1.00 18.34 214 ASP A CA 1
ATOM 1419 C C . ASP A 1 178 ? 54.338 9.283 21.885 1.00 17.07 214 ASP A C 1
ATOM 1420 O O . ASP A 1 178 ? 54.663 8.944 23.032 1.00 18.08 214 ASP A O 1
ATOM 1425 N N . PHE A 1 179 ? 54.100 10.536 21.534 1.00 15.96 215 PHE A N 1
ATOM 1426 C CA . PHE A 1 179 ? 54.226 11.637 22.495 1.00 16.39 215 PHE A CA 1
ATOM 1427 C C . PHE A 1 179 ? 53.091 11.746 23.503 1.00 17.43 215 PHE A C 1
ATOM 1428 O O . PHE A 1 179 ? 53.147 12.587 24.392 1.00 19.41 215 PHE A O 1
ATOM 1436 N N . GLY A 1 180 ? 52.088 10.882 23.399 1.00 19.20 216 GLY A N 1
ATOM 1437 C CA . GLY A 1 180 ? 50.879 10.910 24.229 1.00 21.42 216 GLY A CA 1
ATOM 1438 C C . GLY A 1 180 ? 49.984 12.124 24.057 1.00 23.56 216 GLY A C 1
ATOM 1439 O O . GLY A 1 180 ? 50.130 12.949 23.124 1.00 21.10 216 GLY A O 1
ATOM 1441 N N . HIS B 1 1 ? 90.745 21.130 29.482 1.00 14.81 37 HIS B N 1
ATOM 1442 C CA . HIS B 1 1 ? 90.658 22.581 29.425 1.00 17.41 37 HIS B CA 1
ATOM 1443 C C . HIS B 1 1 ? 90.251 22.904 27.939 1.00 17.35 37 HIS B C 1
ATOM 1444 O O . HIS B 1 1 ? 90.709 22.241 26.971 1.00 16.68 37 HIS B O 1
ATOM 1451 N N . GLY B 1 2 ? 89.318 23.829 27.746 1.00 17.42 38 GLY B N 1
ATOM 1452 C CA . GLY B 1 2 ? 88.797 24.093 26.384 1.00 17.59 38 GLY B CA 1
ATOM 1453 C C . GLY B 1 2 ? 87.765 25.189 26.351 1.00 17.79 38 GLY B C 1
ATOM 1454 O O . GLY B 1 2 ? 87.249 25.598 27.356 1.00 18.96 38 GLY B O 1
ATOM 1455 N N . TYR B 1 3 ? 87.493 25.736 25.191 1.00 18.77 39 TYR B N 1
ATOM 1456 C CA . TYR B 1 3 ? 86.534 26.822 25.059 1.00 17.99 39 TYR B CA 1
ATOM 1457 C C . TYR B 1 3 ? 85.828 26.684 23.702 1.00 21.10 39 TYR B C 1
ATOM 1458 O O . TYR B 1 3 ? 86.313 25.958 22.756 1.00 16.02 39 TYR B O 1
ATOM 1467 N N . VAL B 1 4 ? 84.653 27.310 23.588 1.00 18.58 40 VAL B N 1
ATOM 1468 C CA . VAL B 1 4 ? 84.021 27.291 22.307 1.00 20.02 40 VAL B CA 1
ATOM 1469 C C . VAL B 1 4 ? 84.663 28.373 21.419 1.00 19.46 40 VAL B C 1
ATOM 1470 O O . VAL B 1 4 ? 84.558 29.564 21.740 1.00 15.78 40 VAL B O 1
ATOM 1474 N N . SER B 1 5 ? 85.320 27.936 20.315 1.00 19.21 41 SER B N 1
ATOM 1475 C CA . SER B 1 5 ? 86.055 28.820 19.412 1.00 19.23 41 SER B CA 1
ATOM 1476 C C . SER B 1 5 ? 85.215 29.202 18.204 1.00 18.87 41 SER B C 1
ATOM 1477 O O . SER B 1 5 ? 85.423 30.233 17.629 1.00 17.35 41 SER B O 1
ATOM 1480 N N . SER B 1 6 ? 84.218 28.379 17.871 1.00 22.00 42 SER B N 1
ATOM 1481 C CA . SER B 1 6 ? 83.299 28.654 16.794 1.00 21.88 42 SER B CA 1
ATOM 1482 C C . SER B 1 6 ? 81.850 28.132 17.000 1.00 22.35 42 SER B C 1
ATOM 1483 O O . SER B 1 6 ? 81.684 26.910 17.097 1.00 23.08 42 SER B O 1
ATOM 1486 N N . PRO B 1 7 ? 80.806 29.032 16.996 1.00 20.55 43 PRO B N 1
ATOM 1487 C CA . PRO B 1 7 ? 80.915 30.508 17.0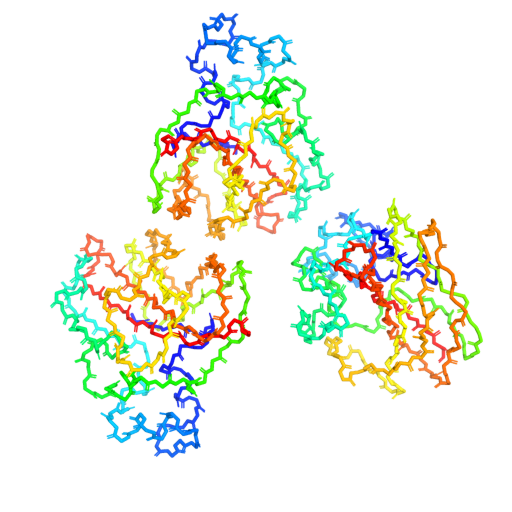70 1.00 19.59 43 PRO B CA 1
ATOM 1488 C C . PRO B 1 7 ? 81.730 30.943 18.311 1.00 20.96 43 PRO B C 1
ATOM 1489 O O . PRO B 1 7 ? 81.634 30.280 19.360 1.00 19.89 43 PRO B O 1
ATOM 1493 N N . LYS B 1 8 ? 82.572 31.974 18.194 1.00 18.34 44 LYS B N 1
ATOM 1494 C CA . LYS B 1 8 ? 83.348 32.472 19.369 1.00 17.86 44 LYS B CA 1
ATOM 1495 C C . LYS B 1 8 ? 82.455 32.696 20.611 1.00 15.55 44 LYS B C 1
ATOM 1496 O O . LYS B 1 8 ? 81.450 33.443 20.541 1.00 14.92 44 LYS B O 1
ATOM 1502 N N . SER B 1 9 ? 82.751 31.992 21.722 1.00 14.90 45 SER B N 1
ATOM 1503 C CA . SER B 1 9 ? 82.105 32.288 23.028 1.00 15.13 45 SER B CA 1
ATOM 1504 C C . SER B 1 9 ? 82.395 33.690 23.592 1.00 14.83 45 SER B C 1
ATOM 1505 O O . SER B 1 9 ? 83.260 34.399 23.175 1.00 17.87 45 SER B O 1
ATOM 1508 N N . ARG B 1 10 ? 81.624 34.082 24.550 1.00 15.02 46 ARG B N 1
ATOM 1509 C CA . ARG B 1 10 ? 81.720 35.414 25.096 1.00 14.89 46 ARG B CA 1
ATOM 1510 C C . ARG B 1 10 ? 83.124 35.681 25.690 1.00 15.57 46 ARG B C 1
ATOM 1511 O O . ARG B 1 10 ? 83.674 36.758 25.500 1.00 13.11 46 ARG B O 1
ATOM 1519 N N . VAL B 1 11 ? 83.675 34.735 26.494 1.00 14.95 47 VAL B N 1
ATOM 1520 C CA . VAL B 1 11 ? 85.084 34.892 26.828 1.00 15.03 47 VAL B CA 1
ATOM 1521 C C . VAL B 1 11 ? 85.975 35.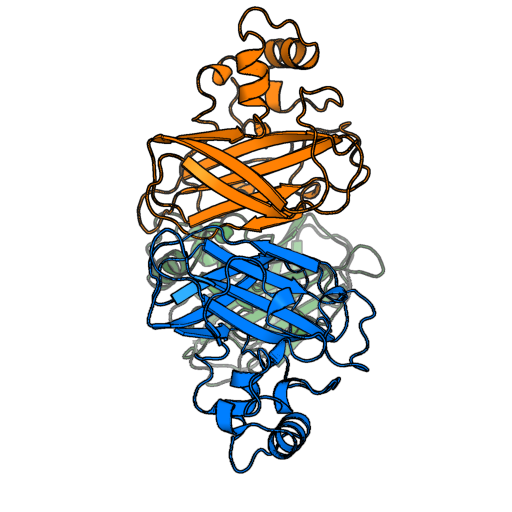156 25.627 1.00 13.10 47 VAL B C 1
ATOM 1522 O O . VAL B 1 11 ? 86.807 36.059 25.683 1.00 11.70 47 VAL B O 1
ATOM 1526 N N . ILE B 1 12 ? 85.877 34.336 24.577 1.00 12.46 48 ILE B N 1
ATOM 1527 C CA . ILE B 1 12 ? 86.717 34.567 23.442 1.00 12.00 48 ILE B CA 1
ATOM 1528 C C . ILE B 1 12 ? 86.456 35.910 22.758 1.00 12.85 48 ILE B C 1
ATOM 1529 O O . ILE B 1 12 ? 87.373 36.591 22.236 1.00 11.70 48 ILE B O 1
ATOM 1534 N N . GLN B 1 13 ? 85.220 36.332 22.777 1.00 12.78 49 GLN B N 1
ATOM 1535 C CA . GLN B 1 13 ? 84.886 37.527 21.968 1.00 14.76 49 GLN B CA 1
ATOM 1536 C C . GLN B 1 13 ? 85.440 38.737 22.733 1.00 16.31 49 GLN B C 1
ATOM 1537 O O . GLN B 1 13 ? 86.022 39.630 22.126 1.00 17.21 49 GLN B O 1
ATOM 1543 N N . CYS B 1 14 ? 85.342 38.738 24.060 1.00 15.47 50 CYS B N 1
ATOM 1544 C CA . CYS B 1 14 ? 85.900 39.889 24.763 1.00 16.00 50 CYS B CA 1
ATOM 1545 C C . CYS B 1 14 ? 87.431 39.783 24.836 1.00 18.47 50 CYS B C 1
ATOM 1546 O O . CYS B 1 14 ? 88.102 40.820 24.876 1.00 17.84 50 CYS B O 1
ATOM 1549 N N . LYS B 1 15 ? 87.985 38.560 24.859 1.00 18.70 51 LYS B N 1
ATOM 1550 C CA . LYS B 1 15 ? 89.469 38.388 24.897 1.00 20.27 51 LYS B CA 1
ATOM 1551 C C . LYS B 1 15 ? 90.040 39.107 23.659 1.00 20.99 51 LYS B C 1
ATOM 1552 O O . LYS B 1 15 ? 90.904 39.997 23.769 1.00 21.81 51 LYS B O 1
ATOM 1558 N N . GLU B 1 16 ? 89.508 38.737 22.511 1.00 18.99 52 GLU B N 1
ATOM 1559 C CA . GLU B 1 16 ? 89.864 39.306 21.232 1.00 21.67 52 GLU B CA 1
ATOM 1560 C C . GLU B 1 16 ? 89.596 40.783 21.125 1.00 21.49 52 GLU B C 1
ATOM 1561 O O . GLU B 1 16 ? 90.296 41.455 20.413 1.00 24.47 52 GLU B O 1
ATOM 1567 N N . ASN B 1 17 ? 88.631 41.298 21.870 1.00 22.87 53 ASN B N 1
ATOM 1568 C CA . ASN B 1 17 ? 88.380 42.736 21.865 1.00 19.80 53 ASN B CA 1
ATOM 1569 C C . ASN B 1 17 ? 89.479 43.567 22.575 1.00 18.93 53 ASN B C 1
ATOM 1570 O O . ASN B 1 17 ? 89.518 44.770 22.400 1.00 14.38 53 ASN B O 1
ATOM 1575 N N . GLY B 1 18 ? 90.382 42.927 23.341 1.00 17.30 54 GLY B N 1
ATOM 1576 C CA . GLY B 1 18 ? 91.366 43.659 24.194 1.00 17.34 54 GLY B CA 1
ATOM 1577 C C . GLY B 1 18 ? 90.989 43.653 25.663 1.00 17.03 54 GLY B C 1
ATOM 1578 O O . GLY B 1 18 ? 89.969 44.241 26.048 1.00 18.40 54 GLY B O 1
ATOM 1579 N N . ILE B 1 19 ? 91.740 42.898 26.450 1.00 15.27 55 ILE B N 1
ATOM 1580 C CA . ILE B 1 19 ? 91.379 42.603 27.804 1.00 17.52 55 ILE B CA 1
ATOM 1581 C C . ILE B 1 19 ? 91.717 43.815 28.706 1.00 19.04 55 ILE B C 1
ATOM 1582 O O . ILE B 1 19 ? 90.989 44.119 29.661 1.00 23.21 55 ILE B O 1
ATOM 1587 N N . GLU B 1 20 ? 92.829 44.487 28.412 1.00 18.42 56 GLU B N 1
ATOM 1588 C CA . GLU B 1 20 ? 93.274 45.627 29.212 1.00 19.36 56 GLU B CA 1
ATOM 1589 C C . GLU B 1 20 ? 92.647 46.895 28.683 1.00 20.21 56 GLU B C 1
ATOM 1590 O O . GLU B 1 20 ? 92.404 47.847 29.459 1.00 21.85 56 GLU B O 1
ATOM 1596 N N . ASN B 1 21 ? 92.474 46.957 27.367 1.00 21.93 57 ASN B N 1
ATOM 1597 C CA . ASN B 1 21 ? 91.917 48.196 26.757 1.00 25.18 57 ASN B CA 1
ATOM 1598 C C . ASN B 1 21 ? 90.750 47.918 25.784 1.00 24.24 57 ASN B C 1
ATOM 1599 O O . ASN B 1 21 ? 90.861 48.136 24.558 1.00 22.92 57 ASN B O 1
ATOM 1604 N N . PRO B 1 22 ? 89.629 47.417 26.338 1.00 23.13 58 PRO B N 1
ATOM 1605 C CA . PRO B 1 22 ? 88.546 47.016 25.476 1.00 23.82 58 PRO B CA 1
ATOM 1606 C C . PRO B 1 22 ? 87.916 48.218 24.731 1.00 23.34 58 PRO B C 1
ATOM 1607 O O . PRO B 1 22 ? 87.849 49.324 25.263 1.00 24.09 58 PRO B O 1
ATOM 1611 N N . THR B 1 23 ? 87.474 47.986 23.518 1.00 23.63 59 THR B N 1
ATOM 1612 C CA . THR B 1 23 ? 86.791 49.038 22.759 1.00 23.96 59 THR B CA 1
ATOM 1613 C C . THR B 1 23 ? 85.277 48.811 22.696 1.00 23.19 59 THR B C 1
ATOM 1614 O O . THR B 1 23 ? 84.514 49.756 22.483 1.00 24.74 59 THR B O 1
ATOM 1618 N N . HIS B 1 24 ? 84.833 47.567 22.823 1.00 22.19 60 HIS B N 1
ATOM 1619 C CA . HIS B 1 24 ? 83.398 47.273 22.711 1.00 21.95 60 HIS B CA 1
ATOM 1620 C C . HIS B 1 24 ? 82.678 47.517 24.053 1.00 20.40 60 HIS B C 1
ATOM 1621 O O . HIS B 1 24 ? 83.130 47.004 25.074 1.00 21.05 60 HIS B O 1
ATOM 1628 N N . PRO B 1 25 ? 81.559 48.316 24.065 1.00 22.64 61 PRO B N 1
ATOM 1629 C CA . PRO B 1 25 ? 80.852 48.660 25.316 1.00 20.94 61 PRO B CA 1
ATOM 1630 C C . PRO B 1 25 ? 80.569 47.479 26.281 1.00 22.43 61 PRO B C 1
ATOM 1631 O O . PRO B 1 25 ? 80.630 47.670 27.473 1.00 16.79 61 PRO B O 1
ATOM 1635 N N . ALA B 1 26 ? 80.230 46.287 25.776 1.00 20.87 62 ALA B N 1
ATOM 1636 C CA . ALA B 1 26 ? 80.009 45.143 26.675 1.00 22.85 62 ALA B CA 1
ATOM 1637 C C . ALA B 1 26 ? 81.305 44.666 27.308 1.00 22.23 62 ALA B C 1
ATOM 1638 O O . ALA B 1 26 ? 81.349 44.306 28.506 1.00 23.87 62 ALA B O 1
ATOM 1640 N N . CYS B 1 27 ? 82.361 44.674 26.513 1.00 21.59 63 CYS B N 1
ATOM 1641 C CA . CYS B 1 27 ? 83.673 44.219 26.993 1.00 20.40 63 CYS B CA 1
ATOM 1642 C C . CYS B 1 27 ? 84.239 45.287 27.957 1.00 21.51 63 CYS B C 1
ATOM 1643 O O . CYS B 1 27 ? 84.760 44.957 28.999 1.00 20.70 63 CYS B O 1
ATOM 1646 N N . ILE B 1 28 ? 84.065 46.561 27.630 1.00 16.61 64 ILE B N 1
ATOM 1647 C CA . ILE B 1 28 ? 84.311 47.609 28.643 1.00 17.51 64 ILE B CA 1
ATOM 1648 C C . ILE B 1 28 ? 83.592 47.348 30.003 1.00 17.60 64 ILE B C 1
ATOM 1649 O O . ILE B 1 28 ? 84.236 47.341 31.040 1.00 19.52 64 ILE B O 1
ATOM 1654 N N . ALA B 1 29 ? 82.267 47.154 30.005 1.00 16.24 65 ALA B N 1
ATOM 1655 C CA . ALA B 1 29 ? 81.552 46.945 31.242 1.00 15.97 65 ALA B CA 1
ATOM 1656 C C . ALA B 1 29 ? 82.046 45.683 31.989 1.00 15.93 65 ALA B C 1
ATOM 1657 O O . ALA B 1 29 ? 82.097 45.681 33.196 1.00 16.81 65 ALA B O 1
ATOM 1659 N N . ALA B 1 30 ? 82.299 44.609 31.246 1.00 16.13 66 ALA B N 1
ATOM 1660 C CA . ALA B 1 30 ? 82.840 43.366 31.819 1.00 19.39 66 ALA B CA 1
ATOM 1661 C C . ALA B 1 30 ? 84.151 43.599 32.600 1.00 18.86 66 ALA B C 1
ATOM 1662 O O . ALA B 1 30 ? 84.455 42.932 33.630 1.00 17.86 66 ALA B O 1
ATOM 1664 N N . LYS B 1 31 ? 84.987 44.473 32.031 1.00 21.81 67 LYS B N 1
ATOM 1665 C CA . LYS B 1 31 ? 86.303 44.782 32.582 1.00 19.63 67 LYS B CA 1
ATOM 1666 C C . LYS B 1 31 ? 86.092 45.385 33.931 1.00 19.09 67 LYS B C 1
ATOM 1667 O O . LYS B 1 31 ? 86.690 44.933 34.904 1.00 17.70 67 LYS B O 1
ATOM 1673 N N . ALA B 1 32 ? 85.195 46.360 33.985 1.00 20.01 68 ALA B N 1
ATOM 1674 C CA . ALA B 1 32 ? 84.809 46.967 35.226 1.00 20.26 68 ALA B CA 1
ATOM 1675 C C . ALA B 1 32 ? 84.293 45.907 36.215 1.00 22.80 68 ALA B C 1
ATOM 1676 O O . ALA B 1 32 ? 84.523 46.027 37.421 1.00 21.78 68 ALA B O 1
ATOM 1678 N N . ALA B 1 33 ? 83.573 44.879 35.736 1.00 19.73 69 ALA B N 1
ATOM 1679 C CA . ALA B 1 33 ? 82.981 43.934 36.701 1.00 21.13 69 ALA B CA 1
ATOM 1680 C C . ALA B 1 33 ? 83.916 42.783 37.034 1.00 21.11 69 ALA B C 1
ATOM 1681 O O . ALA B 1 33 ? 83.691 42.096 38.038 1.00 22.90 69 ALA B O 1
ATOM 1683 N N . GLY B 1 34 ? 85.017 42.627 36.290 1.00 16.67 70 GLY B N 1
ATOM 1684 C CA . GLY B 1 34 ? 85.876 41.434 36.453 1.00 17.52 70 GLY B CA 1
ATOM 1685 C C . GLY B 1 34 ? 86.153 40.686 35.118 1.00 17.00 70 GLY B C 1
ATOM 1686 O O . GLY B 1 34 ? 85.312 40.007 34.623 1.00 15.00 70 GLY B O 1
ATOM 1687 N N . ASN B 1 35 ? 87.387 40.732 34.626 1.00 15.79 71 ASN B N 1
ATOM 1688 C CA . ASN B 1 35 ? 87.727 40.092 33.371 1.00 16.86 71 ASN B CA 1
ATOM 1689 C C . ASN B 1 35 ? 89.179 39.586 33.364 1.00 17.52 71 ASN B C 1
ATOM 1690 O O . ASN B 1 35 ? 89.682 39.247 32.305 1.00 19.48 71 ASN B O 1
ATOM 1695 N N . GLY B 1 36 ? 89.852 39.564 34.515 1.00 20.04 72 GLY B N 1
ATOM 1696 C CA . GLY B 1 36 ? 91.239 39.059 34.589 1.00 18.28 72 GLY B CA 1
ATOM 1697 C C . GLY B 1 36 ? 91.274 37.670 33.951 1.00 17.14 72 GLY B C 1
ATOM 1698 O O . GLY B 1 36 ? 92.275 37.191 33.361 1.00 16.82 72 GLY B O 1
ATOM 1699 N N . GLY B 1 37 ? 90.128 37.046 33.965 1.00 16.77 73 GLY B N 1
ATOM 1700 C CA . GLY B 1 37 ? 90.124 35.644 33.573 1.00 15.21 73 GLY B CA 1
ATOM 1701 C C . GLY B 1 37 ? 90.117 35.428 32.124 1.00 15.79 73 GLY B C 1
ATOM 1702 O O . GLY B 1 37 ? 90.258 34.280 31.707 1.00 15.87 73 GLY B O 1
ATOM 1703 N N . LEU B 1 38 ? 89.925 36.516 31.326 1.00 15.85 74 LEU B N 1
ATOM 1704 C CA . LEU B 1 38 ? 89.861 36.401 29.909 1.00 15.98 74 LEU B CA 1
ATOM 1705 C C . LEU B 1 38 ? 91.125 35.868 29.270 1.00 17.67 74 LEU B C 1
ATOM 1706 O O . LEU B 1 38 ? 91.085 35.397 28.134 1.00 18.94 74 LEU B O 1
ATOM 1711 N N . TYR B 1 39 ? 92.246 35.903 29.970 1.00 18.87 75 TYR B N 1
ATOM 1712 C CA . TYR B 1 39 ? 93.457 35.353 29.345 1.00 21.25 75 TYR B CA 1
ATOM 1713 C C . TYR B 1 39 ? 93.386 33.827 29.227 1.00 21.93 75 TYR B C 1
ATOM 1714 O O . TYR B 1 39 ? 94.141 33.180 28.433 1.00 19.30 75 TYR B O 1
ATOM 1723 N N . THR B 1 40 ? 92.495 33.257 30.051 1.00 22.51 76 THR B N 1
ATOM 1724 C CA . THR B 1 40 ? 92.392 31.791 30.241 1.00 22.39 76 THR B CA 1
ATOM 1725 C C . THR B 1 40 ? 90.947 31.301 29.958 1.00 23.11 76 THR B C 1
ATOM 1726 O O . THR B 1 40 ? 90.304 30.648 30.818 1.00 25.12 76 THR B O 1
ATOM 1730 N N . PRO B 1 41 ? 90.439 31.610 28.758 1.00 22.46 77 PRO B N 1
ATOM 1731 C CA . PRO B 1 41 ? 89.063 31.178 28.435 1.00 22.15 77 PRO B CA 1
ATOM 1732 C C . PRO B 1 41 ? 88.897 29.671 28.502 1.00 20.45 77 PRO B C 1
ATOM 1733 O O . PRO B 1 41 ? 87.730 29.196 28.510 1.00 19.74 77 PRO B O 1
ATOM 1737 N N . GLN B 1 42 ? 90.025 28.946 28.412 1.00 17.04 78 GLN B N 1
ATOM 1738 C CA . GLN B 1 42 ? 89.960 27.468 28.429 1.00 17.25 78 GLN B CA 1
ATOM 1739 C C . GLN B 1 42 ? 89.608 26.935 29.760 1.00 16.65 78 GLN B C 1
ATOM 1740 O O . GLN B 1 42 ? 89.423 25.725 29.902 1.00 14.65 78 GLN B O 1
ATOM 1746 N N . GLU B 1 43 ? 89.578 27.818 30.762 1.00 16.80 79 GLU B N 1
ATOM 1747 C CA . GLU B 1 43 ? 89.372 27.345 32.133 1.00 16.79 79 GLU B CA 1
ATOM 1748 C C . GLU B 1 43 ? 88.238 28.104 32.809 1.00 17.37 79 GLU B C 1
ATOM 1749 O O . GLU B 1 43 ? 88.411 28.723 33.892 1.00 17.79 79 GLU B O 1
ATOM 1755 N N . VAL B 1 44 ? 87.061 28.058 32.186 1.00 16.89 80 VAL B N 1
ATOM 1756 C CA . VAL B 1 44 ? 85.804 28.520 32.850 1.00 17.93 80 VAL B CA 1
ATOM 1757 C C . VAL B 1 44 ? 85.248 27.277 33.459 1.00 18.92 80 VAL B C 1
ATOM 1758 O O . VAL B 1 44 ? 84.277 26.679 32.919 1.00 19.97 80 VAL B O 1
ATOM 1762 N N . ALA B 1 45 ? 85.921 26.855 34.525 1.00 16.99 81 ALA B N 1
ATOM 1763 C CA . ALA B 1 45 ? 85.811 25.497 35.082 1.00 18.11 81 ALA B CA 1
ATOM 1764 C C . ALA B 1 45 ? 85.293 25.405 36.521 1.00 18.56 81 ALA B C 1
ATOM 1765 O O . ALA B 1 45 ? 85.440 26.363 37.313 1.00 19.53 81 ALA B O 1
ATOM 1767 N N . VAL B 1 46 ? 84.718 24.247 36.889 1.00 16.89 82 VAL B N 1
ATOM 1768 C CA . VAL B 1 46 ? 84.367 23.981 38.287 1.00 17.85 82 VAL B CA 1
ATOM 1769 C C . VAL B 1 46 ? 84.945 22.609 38.578 1.00 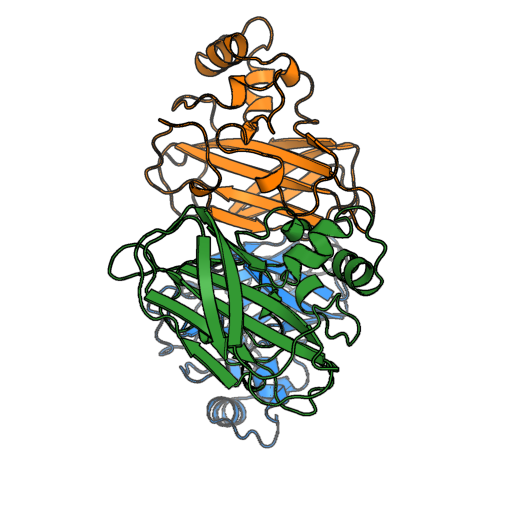17.63 82 VAL B C 1
ATOM 1770 O O . VAL B 1 46 ? 84.803 21.663 37.762 1.00 18.11 82 VAL B O 1
ATOM 1774 N N . GLY B 1 47 ? 85.667 22.512 39.673 1.00 18.05 83 GLY B N 1
ATOM 1775 C CA . GLY B 1 47 ? 86.218 21.216 40.073 1.00 22.03 83 GLY B CA 1
ATOM 1776 C C . GLY B 1 47 ? 85.188 20.355 40.819 1.00 20.35 83 GLY B C 1
ATOM 1777 O O . GLY B 1 47 ? 84.472 20.855 41.667 1.00 19.91 83 GLY B O 1
ATOM 1778 N N . GLY B 1 48 ? 85.123 19.071 40.464 1.00 21.78 84 GLY B N 1
ATOM 1779 C CA . GLY B 1 48 ? 84.380 18.070 41.264 1.00 20.02 84 GLY B CA 1
ATOM 1780 C C . GLY B 1 48 ? 82.961 17.820 40.780 1.00 20.37 84 GLY B C 1
ATOM 1781 O O . GLY B 1 48 ? 82.263 16.968 41.313 1.00 18.06 84 GLY B O 1
ATOM 1782 N N . VAL B 1 49 ? 82.535 18.533 39.708 1.00 19.54 85 VAL B N 1
ATOM 1783 C CA . VAL B 1 49 ? 81.182 18.420 39.212 1.00 19.94 85 VAL B CA 1
ATOM 1784 C C . VAL B 1 49 ? 80.899 17.049 38.606 1.00 19.47 85 VAL B C 1
ATOM 1785 O O . VAL B 1 49 ? 81.728 16.491 37.851 1.00 18.24 85 VAL B O 1
ATOM 1789 N N . ARG B 1 50 ? 79.708 16.523 38.929 1.00 17.64 86 ARG B N 1
ATOM 1790 C CA . ARG B 1 50 ? 79.276 15.242 38.368 1.00 17.11 86 ARG B CA 1
ATOM 1791 C C . ARG B 1 50 ? 77.819 15.340 37.985 1.00 18.15 86 ARG B C 1
ATOM 1792 O O . ARG B 1 50 ? 76.959 14.833 38.658 1.00 19.58 86 ARG B O 1
ATOM 1800 N N . ASP B 1 51 ? 77.545 16.056 36.888 1.00 16.38 87 ASP B N 1
ATOM 1801 C CA . ASP B 1 51 ? 76.233 16.085 36.328 1.00 16.02 87 ASP B CA 1
ATOM 1802 C C . ASP B 1 51 ? 75.205 16.737 37.218 1.00 14.19 87 ASP B C 1
ATOM 1803 O O . ASP B 1 51 ? 74.038 16.377 37.225 1.00 15.14 87 ASP B O 1
ATOM 1808 N N . ASN B 1 52 ? 75.650 17.776 37.891 1.00 13.65 88 ASN B N 1
ATOM 1809 C CA . ASN B 1 52 ? 74.928 18.449 38.947 1.00 14.19 88 ASN B CA 1
ATOM 1810 C C . ASN B 1 52 ? 75.410 19.873 38.881 1.00 14.39 88 ASN B C 1
ATOM 1811 O O . ASN B 1 52 ? 75.657 20.464 39.864 1.00 14.15 88 ASN B O 1
ATOM 1816 N N . HIS B 1 53 ? 75.512 20.446 37.661 1.00 14.05 89 HIS B N 1
ATOM 1817 C CA . HIS B 1 53 ? 76.015 21.823 37.549 1.00 14.29 89 HIS B CA 1
ATOM 1818 C C . HIS B 1 53 ? 75.329 22.878 38.400 1.00 14.54 89 HIS B C 1
ATOM 1819 O O . HIS B 1 53 ? 75.973 23.826 38.956 1.00 14.67 89 HIS B O 1
ATOM 1826 N N . ASP B 1 54 ? 74.012 22.722 38.564 1.00 17.46 90 ASP B N 1
ATOM 1827 C CA . ASP B 1 54 ? 73.220 23.732 39.235 1.00 20.86 90 ASP B CA 1
ATOM 1828 C C . ASP B 1 54 ? 73.493 23.799 40.755 1.00 19.19 90 ASP B C 1
ATOM 1829 O O . ASP B 1 54 ? 73.313 24.826 41.420 1.00 17.93 90 ASP B O 1
ATOM 1834 N N . TYR B 1 55 ? 74.054 22.728 41.309 1.00 20.97 91 TYR B N 1
ATOM 1835 C CA . TYR B 1 55 ? 74.484 22.861 42.664 1.00 20.11 91 TYR B CA 1
ATOM 1836 C C . TYR B 1 55 ? 75.737 23.770 42.744 1.00 20.07 91 TYR B C 1
ATOM 1837 O O . TYR B 1 55 ? 75.904 24.527 43.689 1.00 18.77 91 TYR B O 1
ATOM 1846 N N . TYR B 1 56 ? 76.620 23.704 41.763 1.00 18.24 92 TYR B N 1
ATOM 1847 C CA . TYR B 1 56 ? 77.870 24.441 41.920 1.00 18.78 92 TYR B CA 1
ATOM 1848 C C . TYR B 1 56 ? 77.756 25.848 41.363 1.00 20.84 92 TYR B C 1
ATOM 1849 O O . TYR B 1 56 ? 78.513 26.738 41.791 1.00 22.13 92 TYR B O 1
ATOM 1858 N N . ILE B 1 57 ? 76.814 26.040 40.438 1.00 16.54 93 ILE B N 1
ATOM 1859 C CA . ILE B 1 57 ? 76.684 27.348 39.707 1.00 15.67 93 ILE B CA 1
ATOM 1860 C C . ILE B 1 57 ? 75.353 28.012 40.025 1.00 14.67 93 ILE B C 1
ATOM 1861 O O . ILE B 1 57 ? 74.317 27.577 39.625 1.00 13.11 93 ILE B O 1
ATOM 1866 N N . PRO B 1 58 ? 75.400 29.085 40.818 1.00 14.83 94 PRO B N 1
ATOM 1867 C CA . PRO B 1 58 ? 74.137 29.699 41.140 1.00 15.13 94 PRO B CA 1
ATOM 1868 C C . PRO B 1 58 ? 73.702 30.534 39.934 1.00 15.65 94 PRO B C 1
ATOM 1869 O O . PRO B 1 58 ? 74.554 30.914 39.074 1.00 14.84 94 PRO B O 1
ATOM 1873 N N . ASP B 1 59 ? 72.390 30.751 39.867 1.00 15.39 95 ASP B N 1
ATOM 1874 C CA . ASP B 1 59 ? 71.804 31.695 38.935 1.00 17.47 95 ASP B CA 1
ATOM 1875 C C . ASP B 1 59 ? 72.569 32.987 38.932 1.00 17.72 95 ASP B C 1
ATOM 1876 O O . ASP B 1 59 ? 73.074 33.435 39.979 1.00 20.20 95 ASP B O 1
ATOM 1881 N N . GLY B 1 60 ? 72.588 33.620 37.767 1.00 18.46 96 GLY B N 1
ATOM 1882 C CA . GLY B 1 60 ? 73.343 34.852 37.556 1.00 18.42 96 GLY B CA 1
ATOM 1883 C C . GLY B 1 60 ? 74.844 34.673 37.470 1.00 18.42 96 GLY B C 1
ATOM 1884 O O . GLY B 1 60 ? 75.520 35.597 37.146 1.00 20.83 96 GLY B O 1
ATOM 1885 N N . ARG B 1 61 ? 75.367 33.483 37.751 1.00 18.80 97 ARG B N 1
ATOM 1886 C CA . ARG B 1 61 ? 76.818 33.170 37.618 1.00 18.61 97 ARG B CA 1
ATOM 1887 C C . ARG B 1 61 ? 77.131 32.050 36.577 1.00 19.73 97 ARG B C 1
ATOM 1888 O O . ARG B 1 61 ? 78.203 31.401 36.661 1.00 21.32 97 ARG B O 1
ATOM 1896 N N . LEU B 1 62 ? 76.240 31.811 35.604 1.00 18.15 98 LEU B N 1
ATOM 1897 C CA . LEU B 1 62 ? 76.502 30.718 34.642 1.00 18.34 98 LEU B CA 1
ATOM 1898 C C . LEU B 1 62 ? 77.707 30.970 33.682 1.00 17.42 98 LEU B C 1
ATOM 1899 O O . LEU B 1 62 ? 78.599 30.128 33.575 1.00 17.77 98 LEU B O 1
ATOM 1904 N N . CYS B 1 63 ? 77.750 32.146 33.014 1.00 18.72 99 CYS B N 1
ATOM 1905 C CA . CYS B 1 63 ? 78.870 32.488 32.161 1.00 17.92 99 CYS B CA 1
ATOM 1906 C C . CYS B 1 63 ? 80.212 32.620 32.834 1.00 19.71 99 CYS B C 1
ATOM 1907 O O . CYS B 1 63 ? 81.225 32.507 32.127 1.00 18.76 99 CYS B O 1
ATOM 1910 N N . SER B 1 64 ? 80.247 32.927 34.159 1.00 19.43 100 SER B N 1
ATOM 1911 C CA . SER B 1 64 ? 81.488 32.993 34.840 1.00 19.19 100 SER B CA 1
ATOM 1912 C C . SER B 1 64 ? 81.787 31.687 35.597 1.00 19.97 100 SER B C 1
ATOM 1913 O O . SER B 1 64 ? 82.854 31.617 36.177 1.00 17.82 100 SER B O 1
ATOM 1916 N N . ALA B 1 65 ? 80.883 30.692 35.585 1.00 16.95 101 ALA B N 1
ATOM 1917 C CA . ALA B 1 65 ? 81.032 29.533 36.517 1.00 20.30 101 ALA B CA 1
ATOM 1918 C C . ALA B 1 65 ? 81.319 30.031 37.958 1.00 18.73 101 ALA B C 1
ATOM 1919 O O . ALA B 1 65 ? 81.939 29.325 38.751 1.00 23.42 101 ALA B O 1
ATOM 1921 N N . ASN B 1 66 ? 80.829 31.209 38.324 1.00 19.31 102 ASN B N 1
ATOM 1922 C CA . ASN B 1 66 ? 81.052 31.727 39.683 1.00 19.97 102 ASN B CA 1
ATOM 1923 C C . ASN B 1 66 ? 82.550 32.041 39.997 1.00 18.02 102 ASN B C 1
ATOM 1924 O O . ASN B 1 66 ? 82.985 31.900 41.087 1.00 20.08 102 ASN B O 1
ATOM 1929 N N . ARG B 1 67 ? 83.341 32.434 38.992 1.00 17.54 103 ARG B N 1
ATOM 1930 C CA . ARG B 1 67 ? 84.756 32.809 39.211 1.00 16.76 103 ARG B CA 1
ATOM 1931 C C . ARG B 1 67 ? 84.888 34.300 39.094 1.00 16.70 103 ARG B C 1
ATOM 1932 O O . ARG B 1 67 ? 84.505 34.900 38.067 1.00 16.55 103 ARG B O 1
ATOM 1940 N N . ALA B 1 68 ? 85.390 34.918 40.156 1.00 16.69 104 ALA B N 1
ATOM 1941 C CA . ALA B 1 68 ? 85.269 36.370 40.267 1.00 15.99 104 ALA B CA 1
ATOM 1942 C C . ALA B 1 68 ? 85.947 37.122 39.128 1.00 15.83 104 ALA B C 1
ATOM 1943 O O . ALA B 1 68 ? 85.442 38.144 38.570 1.00 14.54 104 ALA B O 1
ATOM 1945 N N . ASN B 1 69 ? 87.145 36.659 38.776 1.00 15.61 105 ASN B N 1
ATOM 1946 C CA . ASN B 1 69 ? 87.869 37.323 37.716 1.00 16.31 105 ASN B CA 1
ATOM 1947 C C . ASN B 1 69 ? 87.131 37.157 36.324 1.00 17.75 105 ASN B C 1
ATOM 1948 O O . ASN B 1 69 ? 87.629 37.593 35.267 1.00 16.33 105 ASN B O 1
ATOM 1953 N N . LEU B 1 70 ? 85.920 36.569 36.366 1.00 16.97 106 LEU B N 1
ATOM 1954 C CA . LEU B 1 70 ? 85.076 36.462 35.173 1.00 17.15 106 LEU B CA 1
ATOM 1955 C C . LEU B 1 70 ? 83.655 37.042 35.384 1.00 16.16 106 LEU B C 1
ATOM 1956 O O . LEU B 1 70 ? 82.797 36.850 34.556 1.00 14.43 106 LEU B O 1
ATOM 1961 N N . PHE B 1 71 ? 83.414 37.809 36.462 1.00 12.78 107 PHE B N 1
ATOM 1962 C CA . PHE B 1 71 ? 82.053 38.203 36.754 1.00 13.86 107 PHE B CA 1
ATOM 1963 C C . PHE B 1 71 ? 81.466 39.123 35.681 1.00 13.71 107 PHE B C 1
ATOM 1964 O O . PHE B 1 71 ? 80.231 39.197 35.536 1.00 16.94 107 PHE B O 1
ATOM 1972 N N . GLY B 1 72 ? 82.337 39.837 34.983 1.00 14.04 108 GLY B N 1
ATOM 1973 C CA . GLY B 1 72 ? 81.881 40.759 33.919 1.00 13.48 108 GLY B CA 1
ATOM 1974 C C . GLY B 1 72 ? 81.160 39.974 32.827 1.00 14.98 108 GLY B C 1
ATOM 1975 O O . GLY B 1 72 ? 80.430 40.567 31.996 1.00 14.41 108 GLY B O 1
ATOM 1976 N N . MET B 1 73 ? 81.406 38.658 32.797 1.00 14.09 109 MET B N 1
ATOM 1977 C CA . MET B 1 73 ? 80.730 37.747 31.830 1.00 13.60 109 MET B CA 1
ATOM 1978 C C . MET B 1 73 ? 79.258 37.527 32.190 1.00 14.44 109 MET B C 1
ATOM 1979 O O . MET B 1 73 ? 78.470 37.039 31.379 1.00 14.00 109 MET B O 1
ATOM 1984 N N . ASP B 1 74 ? 78.891 37.880 33.425 1.00 15.02 110 ASP B N 1
ATOM 1985 C CA . ASP B 1 74 ? 77.554 37.631 33.892 1.00 16.18 110 ASP B CA 1
ATOM 1986 C C . ASP B 1 74 ? 76.648 38.830 33.724 1.00 17.51 110 ASP B C 1
ATOM 1987 O O . ASP B 1 74 ? 75.403 38.721 33.991 1.00 16.81 110 ASP B O 1
ATOM 1992 N N . LEU B 1 75 ? 77.210 39.922 33.181 1.00 17.26 111 LEU B N 1
ATOM 1993 C CA . LEU B 1 75 ? 76.372 41.112 32.880 1.00 17.65 111 LEU B CA 1
ATOM 1994 C C . LEU B 1 75 ? 75.209 40.822 31.968 1.00 17.68 111 LEU B C 1
ATOM 1995 O O . LEU B 1 75 ? 75.308 39.970 31.078 1.00 18.57 111 LEU B O 1
ATOM 2000 N N . ALA B 1 76 ? 74.059 41.433 32.235 1.00 17.37 112 ALA B N 1
ATOM 2001 C CA . ALA B 1 76 ? 72.904 41.178 31.438 1.00 18.48 112 ALA B CA 1
ATOM 2002 C C . ALA B 1 76 ? 72.997 42.358 30.426 1.00 20.08 112 ALA B C 1
ATOM 2003 O O . ALA B 1 76 ? 73.053 43.510 30.805 1.00 20.91 112 ALA B O 1
ATOM 2005 N N . ARG B 1 77 ? 73.093 42.027 29.169 1.00 18.97 113 ARG B N 1
ATOM 2006 C CA . ARG B 1 77 ? 73.357 43.024 28.088 1.00 20.35 113 ARG B CA 1
ATOM 2007 C C . ARG B 1 77 ? 72.857 42.517 26.789 1.00 22.62 113 ARG B C 1
ATOM 2008 O O . ARG B 1 77 ? 73.047 41.329 26.490 1.00 23.24 113 ARG B O 1
ATOM 2016 N N . ASN B 1 78 ? 72.268 43.425 25.979 1.00 25.29 114 ASN B N 1
ATOM 2017 C CA . ASN B 1 78 ? 71.739 43.106 24.652 1.00 27.19 114 ASN B CA 1
ATOM 2018 C C . ASN B 1 78 ? 72.706 43.358 23.505 1.00 26.51 114 ASN B C 1
ATOM 2019 O O . ASN B 1 78 ? 72.315 43.272 22.346 1.00 27.11 114 ASN B O 1
ATOM 2024 N N . ASP B 1 79 ? 73.979 43.634 23.832 1.00 23.48 115 ASP B N 1
ATOM 2025 C CA . ASP B 1 79 ? 74.937 44.110 22.839 1.00 20.52 115 ASP B CA 1
ATOM 2026 C C . ASP B 1 79 ? 76.212 43.302 22.826 1.00 20.33 115 ASP B C 1
ATOM 2027 O O . ASP B 1 79 ? 77.193 43.699 22.154 1.00 20.02 115 ASP B O 1
ATOM 2032 N N . TRP B 1 80 ? 76.251 42.177 23.549 1.00 18.01 116 TRP B N 1
ATOM 2033 C CA . TRP B 1 80 ? 77.486 41.389 23.507 1.00 18.10 116 TRP B CA 1
ATOM 2034 C C . TRP B 1 80 ? 77.902 41.060 22.074 1.00 18.09 116 TRP B C 1
ATOM 2035 O O . TRP B 1 80 ? 77.025 40.815 21.267 1.00 19.89 116 TRP B O 1
ATOM 2046 N N . PRO B 1 81 ? 79.228 40.967 21.764 1.00 16.73 117 PRO B N 1
ATOM 2047 C CA . PRO B 1 81 ? 79.548 40.533 20.396 1.00 17.72 117 PRO B CA 1
ATOM 2048 C C . PRO B 1 81 ? 78.925 39.178 20.101 1.00 17.47 117 PRO B C 1
ATOM 2049 O O . PRO B 1 81 ? 79.015 38.251 20.942 1.00 16.42 117 PRO B O 1
ATOM 2053 N N . ALA B 1 82 ? 78.324 39.066 18.937 1.00 18.81 118 ALA B N 1
ATOM 2054 C CA . ALA B 1 82 ? 77.481 37.913 18.569 1.00 18.87 118 ALA B CA 1
ATOM 2055 C C . ALA B 1 82 ? 77.733 37.380 17.122 1.00 22.24 118 ALA B C 1
ATOM 2056 O O . ALA B 1 82 ? 78.033 38.163 16.198 1.00 24.46 118 ALA B O 1
ATOM 2058 N N . THR B 1 83 ? 77.602 36.066 16.939 1.00 20.21 119 THR B N 1
ATOM 2059 C CA . THR B 1 83 ? 77.697 35.449 15.611 1.00 18.15 119 THR B CA 1
ATOM 2060 C C . THR B 1 83 ? 76.267 35.348 15.040 1.00 22.18 119 THR B C 1
ATOM 2061 O O . THR B 1 83 ? 75.321 34.928 15.774 1.00 15.61 119 THR B O 1
ATOM 2065 N N . SER B 1 84 ? 76.107 35.773 13.770 1.00 18.03 120 SER B N 1
ATOM 2066 C CA . SER B 1 84 ? 74.955 35.441 13.009 1.00 21.25 120 SER B CA 1
ATOM 2067 C C . SER B 1 84 ? 74.832 33.963 12.918 1.00 17.80 120 SER B C 1
ATOM 2068 O O . SER B 1 84 ? 75.820 33.258 12.701 1.00 16.91 120 SER B O 1
ATOM 2071 N N . VAL B 1 85 ? 73.600 33.525 13.136 1.00 16.65 121 VAL B N 1
ATOM 2072 C CA . VAL B 1 85 ? 73.251 32.159 12.874 1.00 17.32 121 VAL B CA 1
ATOM 2073 C C . VAL B 1 85 ? 71.856 32.109 12.393 1.00 18.51 121 VAL B C 1
ATOM 2074 O O . VAL B 1 85 ? 71.058 33.043 12.695 1.00 17.96 121 VAL B O 1
ATOM 2078 N N . THR B 1 86 ? 71.527 31.012 11.673 1.00 18.47 122 THR B N 1
ATOM 2079 C CA . THR B 1 86 ? 70.105 30.716 11.400 1.00 19.28 122 THR B CA 1
ATOM 2080 C C . THR B 1 86 ? 69.599 29.442 12.145 1.00 21.09 122 THR B C 1
ATOM 2081 O O . THR B 1 86 ? 70.387 28.678 12.758 1.00 20.52 122 THR B O 1
ATOM 2085 N N . PRO B 1 87 ? 68.282 29.240 12.148 1.00 18.80 123 PRO B N 1
ATOM 2086 C CA . PRO B 1 87 ? 67.786 27.958 12.629 1.00 18.28 123 PRO B CA 1
ATOM 2087 C C . PRO B 1 87 ? 68.336 26.771 11.772 1.00 19.28 123 PRO B C 1
ATOM 2088 O O . PRO B 1 87 ? 68.653 26.946 10.577 1.00 17.98 123 PRO B O 1
ATOM 2092 N N . GLY B 1 88 ? 68.460 25.605 12.393 1.00 16.40 124 GLY B N 1
ATOM 2093 C CA . GLY B 1 88 ? 68.974 24.428 11.730 1.00 18.97 124 GLY B CA 1
ATOM 2094 C C . GLY B 1 88 ? 70.369 24.095 12.265 1.00 19.35 124 GLY B C 1
ATOM 2095 O O . GLY B 1 88 ? 70.871 24.776 13.153 1.00 19.07 124 GLY B O 1
ATOM 2096 N N . ALA B 1 89 ? 70.967 23.041 11.734 1.00 19.14 125 ALA B N 1
ATOM 2097 C CA . ALA B 1 89 ? 72.298 22.609 12.116 1.00 20.75 125 ALA B CA 1
ATOM 2098 C C . ALA B 1 89 ? 73.322 23.743 12.024 1.00 21.66 125 ALA B C 1
ATOM 2099 O O . ALA B 1 89 ? 73.352 24.545 11.054 1.00 26.43 125 ALA B O 1
ATOM 2101 N N . ARG B 1 90 ? 74.196 23.782 13.003 1.00 20.58 126 ARG B N 1
ATOM 2102 C CA . ARG B 1 90 ? 75.247 24.773 13.142 1.00 20.47 126 ARG B CA 1
ATOM 2103 C C . ARG B 1 90 ? 76.334 24.083 13.899 1.00 21.93 126 ARG B C 1
ATOM 2104 O O . ARG B 1 90 ? 76.080 23.552 15.026 1.00 21.00 126 ARG B O 1
ATOM 2112 N N . GLU B 1 91 ? 77.548 24.060 13.309 1.00 20.34 127 GLU B N 1
ATOM 2113 C CA . GLU B 1 91 ? 78.659 23.406 13.950 1.00 20.71 127 GLU B CA 1
ATOM 2114 C C . GLU B 1 91 ? 79.049 24.341 15.051 1.00 20.53 127 GLU B C 1
ATOM 2115 O O . GLU B 1 91 ? 79.132 25.557 14.827 1.00 20.27 127 GLU B O 1
ATOM 2121 N N . PHE B 1 92 ? 79.238 23.762 16.235 1.00 21.46 128 PHE B N 1
ATOM 2122 C CA . PHE B 1 92 ? 79.810 24.455 17.358 1.00 19.72 128 PHE B CA 1
ATOM 2123 C C . PHE B 1 92 ? 81.082 23.683 17.647 1.00 20.90 128 PHE B C 1
ATOM 2124 O O . PHE B 1 92 ? 81.062 22.465 17.622 1.00 20.72 128 PHE B O 1
ATOM 2132 N N . VAL B 1 93 ? 82.167 24.399 17.944 1.00 19.60 129 VAL B N 1
ATOM 2133 C CA . VAL B 1 93 ? 83.527 23.794 18.084 1.00 19.42 129 VAL B CA 1
ATOM 2134 C C . VAL B 1 93 ? 84.182 24.226 19.402 1.00 19.79 129 VAL B C 1
ATOM 2135 O O . VAL B 1 93 ? 84.317 25.443 19.702 1.00 15.81 129 VAL B O 1
ATOM 2139 N N . TRP B 1 94 ? 84.483 23.207 20.220 1.00 16.31 130 TRP B N 1
ATOM 2140 C CA . TRP B 1 94 ? 85.343 23.360 21.344 1.00 16.69 130 TRP B CA 1
ATOM 2141 C C . TRP B 1 94 ? 86.753 23.180 20.846 1.00 14.59 130 TRP B C 1
ATOM 2142 O O . TRP B 1 94 ? 87.106 22.161 20.223 1.00 14.21 130 TRP B O 1
ATOM 2153 N N . THR B 1 95 ? 87.545 24.205 21.081 1.00 13.91 131 THR B N 1
ATOM 2154 C CA . THR B 1 95 ? 89.013 24.077 21.056 1.00 13.30 131 THR B CA 1
ATOM 2155 C C . THR B 1 95 ? 89.537 23.602 22.390 1.00 14.00 131 THR B C 1
ATOM 2156 O O . THR B 1 95 ? 89.437 24.337 23.358 1.00 14.14 131 THR B O 1
ATOM 2160 N N . ASN B 1 96 ? 90.171 22.432 22.421 1.00 13.37 132 ASN B N 1
ATOM 2161 C CA . ASN B 1 96 ? 90.707 21.951 23.714 1.00 16.51 132 ASN B CA 1
ATOM 2162 C C . ASN B 1 96 ? 92.241 22.140 23.895 1.00 17.43 132 ASN B C 1
ATOM 2163 O O . ASN B 1 96 ? 93.070 21.473 23.276 1.00 21.06 132 ASN B O 1
ATOM 2168 N N . THR B 1 97 ? 92.628 23.049 24.783 1.00 19.07 133 THR B N 1
ATOM 2169 C CA . THR B 1 97 ? 94.024 23.260 25.070 1.00 20.58 133 THR B CA 1
ATOM 2170 C C . THR B 1 97 ? 94.624 21.988 25.735 1.00 22.10 133 THR B C 1
ATOM 2171 O O . THR B 1 97 ? 95.793 21.662 25.537 1.00 23.26 133 THR B O 1
ATOM 2175 N N . ALA B 1 98 ? 93.809 21.265 26.486 1.00 19.97 134 ALA B N 1
ATOM 2176 C CA . ALA B 1 98 ? 94.204 19.978 27.126 1.00 17.49 134 ALA B CA 1
ATOM 2177 C C . ALA B 1 98 ? 92.962 19.084 26.995 1.00 17.25 134 ALA B C 1
ATOM 2178 O O . ALA B 1 98 ? 91.930 19.454 27.533 1.00 17.38 134 ALA B O 1
ATOM 2180 N N . ALA B 1 99 ? 93.024 17.998 26.202 1.00 15.93 135 ALA B N 1
ATOM 2181 C CA . ALA B 1 99 ? 91.957 17.050 26.035 1.00 15.97 135 ALA B CA 1
ATOM 2182 C C . ALA B 1 99 ? 91.663 16.152 27.254 1.00 17.21 135 ALA B C 1
ATOM 2183 O O . ALA B 1 99 ? 92.591 15.766 27.947 1.00 19.39 135 ALA B O 1
ATOM 2185 N N . HIS B 1 100 ? 90.373 15.858 27.524 1.00 16.98 136 HIS B N 1
ATOM 2186 C CA . HIS B 1 100 ? 89.936 14.936 28.578 1.00 19.06 136 HIS B CA 1
ATOM 2187 C C . HIS B 1 100 ? 88.979 13.903 27.967 1.00 19.17 136 HIS B C 1
ATOM 2188 O O . HIS B 1 100 ? 88.524 14.041 26.826 1.00 18.42 136 HIS B O 1
ATOM 2195 N N . LYS B 1 101 ? 88.696 12.869 28.733 1.00 18.35 137 LYS B N 1
ATOM 2196 C CA . LYS B 1 101 ? 87.635 11.928 28.360 1.00 18.89 137 LYS B CA 1
ATOM 2197 C C . LYS B 1 101 ? 86.364 12.617 28.818 1.00 18.53 137 LYS B C 1
ATOM 2198 O O . LYS B 1 101 ? 86.382 13.386 29.794 1.00 23.06 137 LYS B O 1
ATOM 2204 N N . THR B 1 102 ? 85.285 12.394 28.092 1.00 16.52 138 THR B N 1
ATOM 2205 C CA . THR B 1 102 ? 84.097 13.245 28.132 1.00 15.18 138 THR B CA 1
ATOM 2206 C C . THR B 1 102 ? 82.854 12.434 28.401 1.00 14.54 138 THR B C 1
ATOM 2207 O O . THR B 1 102 ? 82.600 11.450 27.686 1.00 14.53 138 THR B O 1
ATOM 2211 N N . LYS B 1 103 ? 82.070 12.837 29.405 1.00 13.96 139 LYS B N 1
ATOM 2212 C CA . LYS B 1 103 ? 80.677 12.315 29.591 1.00 15.94 139 LYS B CA 1
ATOM 2213 C C . LYS B 1 103 ? 79.703 12.943 28.569 1.00 15.48 139 LYS B C 1
ATOM 2214 O O . LYS B 1 103 ? 78.963 12.227 27.804 1.00 15.23 139 LYS B O 1
ATOM 2220 N N . TYR B 1 104 ? 79.782 14.268 28.454 1.00 13.50 140 TYR B N 1
ATOM 2221 C CA . TYR B 1 104 ? 79.019 14.919 27.415 1.00 13.85 140 TYR B CA 1
ATOM 2222 C C . TYR B 1 104 ? 79.465 16.338 27.217 1.00 14.81 140 TYR B C 1
ATOM 2223 O O . TYR B 1 104 ? 79.970 16.984 28.156 1.00 15.50 140 TYR B O 1
ATOM 2232 N N . PHE B 1 105 ? 79.241 16.814 26.006 1.00 13.70 141 PHE B N 1
ATOM 2233 C CA . PHE B 1 105 ? 78.994 18.222 25.781 1.00 14.78 141 PHE B CA 1
ATOM 2234 C C . PHE B 1 105 ? 77.478 18.450 25.562 1.00 15.55 141 PHE B C 1
ATOM 2235 O O . PHE B 1 105 ? 76.867 17.914 24.606 1.00 18.03 141 PHE B O 1
ATOM 2243 N N . ARG B 1 106 ? 76.881 19.305 26.410 1.00 14.95 142 ARG B N 1
ATOM 2244 C CA . ARG B 1 106 ? 75.487 19.747 26.255 1.00 14.80 142 ARG B CA 1
ATOM 2245 C C . ARG B 1 106 ? 75.412 21.212 25.862 1.00 15.59 142 ARG B C 1
ATOM 2246 O O . ARG B 1 106 ? 76.253 22.034 26.294 1.00 19.55 142 ARG B O 1
ATOM 2254 N N . TYR B 1 107 ? 74.336 21.534 25.178 1.00 16.12 143 TYR B N 1
ATOM 2255 C CA . TYR B 1 107 ? 74.012 22.907 24.663 1.00 15.55 143 TYR B CA 1
ATOM 2256 C C . TYR B 1 107 ? 72.602 23.291 25.031 1.00 15.51 143 TYR B C 1
ATOM 2257 O O . TYR B 1 107 ? 71.647 22.498 24.815 1.00 16.94 143 TYR B O 1
ATOM 2266 N N . TYR B 1 108 ? 72.455 24.479 25.628 1.00 13.90 144 TYR B N 1
ATOM 2267 C CA . TYR B 1 108 ? 71.149 25.006 25.976 1.00 12.48 144 TYR B CA 1
ATOM 2268 C C . TYR B 1 108 ? 70.966 26.314 25.220 1.00 14.22 144 TYR B C 1
ATOM 2269 O O . TYR B 1 108 ? 71.945 26.885 24.722 1.00 15.19 144 TYR B O 1
ATOM 2278 N N . ILE B 1 109 ? 69.717 26.773 25.188 1.00 14.80 145 ILE B N 1
ATOM 2279 C CA . ILE B 1 109 ? 69.366 28.062 24.532 1.00 16.35 145 ILE B CA 1
ATOM 2280 C C . ILE B 1 109 ? 68.312 28.798 25.414 1.00 18.14 145 ILE B C 1
ATOM 2281 O O . ILE B 1 109 ? 67.537 28.205 26.251 1.00 15.35 145 ILE B O 1
ATOM 2286 N N . THR B 1 110 ? 68.315 30.114 25.246 1.00 19.83 146 THR B N 1
ATOM 2287 C CA . THR B 1 110 ? 67.304 30.977 25.840 1.00 18.32 146 THR B CA 1
ATOM 2288 C C . THR B 1 110 ? 66.033 30.937 24.972 1.00 17.08 146 THR B C 1
ATOM 2289 O O . THR B 1 110 ? 66.109 30.491 23.775 1.00 19.37 146 THR B O 1
ATOM 2293 N N . PRO B 1 111 ? 64.860 31.349 25.538 1.00 16.78 147 PRO B N 1
ATOM 2294 C CA . PRO B 1 111 ? 63.626 31.247 24.793 1.00 18.63 147 PRO B CA 1
ATOM 2295 C C . PRO B 1 111 ? 63.382 32.447 23.839 1.00 18.73 147 PRO B C 1
ATOM 2296 O O . PRO B 1 111 ? 63.906 33.564 24.081 1.00 16.99 147 PRO B O 1
ATOM 2300 N N . GLN B 1 112 ? 62.580 32.221 22.803 1.00 17.04 148 GLN B N 1
ATOM 2301 C CA . GLN B 1 112 ? 62.143 33.347 21.903 1.00 17.51 148 GLN B CA 1
ATOM 2302 C C . GLN B 1 112 ? 61.602 34.466 22.854 1.00 19.16 148 GLN B C 1
ATOM 2303 O O . GLN B 1 112 ? 60.868 34.186 23.802 1.00 17.58 148 GLN B O 1
ATOM 2309 N N . GLY B 1 113 ? 62.054 35.690 22.661 1.00 19.91 149 GLY B N 1
ATOM 2310 C CA . GLY B 1 113 ? 61.661 36.794 23.543 1.00 19.93 149 GLY B CA 1
ATOM 2311 C C . GLY B 1 113 ? 62.621 37.184 24.648 1.00 21.74 149 GLY B C 1
ATOM 2312 O O . GLY B 1 113 ? 62.389 38.180 25.368 1.00 19.17 149 GLY B O 1
ATOM 2313 N N . TYR B 1 114 ? 63.701 36.414 24.809 1.00 21.09 150 TYR B N 1
ATOM 2314 C CA . TYR B 1 114 ? 64.631 36.659 25.886 1.00 24.56 150 TYR B CA 1
ATOM 2315 C C . TYR B 1 114 ? 65.082 38.126 25.814 1.00 23.24 150 TYR B C 1
ATOM 2316 O O . TYR B 1 114 ? 65.460 38.551 24.774 1.00 23.42 150 TYR B O 1
ATOM 2325 N N . ASP B 1 115 ? 65.008 38.918 26.890 1.00 24.38 151 ASP B N 1
ATOM 2326 C CA . ASP B 1 115 ? 65.321 40.330 26.695 1.00 26.59 151 ASP B CA 1
ATOM 2327 C C . ASP B 1 115 ? 66.633 40.826 27.278 1.00 24.18 151 ASP B C 1
ATOM 2328 O O . ASP B 1 115 ? 66.919 42.012 27.176 1.00 22.98 151 ASP B O 1
ATOM 2333 N N . HIS B 1 116 ? 67.391 39.931 27.923 1.00 23.14 152 HIS B N 1
ATOM 2334 C CA . HIS B 1 116 ? 68.749 40.219 28.357 1.00 20.19 152 HIS B CA 1
ATOM 2335 C C . HIS B 1 116 ? 68.686 41.260 29.440 1.00 20.16 152 HIS B C 1
ATOM 2336 O O . HIS B 1 116 ? 69.602 41.995 29.600 1.00 20.46 152 HIS B O 1
ATOM 2343 N N . SER B 1 117 ? 67.559 41.378 30.106 1.00 20.59 153 SER B N 1
ATOM 2344 C CA . SER B 1 117 ? 67.455 42.341 31.202 1.00 21.77 153 SER B CA 1
ATOM 2345 C C . SER B 1 117 ? 67.963 41.767 32.514 1.00 21.83 153 SER B C 1
ATOM 2346 O O . SER B 1 117 ? 68.217 42.530 33.440 1.00 22.33 153 SER B O 1
ATOM 2349 N N . GLN B 1 118 ? 68.105 40.456 32.632 1.00 20.39 154 GLN B N 1
ATOM 2350 C CA . GLN B 1 118 ? 68.501 39.856 33.932 1.00 22.69 154 GLN B CA 1
ATOM 2351 C C . GLN B 1 118 ? 69.702 38.931 33.762 1.00 22.95 154 GLN B C 1
ATOM 2352 O O . GLN B 1 118 ? 69.861 38.321 32.725 1.00 25.04 154 GLN B O 1
ATOM 2358 N N . PRO B 1 119 ? 70.521 38.763 34.800 1.00 23.95 155 PRO B N 1
ATOM 2359 C CA . PRO B 1 119 ? 71.591 37.785 34.552 1.00 20.86 155 PRO B CA 1
ATOM 2360 C C . PRO B 1 119 ? 71.020 36.409 34.187 1.00 19.36 155 PRO B C 1
ATOM 2361 O O . PRO B 1 119 ? 69.839 36.128 34.500 1.00 19.63 155 PRO B O 1
ATOM 2365 N N . LEU B 1 120 ? 71.827 35.575 33.520 1.00 17.36 156 LEU B N 1
ATOM 2366 C CA . LEU B 1 120 ? 71.314 34.296 32.988 1.00 16.74 156 LEU B CA 1
ATOM 2367 C C . LEU B 1 120 ? 70.954 33.355 34.175 1.00 18.54 156 LEU B C 1
ATOM 2368 O O . LEU B 1 120 ? 71.706 33.299 35.129 1.00 21.00 156 LEU B O 1
ATOM 2373 N N . ARG B 1 121 ? 69.801 32.660 34.127 1.00 18.98 157 ARG B N 1
ATOM 2374 C CA . ARG B 1 121 ? 69.363 31.753 35.218 1.00 20.60 157 ARG B CA 1
ATOM 2375 C C . ARG B 1 121 ? 69.245 30.376 34.582 1.00 18.70 157 ARG B C 1
ATOM 2376 O O . ARG B 1 121 ? 69.128 30.286 33.407 1.00 16.82 157 ARG B O 1
ATOM 2384 N N . TRP B 1 122 ? 69.300 29.322 35.375 1.00 18.87 158 TRP B N 1
ATOM 2385 C CA . TRP B 1 122 ? 69.059 27.968 34.868 1.00 18.22 158 TRP B CA 1
ATOM 2386 C C . TRP B 1 122 ? 67.705 27.820 34.176 1.00 17.83 158 TRP B C 1
ATOM 2387 O O . TRP B 1 122 ? 67.572 27.092 33.111 1.00 16.62 158 TRP B O 1
ATOM 2398 N N . SER B 1 123 ? 66.714 28.509 34.727 1.00 16.41 159 SER B N 1
ATOM 2399 C CA . SER B 1 123 ? 65.365 28.477 34.167 1.00 17.98 159 SER B CA 1
ATOM 2400 C C . SER B 1 123 ? 65.253 29.206 32.799 1.00 19.11 159 SER B C 1
ATOM 2401 O O . SER B 1 123 ? 64.241 29.046 32.118 1.00 22.16 159 SER B O 1
ATOM 2404 N N . ASP B 1 124 ? 66.250 29.967 32.357 1.00 18.70 160 ASP B N 1
ATOM 2405 C CA . ASP B 1 124 ? 66.140 30.594 30.970 1.00 17.77 160 ASP B CA 1
ATOM 2406 C C . ASP B 1 124 ? 66.545 29.594 29.881 1.00 17.74 160 ASP B C 1
ATOM 2407 O O . ASP B 1 124 ? 66.647 29.944 28.701 1.00 18.04 160 ASP B O 1
ATOM 2412 N N . LEU B 1 125 ? 66.920 28.386 30.262 1.00 17.02 161 LEU B N 1
ATOM 2413 C CA . LEU B 1 125 ? 67.666 27.590 29.297 1.00 19.83 161 LEU B CA 1
ATOM 2414 C C . LEU B 1 125 ? 66.986 26.293 28.917 1.00 19.41 161 LEU B C 1
ATOM 2415 O O . LEU B 1 125 ? 66.454 25.580 29.765 1.00 22.21 161 LEU B O 1
ATOM 2420 N N . GLN B 1 126 ? 67.030 25.983 27.646 1.00 17.79 162 GLN B N 1
ATOM 2421 C CA . GLN B 1 126 ? 66.350 24.779 27.173 1.00 20.11 162 GLN B CA 1
ATOM 2422 C C . GLN B 1 126 ? 67.384 23.882 26.558 1.00 17.94 162 GLN B C 1
ATOM 2423 O O . GLN B 1 126 ? 68.117 24.312 25.713 1.00 17.88 162 GLN B O 1
ATOM 2429 N N . LEU B 1 127 ? 67.442 22.628 26.955 1.00 17.50 163 LEU B N 1
ATOM 2430 C CA . LEU B 1 127 ? 68.425 21.739 26.361 1.00 17.67 163 LEU B CA 1
ATOM 2431 C C . LEU B 1 127 ? 68.199 21.548 24.838 1.00 16.32 163 LEU B C 1
ATOM 2432 O O . LEU B 1 127 ? 67.108 21.175 24.377 1.00 17.83 163 LEU B O 1
ATOM 2437 N N . ILE B 1 128 ? 69.218 21.851 24.031 1.00 15.45 164 ILE B N 1
ATOM 2438 C CA . ILE B 1 128 ? 69.141 21.638 22.585 1.00 14.56 164 ILE B CA 1
ATOM 2439 C C . ILE B 1 128 ? 70.137 20.628 21.942 1.00 16.03 164 ILE B C 1
ATOM 2440 O O . ILE B 1 128 ? 69.990 20.236 20.767 1.00 18.65 164 ILE B O 1
ATOM 2445 N N . HIS B 1 129 ? 71.132 20.197 22.711 1.00 15.73 165 HIS B N 1
ATOM 2446 C CA . HIS B 1 129 ? 72.100 19.208 22.203 1.00 15.78 165 HIS B CA 1
ATOM 2447 C C . HIS B 1 129 ? 72.757 18.476 23.405 1.00 14.76 165 HIS B C 1
ATOM 2448 O O . HIS B 1 129 ? 73.125 19.086 24.431 1.00 14.43 165 HIS B O 1
ATOM 2455 N N . ASP B 1 130 ? 72.949 17.185 23.247 1.00 15.31 166 ASP B N 1
ATOM 2456 C CA . ASP B 1 130 ? 73.793 16.414 24.150 1.00 15.81 166 ASP B CA 1
ATOM 2457 C C . ASP B 1 130 ? 74.637 15.518 23.243 1.00 16.89 166 ASP B C 1
ATOM 2458 O O . ASP B 1 130 ? 74.099 14.622 22.597 1.00 17.23 166 ASP B O 1
ATOM 2463 N N . SER B 1 131 ? 75.930 15.793 23.167 1.00 19.54 167 SER B N 1
ATOM 2464 C CA . SER B 1 131 ? 76.866 15.066 22.304 1.00 20.52 167 SER B CA 1
ATOM 2465 C C . SER B 1 131 ? 77.124 13.593 22.671 1.00 21.95 167 SER B C 1
ATOM 2466 O O . SER B 1 131 ? 77.502 12.799 21.782 1.00 23.23 167 SER B O 1
ATOM 2469 N N . GLY B 1 132 ? 76.893 13.228 23.944 1.00 18.49 168 GLY B N 1
ATOM 2470 C CA . GLY B 1 132 ? 77.304 11.927 24.426 1.00 18.60 168 GLY B CA 1
ATOM 2471 C C . GLY B 1 132 ? 78.823 11.834 24.677 1.00 18.87 168 GLY B C 1
ATOM 2472 O O . GLY B 1 132 ? 79.615 12.783 24.450 1.00 19.79 168 GLY B O 1
ATOM 2473 N N . PRO B 1 133 ? 79.263 10.693 25.242 1.00 19.87 169 PRO B N 1
ATOM 2474 C CA . PRO B 1 133 ? 80.671 10.512 25.564 1.00 20.33 169 PRO B CA 1
ATOM 2475 C C . PRO B 1 133 ? 81.629 10.570 24.408 1.00 20.20 169 PRO B C 1
ATOM 2476 O O . PRO B 1 133 ? 81.290 10.237 23.285 1.00 22.56 169 PRO B O 1
ATOM 2480 N N . ALA B 1 134 ? 82.859 10.975 24.704 1.00 22.00 170 ALA B N 1
ATOM 2481 C CA . ALA B 1 134 ? 83.946 10.899 23.744 1.00 19.93 170 ALA B CA 1
ATOM 2482 C C . ALA B 1 134 ? 85.255 10.621 24.512 1.00 21.67 170 ALA B C 1
ATOM 2483 O O . ALA B 1 134 ? 85.389 10.844 25.780 1.00 18.30 170 ALA B O 1
ATOM 2485 N N . ASP B 1 135 ? 86.231 10.115 23.763 1.00 25.14 171 ASP B N 1
ATOM 2486 C CA . ASP B 1 135 ? 87.623 10.096 24.236 1.00 26.96 171 ASP B CA 1
ATOM 2487 C C . ASP B 1 135 ? 88.277 11.469 24.038 1.00 26.41 171 ASP B C 1
ATOM 2488 O O . ASP B 1 135 ? 87.608 12.400 23.572 1.00 26.44 171 ASP B O 1
ATOM 2493 N N . GLN B 1 136 ? 89.558 11.580 24.376 1.00 24.09 172 GLN B N 1
ATOM 2494 C CA . GLN B 1 136 ? 90.285 12.826 24.252 1.00 26.17 172 GLN B CA 1
ATOM 2495 C C . GLN B 1 136 ? 90.223 13.255 22.825 1.00 24.37 172 GLN B C 1
ATOM 2496 O O . GLN B 1 136 ? 90.413 12.429 21.918 1.00 23.28 172 GLN B O 1
ATOM 2502 N N . GLU B 1 137 ? 89.939 14.540 22.638 1.00 23.22 173 GLU B N 1
ATOM 2503 C CA . GLU B 1 137 ? 89.901 15.207 21.323 1.00 22.48 173 GLU B CA 1
ATOM 2504 C C . GLU B 1 137 ? 90.526 16.586 21.456 1.00 24.33 173 GLU B C 1
ATOM 2505 O O . GLU B 1 137 ? 90.205 17.325 22.411 1.00 26.33 173 GLU B O 1
ATOM 2511 N N . TRP B 1 138 ? 91.372 16.971 20.504 1.00 26.67 174 TRP B N 1
ATOM 2512 C CA . TRP B 1 138 ? 91.890 18.339 20.516 1.00 28.10 174 TRP B CA 1
ATOM 2513 C C . TRP B 1 138 ? 90.805 19.373 20.215 1.00 22.49 174 TRP B C 1
ATOM 2514 O O . TRP B 1 138 ? 90.915 20.534 20.603 1.00 19.69 174 TRP B O 1
ATOM 2525 N N . VAL B 1 139 ? 89.792 18.937 19.469 1.00 23.69 175 VAL B N 1
ATOM 2526 C CA . VAL B 1 139 ? 88.742 19.791 18.930 1.00 21.70 175 VAL B CA 1
ATOM 2527 C C . VAL B 1 139 ? 87.487 18.958 18.983 1.00 22.04 175 VAL B C 1
ATOM 2528 O O . VAL B 1 139 ? 87.467 17.826 18.514 1.00 24.01 175 VAL B O 1
ATOM 2532 N N . SER B 1 140 ? 86.461 19.469 19.641 1.00 21.45 176 SER B N 1
ATOM 2533 C CA . SER B 1 140 ? 85.210 18.699 19.762 1.00 20.37 176 SER B CA 1
ATOM 2534 C C . SER B 1 140 ? 84.136 19.428 18.947 1.00 19.52 176 SER B C 1
ATOM 2535 O O . SER B 1 140 ? 83.915 20.618 19.114 1.00 18.76 176 SER B O 1
ATOM 2538 N N . THR B 1 141 ? 83.574 18.744 17.960 1.00 19.23 177 THR B N 1
ATOM 2539 C CA . THR B 1 141 ? 82.707 19.399 16.970 1.00 20.13 177 THR B CA 1
ATOM 2540 C C . THR B 1 141 ? 81.359 18.762 17.106 1.00 20.33 177 THR B C 1
ATOM 2541 O O . THR B 1 141 ? 81.252 17.550 17.261 1.00 18.06 177 THR B O 1
ATOM 2545 N N . HIS B 1 142 ? 80.359 19.625 17.240 1.00 20.87 178 HIS B N 1
ATOM 2546 C CA . HIS B 1 142 ? 79.019 19.218 17.571 1.00 21.20 178 HIS B CA 1
ATOM 2547 C C . HIS B 1 142 ? 78.083 19.966 16.696 1.00 22.67 178 HIS B C 1
ATOM 2548 O O . HIS B 1 142 ? 78.085 21.212 16.744 1.00 19.45 178 HIS B O 1
ATOM 2555 N N . ASN B 1 143 ? 77.282 19.214 15.910 1.00 22.75 179 ASN B N 1
ATOM 2556 C CA . ASN B 1 143 ? 76.280 19.809 15.008 1.00 26.08 179 ASN B CA 1
ATOM 2557 C C . ASN B 1 143 ? 74.999 20.031 15.747 1.00 23.27 179 ASN B C 1
ATOM 2558 O O . ASN B 1 143 ? 74.135 19.159 15.787 1.00 23.02 179 ASN B O 1
ATOM 2563 N N . VAL B 1 144 ? 74.897 21.181 16.402 1.00 18.94 180 VAL B N 1
ATOM 2564 C CA . VAL B 1 144 ? 73.724 21.522 17.134 1.00 18.27 180 VAL B CA 1
ATOM 2565 C C . VAL B 1 144 ? 72.619 21.960 16.185 1.00 18.82 180 VAL B C 1
ATOM 2566 O O . VAL B 1 144 ? 72.860 22.827 15.323 1.00 20.40 180 VAL B O 1
ATOM 2570 N N . ILE B 1 145 ? 71.421 21.404 16.348 1.00 20.20 181 ILE B N 1
ATOM 2571 C CA . ILE B 1 145 ? 70.233 21.845 15.618 1.00 20.21 181 ILE B CA 1
ATOM 2572 C C . ILE B 1 145 ? 69.613 23.057 16.327 1.00 20.02 181 ILE B C 1
ATOM 2573 O O . ILE B 1 145 ? 69.020 22.947 17.422 1.00 16.85 181 ILE B O 1
ATOM 2578 N N . LEU B 1 146 ? 69.769 24.226 15.696 1.00 19.32 182 LEU B N 1
ATOM 2579 C CA . LEU B 1 146 ? 69.318 25.468 16.310 1.00 19.72 182 LEU B CA 1
ATOM 2580 C C . LEU B 1 146 ? 67.811 25.551 16.021 1.00 18.56 182 LEU B C 1
ATOM 2581 O O . LEU B 1 146 ? 67.396 25.382 14.843 1.00 22.55 182 LEU B O 1
ATOM 2586 N N . PRO B 1 147 ? 66.984 25.772 17.072 1.00 20.06 183 PRO B N 1
ATOM 2587 C CA . PRO B 1 147 ? 65.542 25.871 16.907 1.00 19.28 183 PRO B CA 1
ATOM 2588 C C . PRO B 1 147 ? 65.216 27.203 16.198 1.00 17.99 183 PRO B C 1
ATOM 2589 O O . PRO B 1 147 ? 66.117 28.018 16.020 1.00 17.89 183 PRO B O 1
ATOM 2593 N N . TYR B 1 148 ? 63.947 27.404 15.841 1.00 16.96 184 TYR B N 1
ATOM 2594 C CA . TYR B 1 148 ? 63.527 28.655 15.236 1.00 16.29 184 TYR B CA 1
ATOM 2595 C C . TYR B 1 148 ? 63.667 29.711 16.336 1.00 17.42 184 TYR B C 1
ATOM 2596 O O . TYR B 1 148 ? 63.182 29.480 17.451 1.00 15.53 184 TYR B O 1
ATOM 2605 N N . ARG B 1 149 ? 64.319 30.824 16.004 1.00 14.70 185 ARG B N 1
ATOM 2606 C CA . ARG B 1 149 ? 64.391 32.003 16.913 1.00 14.36 185 ARG B CA 1
ATOM 2607 C C . ARG B 1 149 ? 64.611 33.174 15.984 1.00 15.82 185 ARG B C 1
ATOM 2608 O O . ARG B 1 149 ? 65.027 32.982 14.799 1.00 15.46 185 ARG B O 1
ATOM 2616 N N . THR B 1 150 ? 64.456 34.373 16.552 1.00 14.46 186 THR B N 1
ATOM 2617 C CA . THR B 1 150 ? 64.968 35.547 15.917 1.00 16.07 186 THR B CA 1
ATOM 2618 C C . THR B 1 150 ? 65.549 36.344 17.045 1.00 16.53 186 THR B C 1
ATOM 2619 O O . THR B 1 150 ? 65.275 36.017 18.179 1.00 15.65 186 THR B O 1
ATOM 2623 N N . GLY B 1 151 ? 66.370 37.340 16.715 1.00 16.71 187 GLY B N 1
ATOM 2624 C CA . GLY B 1 151 ? 66.973 38.181 17.744 1.00 15.39 187 GLY B CA 1
ATOM 2625 C C . GLY B 1 151 ? 68.131 37.493 18.477 1.00 16.65 187 GLY B C 1
ATOM 2626 O O . GLY B 1 151 ? 68.655 36.415 18.097 1.00 12.32 187 GLY B O 1
ATOM 2627 N N . ARG B 1 152 ? 68.551 38.132 19.569 1.00 15.92 188 ARG B N 1
ATOM 2628 C CA . ARG B 1 152 ? 69.840 37.804 20.104 1.00 18.58 188 ARG B CA 1
ATOM 2629 C C . ARG B 1 152 ? 69.583 36.797 21.208 1.00 18.31 188 ARG B C 1
ATOM 2630 O O . ARG B 1 152 ? 68.627 36.938 22.020 1.00 18.74 188 ARG B O 1
ATOM 2638 N N . HIS B 1 153 ? 70.423 35.779 21.233 1.00 16.24 189 HIS B N 1
ATOM 2639 C CA . HIS B 1 153 ? 70.213 34.687 22.172 1.00 15.45 189 HIS B CA 1
ATOM 2640 C C . HIS B 1 153 ? 71.475 34.296 22.824 1.00 14.85 189 HIS B C 1
ATOM 2641 O O . HIS B 1 153 ? 72.598 34.644 22.392 1.00 16.04 189 HIS B O 1
ATOM 2648 N N . ILE B 1 154 ? 71.318 33.506 23.867 1.00 16.48 190 ILE B N 1
ATOM 2649 C CA . ILE B 1 154 ? 72.481 32.999 24.511 1.00 17.52 190 ILE B CA 1
ATOM 2650 C C . ILE B 1 154 ? 72.483 31.504 24.404 1.00 18.06 190 ILE B C 1
ATOM 2651 O O . ILE B 1 154 ? 71.481 30.865 24.554 1.00 18.26 190 ILE B O 1
ATOM 2656 N N . ILE B 1 155 ? 73.638 30.951 24.135 1.00 18.86 191 ILE B N 1
ATOM 2657 C CA . ILE B 1 155 ? 73.725 29.527 24.064 1.00 22.81 191 ILE B CA 1
ATOM 2658 C C . ILE B 1 155 ? 74.736 29.216 25.112 1.00 21.86 191 ILE B C 1
ATOM 2659 O O . ILE B 1 155 ? 75.793 29.832 25.153 1.00 22.11 191 ILE B O 1
ATOM 2664 N N . TYR B 1 156 ? 74.368 28.293 25.981 1.00 20.67 192 TYR B N 1
ATOM 2665 C CA . TYR B 1 156 ? 75.221 27.787 27.006 1.00 19.32 192 TYR B CA 1
ATOM 2666 C C . TYR B 1 156 ? 75.705 26.388 26.687 1.00 17.85 192 TYR B C 1
ATOM 2667 O O . TYR B 1 156 ? 74.905 25.475 26.529 1.00 19.17 192 TYR B O 1
ATOM 2676 N N . SER B 1 157 ? 77.016 26.253 26.573 1.00 15.85 193 SER B N 1
ATOM 2677 C CA . SER B 1 157 ? 77.610 24.942 26.343 1.00 17.11 193 SER B CA 1
ATOM 2678 C C . SER B 1 157 ? 78.280 24.440 27.603 1.00 16.01 193 SER B C 1
ATOM 2679 O O . SER B 1 157 ? 78.986 25.206 28.287 1.00 15.80 193 SER B O 1
ATOM 2682 N N . ILE B 1 158 ? 78.110 23.171 27.905 1.00 16.57 194 ILE B N 1
ATOM 2683 C CA . ILE B 1 158 ? 78.642 22.658 29.209 1.00 15.09 194 ILE B CA 1
ATOM 2684 C C . ILE B 1 158 ? 79.465 21.419 28.876 1.00 15.99 194 ILE B C 1
ATOM 2685 O O . ILE B 1 158 ? 78.916 20.482 28.314 1.00 18.07 194 ILE B O 1
ATOM 2690 N N . TRP B 1 159 ? 80.767 21.413 29.190 1.00 15.33 195 TRP B N 1
ATOM 2691 C CA . TRP B 1 159 ? 81.566 20.243 28.918 1.00 13.92 195 TRP B CA 1
ATOM 2692 C C . TRP B 1 159 ? 81.664 19.475 30.185 1.00 13.23 195 TRP B C 1
ATOM 2693 O O . TRP B 1 159 ? 82.105 20.034 31.154 1.00 14.88 195 TRP B O 1
ATOM 2704 N N . GLN B 1 160 ? 81.099 18.269 30.254 1.00 13.67 196 GLN B N 1
ATOM 2705 C CA . GLN B 1 160 ? 81.211 17.463 31.510 1.00 13.16 196 GLN B CA 1
ATOM 2706 C C . GLN B 1 160 ? 82.326 16.451 31.324 1.00 13.39 196 GLN B C 1
ATOM 2707 O O . GLN B 1 160 ? 82.210 15.482 30.541 1.00 13.20 196 GLN B O 1
ATOM 2713 N N . ARG B 1 161 ? 83.432 16.678 31.988 1.00 15.64 197 ARG B N 1
ATOM 2714 C CA . ARG B 1 161 ? 84.544 15.687 31.901 1.00 16.26 197 ARG B CA 1
ATOM 2715 C C . ARG B 1 161 ? 84.075 14.419 32.620 1.00 16.34 197 ARG B C 1
ATOM 2716 O O . ARG B 1 161 ? 83.178 14.471 33.437 1.00 16.01 197 ARG B O 1
ATOM 2724 N N . ASP B 1 162 ? 84.594 13.265 32.197 1.00 18.51 198 ASP B N 1
ATOM 2725 C CA . ASP B 1 162 ? 83.987 11.999 32.478 1.00 20.23 198 ASP B CA 1
ATOM 2726 C C . ASP B 1 162 ? 84.547 11.528 33.773 1.00 19.22 198 ASP B C 1
ATOM 2727 O O . ASP B 1 162 ? 85.679 11.059 33.823 1.00 22.00 198 ASP B O 1
ATOM 2732 N N . TRP B 1 163 ? 83.800 11.712 34.848 1.00 21.22 199 TRP B N 1
ATOM 2733 C CA . TRP B 1 163 ? 84.336 11.391 36.209 1.00 22.13 199 TRP B CA 1
ATOM 2734 C C . TRP B 1 163 ? 84.508 9.912 36.435 1.00 22.81 199 TRP B C 1
ATOM 2735 O O . TRP B 1 163 ? 85.127 9.517 37.443 1.00 25.60 199 TRP B O 1
ATOM 2746 N N . ASP B 1 164 ? 83.973 9.097 35.542 1.00 23.48 200 ASP B N 1
ATOM 2747 C CA . ASP B 1 164 ? 84.104 7.633 35.704 1.00 25.33 200 ASP B CA 1
ATOM 2748 C C . ASP B 1 164 ? 85.369 7.128 35.069 1.00 24.89 200 ASP B C 1
ATOM 2749 O O . ASP B 1 164 ? 85.981 6.204 35.569 1.00 22.43 200 ASP B O 1
ATOM 2754 N N . ARG B 1 165 ? 85.733 7.732 33.942 1.00 24.25 201 ARG B N 1
ATOM 2755 C CA . ARG B 1 165 ? 86.908 7.342 33.165 1.00 24.95 201 ARG B CA 1
ATOM 2756 C C . ARG B 1 165 ? 88.117 8.241 33.442 1.00 23.33 201 ARG B C 1
ATOM 2757 O O . ARG B 1 165 ? 89.215 7.962 32.973 1.00 26.40 201 ARG B O 1
ATOM 2765 N N . ASP B 1 166 ? 87.936 9.338 34.162 1.00 22.20 202 ASP B N 1
ATOM 2766 C CA . ASP B 1 166 ? 88.960 10.403 34.096 1.00 22.49 202 ASP B CA 1
ATOM 2767 C C . ASP B 1 166 ? 88.944 11.196 35.377 1.00 23.95 202 ASP B C 1
ATOM 2768 O O . ASP B 1 166 ? 89.511 10.732 36.357 1.00 25.15 202 ASP B O 1
ATOM 2773 N N . ALA B 1 167 ? 88.290 12.367 35.407 1.00 21.27 203 ALA B N 1
ATOM 2774 C CA . ALA B 1 167 ? 88.125 13.129 36.647 1.00 21.61 203 ALA B CA 1
ATOM 2775 C C . ALA B 1 167 ? 86.864 13.982 36.550 1.00 21.86 203 ALA B C 1
ATOM 2776 O O . ALA B 1 167 ? 86.350 14.203 35.464 1.00 21.25 203 ALA B O 1
ATOM 2778 N N . ALA B 1 168 ? 86.394 14.484 37.678 1.00 21.99 204 ALA B N 1
ATOM 2779 C CA . ALA B 1 168 ? 85.153 15.233 37.746 1.00 20.34 204 ALA B CA 1
ATOM 2780 C C . ALA B 1 168 ? 85.444 16.733 37.573 1.00 20.19 204 ALA B C 1
ATOM 2781 O O . ALA B 1 168 ? 86.010 17.392 38.484 1.00 19.73 204 ALA B O 1
ATOM 2783 N N . GLU B 1 169 ? 85.072 17.261 36.398 1.00 20.26 205 GLU B N 1
ATOM 2784 C CA . GLU B 1 169 ? 85.319 18.637 36.096 1.00 19.94 205 GLU B CA 1
ATOM 2785 C C . GLU B 1 169 ? 84.279 19.116 35.085 1.00 18.92 205 GLU B C 1
ATOM 2786 O O . GLU B 1 169 ? 83.890 18.358 34.159 1.00 16.26 205 GLU B O 1
ATOM 2792 N N . GLY B 1 170 ? 83.847 20.373 35.244 1.00 17.07 206 GLY B N 1
ATOM 2793 C CA . GLY B 1 170 ? 83.032 21.000 34.251 1.00 16.58 206 GLY B CA 1
ATOM 2794 C C . GLY B 1 170 ? 83.608 22.258 33.675 1.00 17.38 206 GLY B C 1
ATOM 2795 O O . GLY B 1 170 ? 84.265 23.006 34.422 1.00 17.37 206 GLY B O 1
ATOM 2796 N N . PHE B 1 171 ? 83.374 22.469 32.360 1.00 17.46 207 PHE B N 1
ATOM 2797 C CA . PHE B 1 171 ? 83.689 23.737 31.622 1.00 18.43 207 PHE B CA 1
ATOM 2798 C C . PHE B 1 171 ? 82.421 24.357 30.974 1.00 16.78 207 PHE B C 1
ATOM 2799 O O . PHE B 1 171 ? 81.531 23.638 30.417 1.00 14.60 207 PHE B O 1
ATOM 2807 N N . TYR B 1 172 ? 82.359 25.712 31.036 1.00 15.21 208 TYR B N 1
ATOM 2808 C CA . TYR B 1 172 ? 81.077 26.454 30.916 1.00 15.57 208 TYR B CA 1
ATOM 2809 C C . TYR B 1 172 ? 81.288 27.572 29.902 1.00 15.84 208 TYR B C 1
ATOM 2810 O O . TYR B 1 172 ? 82.177 28.400 30.028 1.00 19.84 208 TYR B O 1
ATOM 2819 N N . GLN B 1 173 ? 80.558 27.500 28.829 1.00 15.23 209 GLN B N 1
ATOM 2820 C CA . GLN B 1 173 ? 80.667 28.534 27.737 1.00 15.84 209 GLN B CA 1
ATOM 2821 C C . GLN B 1 173 ? 79.329 29.134 27.292 1.00 15.50 209 GLN B C 1
ATOM 2822 O O . GLN B 1 173 ? 78.505 28.503 26.585 1.00 16.25 209 GLN B O 1
ATOM 2828 N N . CYS B 1 174 ? 79.164 30.388 27.696 1.00 14.88 210 CYS B N 1
ATOM 2829 C CA . CYS B 1 174 ? 78.178 31.306 27.239 1.00 16.11 210 CYS B CA 1
ATOM 2830 C C . CYS B 1 174 ? 78.585 31.845 25.901 1.00 17.00 210 CYS B C 1
ATOM 2831 O O . CYS B 1 174 ? 79.664 32.470 25.737 1.00 15.55 210 CYS B O 1
ATOM 2834 N N . ILE B 1 175 ? 77.775 31.504 24.915 1.00 16.70 211 ILE B N 1
ATOM 2835 C CA . ILE B 1 175 ? 77.990 31.982 23.525 1.00 16.98 211 ILE B CA 1
ATOM 2836 C C . ILE B 1 175 ? 76.897 32.946 23.070 1.00 16.57 211 ILE B C 1
ATOM 2837 O O . ILE B 1 175 ? 75.689 32.645 23.220 1.00 21.54 211 ILE B O 1
ATOM 2842 N N . ASP B 1 176 ? 77.277 34.103 22.520 1.00 16.46 212 ASP B N 1
ATOM 2843 C CA . ASP B 1 176 ? 76.236 35.028 22.047 1.00 17.60 212 ASP B CA 1
ATOM 2844 C C . ASP B 1 176 ? 75.954 34.845 20.555 1.00 17.34 212 ASP B C 1
ATOM 2845 O O . ASP B 1 176 ? 76.865 34.939 19.762 1.00 19.34 212 ASP B O 1
ATOM 2850 N N . VAL B 1 177 ? 74.699 34.568 20.195 1.00 15.63 213 VAL B N 1
ATOM 2851 C CA . VAL B 1 177 ? 74.330 34.332 18.834 1.00 18.80 213 VAL B CA 1
ATOM 2852 C C . VAL B 1 177 ? 73.207 35.285 18.444 1.00 19.52 213 VAL B C 1
ATOM 2853 O O . VAL B 1 177 ? 72.530 35.839 19.293 1.00 21.10 213 VAL B O 1
ATOM 2857 N N . ASP B 1 178 ? 73.066 35.564 17.167 1.00 17.88 214 ASP B N 1
ATOM 2858 C CA . ASP B 1 178 ? 72.064 36.551 16.736 1.00 18.14 214 ASP B CA 1
ATOM 2859 C C . ASP B 1 178 ? 71.387 35.952 15.511 1.00 17.60 214 ASP B C 1
ATOM 2860 O O . ASP B 1 178 ? 72.048 35.742 14.507 1.00 17.58 214 ASP B O 1
ATOM 2865 N N . PHE B 1 179 ? 70.095 35.609 15.629 1.00 16.45 215 PHE B N 1
ATOM 2866 C CA . PHE B 1 179 ? 69.385 34.970 14.531 1.00 15.22 215 PHE B CA 1
ATOM 2867 C C . PHE B 1 179 ? 68.752 36.054 13.628 1.00 16.08 215 PHE B C 1
ATOM 2868 O O . PHE B 1 179 ? 68.080 35.709 12.690 1.00 16.55 215 PHE B O 1
ATOM 2876 N N . GLY B 1 180 ? 68.968 37.330 13.929 1.00 16.73 216 GLY B N 1
ATOM 2877 C CA . GLY B 1 180 ? 68.484 38.372 12.995 1.00 16.95 216 GLY B CA 1
ATOM 2878 C C . GLY B 1 180 ? 67.686 39.356 13.832 1.00 19.90 216 GLY B C 1
ATOM 2879 O O . GLY B 1 180 ? 66.895 38.990 14.695 1.00 18.41 216 GLY B O 1
ATOM 2881 N N . HIS C 1 1 ? 59.602 22.768 46.525 1.00 18.56 37 HIS C N 1
ATOM 2882 C CA . HIS C 1 1 ? 60.917 22.145 46.884 1.00 21.44 37 HIS C CA 1
ATOM 2883 C C . HIS C 1 1 ? 61.002 21.603 48.319 1.00 18.42 37 HIS C C 1
ATOM 2884 O O . HIS C 1 1 ? 60.904 22.354 49.324 1.00 22.37 37 HIS C O 1
ATOM 2891 N N . GLY C 1 2 ? 61.183 20.308 48.445 1.00 16.53 38 GLY C N 1
ATOM 2892 C CA . GLY C 1 2 ? 61.236 19.768 49.763 1.00 17.21 38 GLY C CA 1
ATOM 2893 C C . GLY C 1 2 ? 61.592 18.323 49.742 1.00 18.43 38 GLY C C 1
ATOM 2894 O O . GLY C 1 2 ? 61.697 17.721 48.648 1.00 21.61 38 GLY C O 1
ATOM 2895 N N . TYR C 1 3 ? 61.755 17.749 50.944 1.00 17.29 39 TYR C N 1
ATOM 2896 C CA . TYR C 1 3 ? 62.090 16.351 51.042 1.00 18.45 39 TYR C CA 1
ATOM 2897 C C . TYR C 1 3 ? 61.612 15.845 52.431 1.00 18.08 39 TYR C C 1
ATOM 2898 O O . TYR C 1 3 ? 61.327 16.629 53.366 1.00 19.96 39 TYR C O 1
ATOM 2907 N N . VAL C 1 4 ? 61.638 14.540 52.584 1.00 18.56 40 VAL C N 1
ATOM 2908 C CA . VAL C 1 4 ? 61.189 13.911 53.812 1.00 20.95 40 VAL C CA 1
ATOM 2909 C C . VAL C 1 4 ? 62.366 13.763 54.735 1.00 22.48 40 VAL C C 1
ATOM 2910 O O . VAL C 1 4 ? 63.276 12.983 54.439 1.00 23.17 40 VAL C O 1
ATOM 2914 N N . SER C 1 5 ? 62.321 14.528 55.847 1.00 21.53 41 SER C N 1
ATOM 2915 C CA . SER C 1 5 ? 63.440 14.679 56.746 1.00 24.23 41 SER C CA 1
ATOM 2916 C C . SER C 1 5 ? 63.360 13.697 57.916 1.00 26.05 41 SER C C 1
ATOM 2917 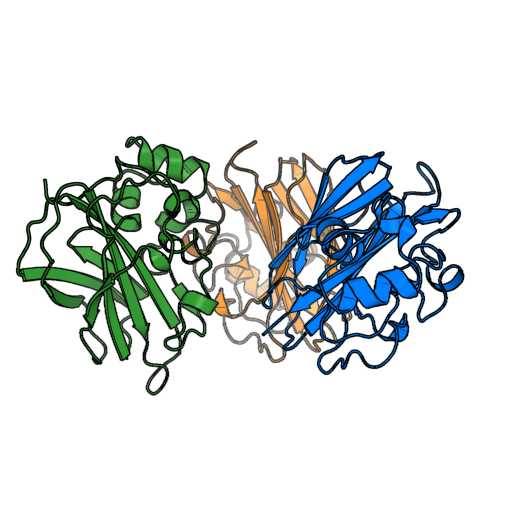O O . SER C 1 5 ? 64.386 13.407 58.544 1.00 27.73 41 SER C O 1
ATOM 2920 N N . SER C 1 6 ? 62.163 13.145 58.158 1.00 25.42 42 SER C N 1
ATOM 2921 C CA . SER C 1 6 ? 61.867 12.272 59.334 1.00 25.41 42 SER C CA 1
ATOM 2922 C C . SER C 1 6 ? 60.645 11.337 59.079 1.00 24.29 42 SER C C 1
ATOM 2923 O O . SER C 1 6 ? 59.556 11.843 58.745 1.00 23.90 42 SER C O 1
ATOM 2926 N N . PRO C 1 7 ? 60.832 9.988 59.094 1.00 23.46 43 PRO C N 1
ATOM 2927 C CA . PRO C 1 7 ? 62.125 9.281 58.960 1.00 21.43 43 PRO C CA 1
ATOM 2928 C C . PRO C 1 7 ? 62.906 9.840 57.780 1.00 20.48 43 PRO C C 1
ATOM 2929 O O . PRO C 1 7 ? 62.343 10.547 56.933 1.00 21.24 43 PRO C O 1
ATOM 2933 N N . LYS C 1 8 ? 64.230 9.655 57.789 1.00 21.26 44 LYS C N 1
ATOM 2934 C CA . LYS C 1 8 ? 65.041 10.258 56.747 1.00 19.78 44 LYS C CA 1
ATOM 2935 C C . LYS C 1 8 ? 64.812 9.512 55.459 1.00 17.17 44 LYS C C 1
ATOM 2936 O O . LYS C 1 8 ? 64.845 8.274 55.420 1.00 15.86 44 LYS C O 1
ATOM 2942 N N . SER C 1 9 ? 64.627 10.266 54.369 1.00 15.79 45 SER C N 1
ATOM 2943 C CA . SER C 1 9 ? 64.407 9.596 53.093 1.00 15.19 45 SER C CA 1
ATOM 2944 C C . SER C 1 9 ? 65.707 9.023 52.517 1.00 16.26 45 SER C C 1
ATOM 2945 O O . SER C 1 9 ? 66.820 9.317 53.022 1.00 16.49 45 SER C O 1
ATOM 2948 N N . ARG C 1 10 ? 65.584 8.164 51.481 1.00 14.01 46 ARG C N 1
ATOM 2949 C CA . ARG C 1 10 ? 66.756 7.622 50.854 1.00 13.96 46 ARG C CA 1
ATOM 2950 C C . ARG C 1 10 ? 67.731 8.669 50.323 1.00 13.51 46 ARG C C 1
ATOM 2951 O O . ARG C 1 10 ? 68.935 8.437 50.385 1.00 13.82 46 ARG C O 1
ATOM 2959 N N . VAL C 1 11 ? 67.269 9.758 49.688 1.00 14.56 47 VAL C N 1
ATOM 2960 C CA . VAL C 1 11 ? 68.232 10.738 49.273 1.00 15.98 47 VAL C CA 1
ATOM 2961 C C . VAL C 1 11 ? 68.887 11.385 50.531 1.00 18.79 47 VAL C C 1
ATOM 2962 O O . VAL C 1 11 ? 70.079 11.623 50.542 1.00 23.22 47 VAL C O 1
ATOM 2966 N N . ILE C 1 12 ? 68.129 11.582 51.597 1.00 19.21 48 ILE C N 1
ATOM 2967 C CA . ILE C 1 12 ? 68.695 12.184 52.796 1.00 19.25 48 ILE C CA 1
ATOM 2968 C C . ILE C 1 12 ? 69.718 11.197 53.379 1.00 20.88 48 ILE C C 1
ATOM 2969 O O . ILE C 1 12 ? 70.895 11.569 53.627 1.00 18.06 48 ILE C O 1
ATOM 2974 N N . GLN C 1 13 ? 69.330 9.929 53.450 1.00 21.16 49 GLN C N 1
ATOM 2975 C CA . GLN C 1 13 ? 70.244 8.919 54.016 1.00 22.16 49 GLN C CA 1
ATOM 2976 C C . GLN C 1 13 ? 71.586 8.844 53.326 1.00 22.72 49 GLN C C 1
ATOM 2977 O O . GLN C 1 13 ? 72.615 8.819 53.987 1.00 24.17 49 GLN C O 1
ATOM 2983 N N . CYS C 1 14 ? 71.619 8.760 52.007 1.00 23.57 50 CYS C N 1
ATOM 2984 C CA . CYS C 1 14 ? 72.922 8.750 51.381 1.00 22.74 50 CYS C CA 1
ATOM 2985 C C . CYS C 1 14 ? 73.638 10.081 51.329 1.00 21.68 50 CYS C C 1
ATOM 2986 O O . CYS C 1 14 ? 74.862 10.107 51.253 1.00 20.36 50 CYS C O 1
ATOM 2989 N N . LYS C 1 15 ? 72.895 11.175 51.249 1.00 23.77 51 LYS C N 1
ATOM 2990 C CA . LYS C 1 15 ? 73.513 12.496 51.328 1.00 26.64 51 LYS C CA 1
ATOM 2991 C C . LYS C 1 15 ? 74.378 12.563 52.580 1.00 26.27 51 LYS C C 1
ATOM 2992 O O . LYS C 1 15 ? 75.543 12.969 52.551 1.00 25.81 51 LYS C O 1
ATOM 2998 N N . GLU C 1 16 ? 73.816 12.104 53.679 1.00 27.08 52 GLU C N 1
ATOM 2999 C CA . GLU C 1 16 ? 74.502 12.243 54.932 1.00 27.56 52 GLU C CA 1
ATOM 3000 C C . GLU C 1 16 ? 75.611 11.232 55.028 1.00 24.98 52 GLU C C 1
ATOM 3001 O O . GLU C 1 16 ? 76.583 11.470 55.707 1.00 24.89 52 GLU C O 1
ATOM 3007 N N . ASN C 1 17 ? 75.513 10.132 54.296 1.00 21.46 53 ASN C N 1
ATOM 3008 C CA . ASN C 1 17 ? 76.580 9.153 54.341 1.00 20.57 53 ASN C CA 1
ATOM 3009 C C . ASN C 1 17 ? 77.840 9.614 53.581 1.00 20.92 53 ASN C C 1
ATOM 3010 O O . ASN C 1 17 ? 78.891 8.989 53.678 1.00 19.43 53 ASN C O 1
ATOM 3015 N N . GLY C 1 18 ? 77.702 10.680 52.784 1.00 21.92 54 GLY C N 1
ATOM 3016 C CA . GLY C 1 18 ? 78.809 11.224 52.047 1.00 21.62 54 GLY C CA 1
ATOM 3017 C C . GLY C 1 18 ? 78.673 11.077 50.579 1.00 20.89 54 GLY C C 1
ATOM 3018 O O . GLY C 1 18 ? 78.879 10.005 50.032 1.00 24.29 54 GLY C O 1
ATOM 3019 N N . ILE C 1 19 ? 78.350 12.173 49.908 1.00 22.38 55 ILE C N 1
ATOM 3020 C CA . ILE C 1 19 ? 78.114 12.114 48.484 1.00 21.06 55 ILE C CA 1
ATOM 3021 C C . ILE C 1 19 ? 79.374 11.704 47.701 1.00 21.28 55 ILE C C 1
ATOM 3022 O O . ILE C 1 19 ? 79.354 10.814 46.811 1.00 22.38 55 ILE C O 1
ATOM 3027 N N . GLU C 1 20 ? 80.473 12.385 47.978 1.00 21.37 56 GLU C N 1
ATOM 3028 C CA . GLU C 1 20 ? 81.666 12.134 47.198 1.00 22.62 56 GLU C CA 1
ATOM 3029 C C . GLU C 1 20 ? 82.415 10.901 47.682 1.00 23.39 56 GLU C C 1
ATOM 3030 O O . GLU C 1 20 ? 83.036 10.228 46.887 1.00 26.51 56 GLU C O 1
ATOM 3036 N N . ASN C 1 21 ? 82.376 10.601 48.974 1.00 24.34 57 ASN C N 1
ATOM 3037 C CA . ASN C 1 21 ? 83.077 9.402 49.474 1.00 26.19 57 ASN C CA 1
ATOM 3038 C C . ASN C 1 21 ? 82.187 8.572 50.401 1.00 27.80 57 ASN C C 1
ATOM 3039 O O . ASN C 1 21 ? 82.443 8.498 51.607 1.00 29.82 57 ASN C O 1
ATOM 3044 N N . PRO C 1 22 ? 81.111 7.963 49.861 1.00 28.68 58 PRO C N 1
ATOM 3045 C CA . PRO C 1 22 ? 80.206 7.168 50.697 1.00 28.49 58 PRO C CA 1
ATOM 3046 C C . PRO C 1 22 ? 80.932 5.995 51.394 1.00 27.09 58 PRO C C 1
ATOM 3047 O O . PRO C 1 22 ? 81.947 5.482 50.915 1.00 30.92 58 PRO C O 1
ATOM 3051 N N . THR C 1 23 ? 80.415 5.577 52.516 1.00 27.08 59 THR C N 1
ATOM 3052 C CA . THR C 1 23 ? 80.988 4.424 53.221 1.00 27.47 59 THR C CA 1
ATOM 3053 C C . THR C 1 23 ? 79.978 3.308 53.291 1.00 25.72 59 THR C C 1
ATOM 3054 O O . THR C 1 23 ? 80.353 2.139 53.383 1.00 23.50 59 THR C O 1
ATOM 3058 N N . HIS C 1 24 ? 78.687 3.645 53.269 1.00 26.60 60 HIS C N 1
ATOM 3059 C CA . HIS C 1 24 ? 77.675 2.598 53.271 1.00 24.29 60 HIS C CA 1
ATOM 3060 C C . HIS C 1 24 ? 77.596 1.797 51.945 1.00 24.86 60 HIS C C 1
ATOM 3061 O O . HIS C 1 24 ? 77.545 2.391 50.866 1.00 28.35 60 HIS C O 1
ATOM 3068 N N . PRO C 1 25 ? 77.611 0.450 51.992 1.00 23.52 61 PRO C N 1
ATOM 3069 C CA . PRO C 1 25 ? 77.593 -0.250 50.687 1.00 24.21 61 PRO C CA 1
ATOM 3070 C C . PRO C 1 25 ? 76.535 0.200 49.651 1.00 25.39 61 PRO C C 1
ATOM 3071 O O . PRO C 1 25 ? 76.829 0.188 48.456 1.00 29.81 61 PRO C O 1
ATOM 3075 N N . ALA C 1 26 ? 75.303 0.488 50.077 1.00 27.24 62 ALA C N 1
ATOM 3076 C CA . ALA C 1 26 ? 74.220 0.929 49.179 1.00 23.07 62 ALA C CA 1
ATOM 3077 C C . ALA C 1 26 ? 74.450 2.313 48.595 1.00 22.92 62 ALA C C 1
ATOM 3078 O O . ALA C 1 26 ? 74.196 2.523 47.390 1.00 25.25 62 ALA C O 1
ATOM 3080 N N . CYS C 1 27 ? 74.913 3.249 49.419 1.00 20.90 63 CYS C N 1
ATOM 3081 C CA . CYS C 1 27 ? 75.326 4.560 48.934 1.00 22.48 63 CYS C CA 1
ATOM 3082 C C . CYS C 1 27 ? 76.572 4.529 48.009 1.00 21.73 63 CYS C C 1
ATOM 3083 O O . CYS C 1 27 ? 76.675 5.346 47.119 1.00 19.77 63 CYS C O 1
ATOM 3086 N N . ILE C 1 28 ? 77.508 3.600 48.249 1.00 21.45 64 ILE C N 1
ATOM 3087 C CA . ILE C 1 28 ? 78.633 3.378 47.372 1.00 20.93 64 ILE C CA 1
ATOM 3088 C C . ILE C 1 28 ? 78.109 2.873 46.020 1.00 22.19 64 ILE C C 1
ATOM 3089 O O . ILE C 1 28 ? 78.514 3.394 44.996 1.00 19.87 64 ILE C O 1
ATOM 3094 N N . ALA C 1 29 ? 77.191 1.893 46.035 1.00 20.79 65 ALA C N 1
ATOM 3095 C CA . ALA C 1 29 ? 76.540 1.417 44.801 1.00 20.62 65 ALA C CA 1
ATOM 3096 C C . ALA C 1 29 ? 75.804 2.596 44.140 1.00 22.95 65 ALA C C 1
ATOM 3097 O O . ALA C 1 29 ? 75.851 2.781 42.910 1.00 21.73 65 ALA C O 1
ATOM 3099 N N . ALA C 1 30 ? 75.192 3.448 44.956 1.00 24.34 66 ALA C N 1
ATOM 3100 C CA . ALA C 1 30 ? 74.343 4.507 44.384 1.00 23.75 66 ALA C CA 1
ATOM 3101 C C . ALA C 1 30 ? 75.187 5.532 43.695 1.00 25.27 66 ALA C C 1
ATOM 3102 O O . ALA C 1 30 ? 74.789 6.031 42.605 1.00 26.15 66 ALA C O 1
ATOM 3104 N N . LYS C 1 31 ? 76.325 5.865 44.324 1.00 24.60 67 LYS C N 1
ATOM 3105 C CA . LYS C 1 31 ? 77.378 6.656 43.670 1.00 25.36 67 LYS C CA 1
ATOM 3106 C C . LYS C 1 31 ? 77.752 6.067 42.292 1.00 24.99 67 LYS C C 1
ATOM 3107 O O . LYS C 1 31 ? 77.669 6.771 41.293 1.00 23.62 67 LYS C O 1
ATOM 3113 N N . ALA C 1 32 ? 78.149 4.788 42.211 1.00 26.55 68 ALA C N 1
ATOM 3114 C CA . ALA C 1 32 ? 78.433 4.196 40.881 1.00 25.16 68 ALA C CA 1
ATOM 3115 C C . ALA C 1 32 ? 77.343 4.358 39.856 1.00 23.64 68 ALA C C 1
ATOM 3116 O O . ALA C 1 32 ? 77.638 4.463 38.687 1.00 23.12 68 ALA C O 1
ATOM 3118 N N . ALA C 1 33 ? 76.074 4.333 40.247 1.00 23.36 69 ALA C N 1
ATOM 3119 C CA . ALA C 1 33 ? 74.999 4.333 39.249 1.00 22.28 69 ALA C CA 1
ATOM 3120 C C . ALA C 1 33 ? 74.424 5.734 39.007 1.00 21.89 69 ALA C C 1
ATOM 3121 O O . ALA C 1 33 ? 73.714 5.928 38.010 1.00 23.63 69 ALA C O 1
ATOM 3123 N N . GLY C 1 34 ? 74.719 6.693 39.908 1.00 20.62 70 GLY C N 1
ATOM 3124 C CA . GLY C 1 34 ? 74.357 8.117 39.717 1.00 17.36 70 GLY C CA 1
ATOM 3125 C C . GLY C 1 34 ? 73.836 8.766 40.992 1.00 17.00 70 GLY C C 1
ATOM 3126 O O . GLY C 1 34 ? 72.735 8.475 41.439 1.00 14.19 70 GLY C O 1
ATOM 3127 N N . ASN C 1 35 ? 74.614 9.680 41.555 1.00 14.30 71 ASN C N 1
ATOM 3128 C CA . ASN C 1 35 ? 74.263 10.332 42.767 1.00 15.67 71 ASN C CA 1
ATOM 3129 C C . ASN C 1 35 ? 74.582 11.832 42.846 1.00 14.72 71 ASN C C 1
ATOM 3130 O O . ASN C 1 35 ? 74.514 12.429 43.893 1.00 18.17 71 ASN C O 1
ATOM 3135 N N . GLY C 1 36 ? 74.860 12.487 41.726 1.00 18.40 72 GLY C N 1
ATOM 3136 C CA . GLY C 1 36 ? 75.249 13.913 41.781 1.00 15.23 72 GLY C CA 1
ATOM 3137 C C . GLY C 1 36 ? 74.052 14.706 42.171 1.00 15.70 72 GLY C C 1
ATOM 3138 O O . GLY C 1 36 ? 74.191 15.802 42.695 1.00 17.02 72 GLY C O 1
ATOM 3139 N N . GLY C 1 37 ? 72.873 14.123 41.986 1.00 14.35 73 GLY C N 1
ATOM 3140 C CA . GLY C 1 37 ? 71.623 14.705 42.464 1.00 15.31 73 GLY C CA 1
ATOM 3141 C C . GLY C 1 37 ? 71.490 14.821 44.009 1.00 16.99 73 GLY C C 1
ATOM 3142 O O . GLY C 1 37 ? 70.618 15.537 44.464 1.00 16.08 73 GLY C O 1
ATOM 3143 N N . LEU C 1 38 ? 72.317 14.100 44.785 1.00 15.84 74 LEU C N 1
ATOM 3144 C CA . LEU C 1 38 ? 72.103 14.032 46.206 1.00 18.54 74 LEU C CA 1
ATOM 3145 C C . LEU C 1 38 ? 72.332 15.361 46.906 1.00 20.27 74 LEU C C 1
ATOM 3146 O O . LEU C 1 38 ? 71.922 15.496 48.064 1.00 17.99 74 LEU C O 1
ATOM 3151 N N . TYR C 1 39 ? 72.918 16.336 46.185 1.00 20.07 75 TYR C N 1
ATOM 3152 C CA . TYR C 1 39 ? 73.147 17.659 46.800 1.00 21.62 75 TYR C CA 1
ATOM 3153 C C . TYR C 1 39 ? 71.860 18.426 46.790 1.00 20.42 75 TYR C C 1
ATOM 3154 O O . TYR C 1 39 ? 71.712 19.389 47.541 1.00 23.20 75 TYR C O 1
ATOM 3163 N N . THR C 1 40 ? 70.885 17.961 46.014 1.00 16.99 76 THR C N 1
ATOM 3164 C CA . THR C 1 40 ? 69.640 18.682 45.967 1.00 16.84 76 THR C CA 1
ATOM 3165 C C . THR C 1 40 ? 68.481 17.756 46.341 1.00 18.52 76 THR C C 1
ATOM 3166 O O . THR C 1 40 ? 67.647 17.465 45.500 1.00 18.89 76 THR C O 1
ATOM 3170 N N . PRO C 1 41 ? 68.479 17.204 47.595 1.00 20.24 77 PRO C N 1
ATOM 3171 C CA . PRO C 1 41 ? 67.396 16.250 47.905 1.00 19.73 77 PRO C CA 1
ATOM 3172 C C . PRO C 1 41 ? 65.960 16.876 47.795 1.00 21.64 77 PRO C C 1
ATOM 3173 O O . PRO C 1 41 ? 65.008 16.211 47.306 1.00 20.37 77 PRO C O 1
ATOM 3177 N N . GLN C 1 42 ? 65.839 18.153 48.152 1.00 21.54 78 GLN C N 1
ATOM 3178 C CA . GLN C 1 42 ? 64.628 18.954 47.878 1.00 22.36 78 GLN C CA 1
ATOM 3179 C C . GLN C 1 42 ? 64.095 19.050 46.427 1.00 21.92 78 GLN C C 1
ATOM 3180 O O . GLN C 1 42 ? 63.035 19.630 46.205 1.00 20.60 78 GLN C O 1
ATOM 3186 N N . GLU C 1 43 ? 64.776 18.482 45.434 1.00 23.32 79 GLU C N 1
ATOM 3187 C CA . GLU C 1 43 ? 64.267 18.597 44.055 1.00 20.80 79 GLU C CA 1
ATOM 3188 C C . GLU C 1 43 ? 64.294 17.260 43.319 1.00 21.18 79 GLU C C 1
ATOM 3189 O O . GLU C 1 43 ? 64.892 17.145 42.255 1.00 21.00 79 GLU C O 1
ATOM 3195 N N . VAL C 1 44 ? 63.691 16.246 43.933 1.00 19.28 80 VAL C N 1
ATOM 3196 C CA . VAL C 1 44 ? 63.373 15.010 43.237 1.00 19.28 80 VAL C CA 1
ATOM 3197 C C . VAL C 1 44 ? 61.996 15.281 42.632 1.00 21.43 80 VAL C C 1
ATOM 3198 O O . VAL C 1 44 ? 60.961 14.837 43.137 1.00 17.78 80 VAL C O 1
ATOM 3202 N N . ALA C 1 45 ? 62.023 16.078 41.549 1.00 21.04 81 ALA C N 1
ATOM 3203 C CA . ALA C 1 45 ? 60.890 16.799 41.040 1.00 21.66 81 ALA C CA 1
ATOM 3204 C C . ALA C 1 45 ? 60.623 16.434 39.577 1.00 21.90 81 ALA C C 1
ATOM 3205 O O . ALA C 1 45 ? 61.542 16.011 38.844 1.00 20.21 81 ALA C O 1
ATOM 3207 N N . VAL C 1 46 ? 59.331 16.498 39.218 1.00 19.90 82 VAL C N 1
ATOM 3208 C CA . VAL C 1 46 ? 58.879 16.399 37.835 1.00 19.16 82 VAL C CA 1
ATOM 3209 C C . VAL C 1 46 ? 58.013 17.619 37.605 1.00 19.30 82 VAL C C 1
ATOM 3210 O O . VAL C 1 46 ? 57.063 17.816 38.361 1.00 20.77 82 VAL C O 1
ATOM 3214 N N . GLY C 1 47 ? 58.327 18.457 36.599 1.00 19.76 83 GLY C N 1
ATOM 3215 C CA . GLY C 1 47 ? 57.417 19.548 36.240 1.00 17.39 83 GLY C CA 1
ATOM 3216 C C . GLY C 1 47 ? 56.200 19.011 35.495 1.00 20.61 83 GLY C C 1
ATOM 3217 O O . GLY C 1 47 ? 56.281 18.010 34.788 1.00 22.60 83 GLY C O 1
ATOM 3218 N N . GLY C 1 48 ? 55.056 19.675 35.640 1.00 20.37 84 GLY C N 1
ATOM 3219 C CA . GLY C 1 48 ? 53.917 19.393 34.817 1.00 16.84 84 GLY C CA 1
ATOM 3220 C C . GLY C 1 48 ? 52.928 18.367 35.315 1.00 17.22 84 GLY C C 1
ATOM 3221 O O . GLY C 1 48 ? 51.825 18.297 34.762 1.00 17.94 84 GLY C O 1
ATOM 3222 N N . VAL C 1 49 ? 53.305 17.578 36.355 1.00 15.92 85 VAL C N 1
ATOM 3223 C CA . VAL C 1 49 ? 52.439 16.531 36.922 1.00 14.99 85 VAL C CA 1
ATOM 3224 C C . VAL C 1 49 ? 51.170 17.080 37.563 1.00 14.11 85 VAL C C 1
ATOM 3225 O O . VAL C 1 49 ? 51.230 18.018 38.399 1.00 14.27 85 VAL C O 1
ATOM 3229 N N . ARG C 1 50 ? 50.049 16.428 37.255 1.00 13.39 86 ARG C N 1
ATOM 3230 C CA . ARG C 1 50 ? 48.743 16.725 37.846 1.00 13.04 86 ARG C CA 1
ATOM 3231 C C . ARG C 1 50 ? 48.063 15.404 38.192 1.00 13.78 86 ARG C C 1
ATOM 3232 O O . ARG C 1 50 ? 47.306 14.849 37.389 1.00 15.65 86 ARG C O 1
ATOM 3240 N N . ASP C 1 51 ? 48.441 14.809 39.348 1.00 16.02 87 ASP C N 1
ATOM 3241 C CA . ASP C 1 51 ? 47.822 13.647 39.880 1.00 15.33 87 ASP C CA 1
ATOM 3242 C C . ASP C 1 51 ? 47.864 12.565 38.809 1.00 15.27 87 ASP C C 1
ATOM 3243 O O . ASP C 1 51 ? 46.894 11.824 38.642 1.00 18.00 87 ASP C O 1
ATOM 3248 N N . ASN C 1 52 ? 49.015 12.401 38.152 1.00 14.77 88 ASN C N 1
ATOM 3249 C CA . ASN C 1 52 ? 49.167 11.378 37.096 1.00 14.86 88 ASN C CA 1
ATOM 3250 C C . ASN C 1 52 ? 50.624 10.944 37.116 1.00 18.00 88 ASN C C 1
ATOM 3251 O O . ASN C 1 52 ? 51.307 10.924 36.096 1.00 16.54 88 ASN C O 1
ATOM 3256 N N . HIS C 1 53 ? 51.088 10.599 38.323 1.00 18.96 89 HIS C N 1
ATOM 3257 C CA . HIS C 1 53 ? 52.524 10.405 38.548 1.00 18.94 89 HIS C CA 1
ATOM 3258 C C . HIS C 1 53 ? 53.059 9.285 37.631 1.00 19.26 89 HIS C C 1
ATOM 3259 O O . HIS C 1 53 ? 54.213 9.327 37.209 1.00 20.27 89 HIS C O 1
ATOM 3266 N N . ASP C 1 54 ? 52.234 8.324 37.259 1.00 18.39 90 ASP C N 1
ATOM 3267 C CA . ASP C 1 54 ? 52.815 7.107 36.696 1.00 20.04 90 ASP C CA 1
ATOM 3268 C C . ASP C 1 54 ? 52.977 7.185 35.214 1.00 21.70 90 ASP C C 1
ATOM 3269 O O . ASP C 1 54 ? 53.623 6.318 34.603 1.00 25.24 90 ASP C O 1
ATOM 3274 N N . TYR C 1 55 ? 52.316 8.184 34.600 1.00 18.45 91 TYR C N 1
ATOM 3275 C CA . TYR C 1 55 ? 52.633 8.577 33.267 1.00 18.18 91 TYR C CA 1
ATOM 3276 C C . TYR C 1 55 ? 54.040 9.182 33.191 1.00 18.77 91 TYR C C 1
ATOM 3277 O O . TYR C 1 55 ? 54.765 8.916 32.268 1.00 20.03 91 TYR C O 1
ATOM 3286 N N . TYR C 1 56 ? 54.412 9.992 34.192 1.00 18.96 92 TYR C N 1
ATOM 3287 C CA . TYR C 1 56 ? 55.692 10.703 34.162 1.00 17.83 92 TYR C CA 1
ATOM 3288 C C . TYR C 1 56 ? 56.906 9.932 34.602 1.00 17.97 92 TYR C C 1
ATOM 3289 O O . TYR C 1 56 ? 58.011 10.246 34.170 1.00 19.60 92 TYR C O 1
ATOM 3298 N N . ILE C 1 57 ? 56.705 8.897 35.416 1.00 17.92 93 ILE C N 1
ATOM 3299 C CA . ILE C 1 57 ? 57.812 8.188 36.130 1.00 17.02 93 ILE C CA 1
ATOM 3300 C C . ILE C 1 57 ? 57.611 6.727 35.845 1.00 17.32 93 ILE C C 1
ATOM 3301 O O . ILE C 1 57 ? 56.583 6.187 36.281 1.00 16.90 93 ILE C O 1
ATOM 3306 N N . PRO C 1 58 ? 58.534 6.105 35.067 1.00 17.16 94 PRO C N 1
ATOM 3307 C CA . PRO C 1 58 ? 58.347 4.717 34.591 1.00 18.33 94 PRO C CA 1
ATOM 3308 C C . PRO C 1 58 ? 58.680 3.809 35.787 1.00 19.59 94 PRO C C 1
ATOM 3309 O O . PRO C 1 58 ? 59.279 4.307 36.758 1.00 16.71 94 PRO C O 1
ATOM 3313 N N . ASP C 1 59 ? 58.230 2.556 35.781 1.00 17.72 95 ASP C N 1
ATOM 3314 C CA . ASP C 1 59 ? 58.649 1.654 36.848 1.00 19.82 95 ASP C CA 1
ATOM 3315 C C . ASP C 1 59 ? 60.165 1.642 36.836 1.00 21.24 95 ASP C C 1
ATOM 3316 O O . ASP C 1 59 ? 60.787 1.762 35.781 1.00 21.85 95 ASP C O 1
ATOM 3321 N N . GLY C 1 60 ? 60.758 1.503 38.007 1.00 23.72 96 GLY C N 1
ATOM 3322 C CA . GLY C 1 60 ? 62.204 1.364 38.129 1.00 21.19 96 GLY C CA 1
ATOM 3323 C C . GLY C 1 60 ? 62.890 2.704 38.308 1.00 22.57 96 GLY C C 1
ATOM 3324 O O . GLY C 1 60 ? 64.103 2.734 38.541 1.00 24.33 96 GLY C O 1
ATOM 3325 N N . ARG C 1 61 ? 62.127 3.798 38.108 1.00 19.93 97 ARG C N 1
ATOM 3326 C CA . ARG C 1 61 ? 62.608 5.163 38.257 1.00 20.77 97 ARG C CA 1
ATOM 3327 C C . ARG C 1 61 ? 61.846 5.997 39.297 1.00 21.01 97 ARG C C 1
ATOM 3328 O O . ARG C 1 61 ? 61.956 7.238 39.290 1.00 19.74 97 ARG C O 1
ATOM 3336 N N . LEU C 1 62 ? 61.118 5.302 40.201 1.00 20.18 98 LEU C N 1
ATOM 3337 C CA . LEU C 1 62 ? 60.296 5.922 41.221 1.00 19.45 98 LEU C CA 1
ATOM 3338 C C . LEU C 1 62 ? 61.089 6.745 42.245 1.00 20.43 98 LEU C C 1
ATOM 3339 O O . LEU C 1 62 ? 60.681 7.899 42.551 1.00 19.77 98 LEU C O 1
ATOM 3344 N N . CYS C 1 63 ? 62.194 6.161 42.788 1.00 21.85 99 CYS C N 1
ATOM 3345 C CA . CYS C 1 63 ? 63.043 6.865 43.768 1.00 19.88 99 CYS C CA 1
ATOM 3346 C C . CYS C 1 63 ? 63.900 7.997 43.134 1.00 17.67 99 CYS C C 1
ATOM 3347 O O . CYS C 1 63 ? 64.259 8.943 43.811 1.00 19.39 99 CYS C O 1
ATOM 3350 N N . SER C 1 64 ? 64.225 7.910 41.865 1.00 18.48 100 SER C N 1
ATOM 3351 C CA . SER C 1 64 ? 64.974 9.004 41.164 1.00 17.63 100 SER C CA 1
ATOM 3352 C C . SER C 1 64 ? 64.119 10.007 40.486 1.00 16.89 100 SER C C 1
ATOM 3353 O O . SER C 1 64 ? 64.656 10.987 39.997 1.00 15.23 100 SER C O 1
ATOM 3356 N N . ALA C 1 65 ? 62.807 9.754 40.417 1.00 18.41 101 ALA C N 1
ATOM 3357 C CA . ALA C 1 65 ? 61.905 10.551 39.544 1.00 19.89 101 ALA C CA 1
ATOM 3358 C C . ALA C 1 65 ? 62.385 10.593 38.103 1.00 20.59 101 ALA C C 1
ATOM 3359 O O . ALA C 1 65 ? 62.154 11.572 37.407 1.00 20.97 101 ALA C O 1
ATOM 3361 N N . ASN C 1 66 ? 63.085 9.544 37.673 1.00 21.88 102 ASN C N 1
ATOM 3362 C CA . ASN C 1 66 ? 63.661 9.451 36.324 1.00 22.59 102 ASN C CA 1
ATOM 3363 C C . ASN C 1 66 ? 64.707 10.555 35.949 1.00 20.89 102 ASN C C 1
ATOM 3364 O O . ASN C 1 66 ? 64.821 10.974 34.800 1.00 21.19 102 ASN C O 1
ATOM 3369 N N . ARG C 1 67 ? 65.382 11.050 36.979 1.00 19.71 103 ARG C N 1
ATOM 3370 C CA . ARG C 1 67 ? 66.436 12.044 36.891 1.00 18.42 103 ARG C CA 1
ATOM 3371 C C . ARG C 1 67 ? 67.736 11.280 36.925 1.00 19.16 103 ARG C C 1
ATOM 3372 O O . ARG C 1 67 ? 68.028 10.593 37.939 1.00 21.73 103 ARG C O 1
ATOM 3380 N N . ALA C 1 68 ? 68.512 11.368 35.842 1.00 18.45 104 ALA C N 1
ATOM 3381 C CA . ALA C 1 68 ? 69.780 10.593 35.772 1.00 20.20 104 ALA C CA 1
ATOM 3382 C C . ALA C 1 68 ? 70.782 10.757 36.952 1.00 19.46 104 ALA C C 1
ATOM 3383 O O . ALA C 1 68 ? 71.437 9.785 37.322 1.00 20.02 104 ALA C O 1
ATOM 3385 N N . ASN C 1 69 ? 70.910 11.942 37.555 1.00 19.38 105 ASN C N 1
ATOM 3386 C CA . ASN C 1 69 ? 71.966 12.087 38.523 1.00 19.88 105 ASN C CA 1
ATOM 3387 C C . ASN C 1 69 ? 71.535 11.510 39.870 1.00 21.12 105 ASN C C 1
ATOM 3388 O O . ASN C 1 69 ? 72.172 11.747 40.877 1.00 21.55 105 ASN C O 1
ATOM 3393 N N . LEU C 1 70 ? 70.369 10.868 39.881 1.00 20.31 106 LEU C N 1
ATOM 3394 C CA . LEU C 1 70 ? 69.900 10.136 41.035 1.00 18.81 106 LEU C CA 1
ATOM 3395 C C . LEU C 1 70 ? 69.640 8.651 40.672 1.00 18.17 106 LEU C C 1
ATOM 3396 O O . LEU C 1 70 ? 69.149 7.930 41.562 1.00 19.42 106 LEU C O 1
ATOM 3401 N N . PHE C 1 71 ? 69.992 8.148 39.449 1.00 18.50 107 PHE C N 1
ATOM 3402 C CA . PHE C 1 71 ? 69.625 6.761 39.114 1.00 18.35 107 PHE C CA 1
ATOM 3403 C C . PHE C 1 71 ? 70.109 5.777 40.219 1.00 21.36 107 PHE C C 1
ATOM 3404 O O . PHE C 1 71 ? 69.466 4.750 40.450 1.00 19.64 107 PHE C O 1
ATOM 3412 N N . GLY C 1 72 ? 71.193 6.130 40.930 1.00 19.21 108 GLY C N 1
ATOM 3413 C CA . GLY C 1 72 ? 71.656 5.317 42.061 1.00 17.17 108 GLY C CA 1
ATOM 3414 C C . GLY C 1 72 ? 70.570 5.086 43.087 1.00 17.93 108 GLY C C 1
ATOM 3415 O O . GLY C 1 72 ? 70.656 4.092 43.849 1.00 17.24 108 GLY C O 1
ATOM 3416 N N . MET C 1 73 ? 69.544 5.973 43.108 1.00 16.94 109 MET C N 1
ATOM 3417 C CA . MET C 1 73 ? 68.398 5.841 44.010 1.00 17.60 109 MET C CA 1
ATOM 3418 C C . MET C 1 73 ? 67.416 4.731 43.613 1.00 16.76 109 MET C C 1
ATOM 3419 O O . MET C 1 73 ? 66.533 4.368 44.379 1.00 18.44 109 MET C O 1
ATOM 3424 N N . ASP C 1 74 ? 67.631 4.114 42.468 1.00 17.37 110 ASP C N 1
ATOM 3425 C CA . ASP C 1 74 ? 66.636 3.171 41.918 1.00 17.90 110 ASP C CA 1
ATOM 3426 C C . ASP C 1 74 ? 67.086 1.730 42.107 1.00 20.34 110 ASP C C 1
ATOM 3427 O O . ASP C 1 74 ? 66.296 0.783 41.872 1.00 20.87 110 ASP C O 1
ATOM 3432 N N . LEU C 1 75 ? 68.338 1.572 42.522 1.00 18.84 111 LEU C N 1
ATOM 3433 C CA . LEU C 1 75 ? 68.904 0.255 42.834 1.00 20.25 111 LEU C CA 1
ATOM 3434 C C . LEU C 1 75 ? 68.134 -0.567 43.894 1.00 18.49 111 LEU C C 1
ATOM 3435 O O . LEU C 1 75 ? 67.706 -0.056 44.900 1.00 20.32 111 LEU C O 1
ATOM 3440 N N . ALA C 1 76 ? 67.949 -1.840 43.633 1.00 19.67 112 ALA C N 1
ATOM 3441 C CA . ALA C 1 76 ? 67.111 -2.667 44.476 1.00 19.61 112 ALA C CA 1
ATOM 3442 C C . ALA C 1 76 ? 68.054 -3.235 45.476 1.00 20.48 112 ALA C C 1
ATOM 3443 O O . ALA C 1 76 ? 69.030 -3.862 45.073 1.00 23.06 112 ALA C O 1
ATOM 3445 N N . ARG C 1 77 ? 67.807 -3.003 46.762 1.00 22.56 113 ARG C N 1
ATOM 3446 C CA . ARG C 1 77 ? 68.757 -3.442 47.790 1.00 24.26 113 ARG C CA 1
ATOM 3447 C C . ARG C 1 77 ? 68.099 -3.695 49.157 1.00 24.01 113 ARG C C 1
ATOM 3448 O O . ARG C 1 77 ? 67.240 -2.932 49.602 1.00 22.64 113 ARG C O 1
ATOM 3456 N N . ASN C 1 78 ? 68.549 -4.727 49.869 1.00 24.91 114 ASN C N 1
ATOM 3457 C CA . ASN C 1 78 ? 67.908 -5.022 51.134 1.00 24.59 114 ASN C CA 1
ATOM 3458 C C . ASN C 1 78 ? 68.623 -4.369 52.285 1.00 24.87 114 ASN C C 1
ATOM 3459 O O . ASN C 1 78 ? 68.400 -4.734 53.388 1.00 24.59 114 ASN C O 1
ATOM 3464 N N . ASP C 1 79 ? 69.499 -3.416 51.998 1.00 25.65 115 ASP C N 1
ATOM 3465 C CA . ASP C 1 79 ? 70.373 -2.877 53.017 1.00 22.69 115 ASP C CA 1
ATOM 3466 C C . ASP C 1 79 ? 70.451 -1.373 52.956 1.00 24.90 115 ASP C C 1
ATOM 3467 O O . ASP C 1 79 ? 71.397 -0.773 53.457 1.00 23.18 115 ASP C O 1
ATOM 3472 N N . TRP C 1 80 ? 69.460 -0.742 52.328 1.00 24.77 116 TRP C N 1
ATOM 3473 C CA . TRP C 1 80 ? 69.388 0.704 52.377 1.00 25.20 116 TRP C CA 1
ATOM 3474 C C . TRP C 1 80 ? 69.389 1.103 53.853 1.00 24.27 116 TRP C C 1
ATOM 3475 O O . TRP C 1 80 ? 68.904 0.372 54.719 1.00 25.86 116 TRP C O 1
ATOM 3486 N N . PRO C 1 81 ? 70.014 2.230 54.179 1.00 24.07 117 PRO C N 1
ATOM 3487 C CA . PRO C 1 81 ? 69.903 2.749 55.532 1.00 23.86 117 PRO C CA 1
ATOM 3488 C C . PRO C 1 81 ? 68.456 2.988 55.991 1.00 23.64 117 PRO C C 1
ATOM 3489 O O . PRO C 1 81 ? 67.779 3.847 55.432 1.00 26.78 117 PRO C O 1
ATOM 3493 N N . ALA C 1 82 ? 67.983 2.232 56.981 1.00 23.92 118 ALA C N 1
ATOM 3494 C CA . ALA C 1 82 ? 66.520 2.226 57.293 1.00 22.30 118 ALA C CA 1
ATOM 3495 C C . ALA C 1 82 ? 66.179 2.839 58.655 1.00 22.71 118 ALA C C 1
ATOM 3496 O O . ALA C 1 82 ? 66.924 2.714 59.589 1.00 25.21 118 ALA C O 1
ATOM 3498 N N . THR C 1 83 ? 65.011 3.446 58.784 1.00 23.81 119 THR C N 1
ATOM 3499 C CA . THR C 1 83 ? 64.515 3.820 60.101 1.00 22.08 119 THR C CA 1
ATOM 3500 C C . THR C 1 83 ? 63.658 2.667 60.614 1.00 23.62 119 THR C C 1
ATOM 3501 O O . THR C 1 83 ? 62.900 2.017 59.846 1.00 25.31 119 THR C O 1
ATOM 3505 N N . SER C 1 84 ? 63.850 2.353 61.894 1.00 22.93 120 SER C N 1
ATOM 3506 C CA . SER C 1 84 ? 63.008 1.396 62.586 1.00 24.10 120 SER C CA 1
ATOM 3507 C C . SER C 1 84 ? 61.657 2.008 62.759 1.00 20.69 120 SER C C 1
ATOM 3508 O O . SER C 1 84 ? 61.543 3.152 63.244 1.00 19.45 120 SER C O 1
ATOM 3511 N N . VAL C 1 85 ? 60.646 1.249 62.349 1.00 19.02 121 VAL C N 1
ATOM 3512 C CA . VAL C 1 85 ? 59.255 1.672 62.566 1.00 18.44 121 VAL C CA 1
ATOM 3513 C C . VAL C 1 85 ? 58.380 0.522 63.057 1.00 20.00 121 VAL C C 1
ATOM 3514 O O . VAL C 1 85 ? 58.759 -0.628 62.888 1.00 22.44 121 VAL C O 1
ATOM 3518 N N . THR C 1 86 ? 57.204 0.835 63.615 1.00 19.21 122 THR C N 1
ATOM 3519 C CA . THR C 1 86 ? 56.238 -0.220 63.930 1.00 19.98 122 THR C CA 1
ATOM 3520 C C . THR C 1 86 ? 54.862 0.116 63.354 1.00 21.66 122 THR C C 1
ATOM 3521 O O . THR C 1 86 ? 54.612 1.295 63.003 1.00 19.68 122 THR C O 1
ATOM 3525 N N . PRO C 1 87 ? 53.944 -0.897 63.301 1.00 21.84 123 PRO C N 1
ATOM 3526 C CA . PRO C 1 87 ? 52.577 -0.545 62.932 1.00 21.58 123 PRO C CA 1
ATOM 3527 C C . PRO C 1 87 ? 51.946 0.515 63.893 1.00 21.44 123 PRO C C 1
ATOM 3528 O O . PRO C 1 87 ? 52.302 0.620 65.050 1.00 18.74 123 PRO C O 1
ATOM 3532 N N . GLY C 1 88 ? 51.107 1.385 63.372 1.00 22.62 124 GLY C N 1
ATOM 3533 C CA . GLY C 1 88 ? 50.570 2.418 64.246 1.00 22.44 124 GLY C CA 1
ATOM 3534 C C . GLY C 1 88 ? 50.896 3.792 63.693 1.00 23.69 124 GLY C C 1
ATOM 3535 O O . GLY C 1 88 ? 51.512 3.914 62.611 1.00 23.61 124 GLY C O 1
ATOM 3536 N N . ALA C 1 89 ? 50.482 4.831 64.426 1.00 25.84 125 ALA C N 1
ATOM 3537 C CA . ALA C 1 89 ? 50.751 6.213 64.000 1.00 24.37 125 ALA C CA 1
ATOM 3538 C C . ALA C 1 89 ? 52.269 6.423 63.894 1.00 23.08 125 ALA C C 1
ATOM 3539 O O . ALA C 1 89 ? 53.002 5.720 64.506 1.00 23.43 125 ALA C O 1
ATOM 3541 N N . ARG C 1 90 ? 52.726 7.303 63.029 1.00 22.73 126 ARG C N 1
ATOM 3542 C CA . ARG C 1 90 ? 54.138 7.601 62.898 1.00 24.57 126 ARG C CA 1
ATOM 3543 C C . ARG C 1 90 ? 54.245 8.933 62.156 1.00 25.36 126 ARG C C 1
ATOM 3544 O O . ARG C 1 90 ? 53.894 8.987 60.977 1.00 24.13 126 ARG C O 1
ATOM 3552 N N . GLU C 1 91 ? 54.743 10.002 62.803 1.00 22.87 127 GLU C N 1
ATOM 3553 C CA . GLU C 1 91 ? 54.901 11.295 62.058 1.00 23.14 127 GLU C CA 1
ATOM 3554 C C . GLU C 1 91 ? 55.875 11.160 60.884 1.00 20.41 127 GLU C C 1
ATOM 3555 O O . GLU C 1 91 ? 56.920 10.529 61.026 1.00 21.96 127 GLU C O 1
ATOM 3561 N N . PHE C 1 92 ? 55.563 11.769 59.743 1.00 20.89 128 PHE C N 1
ATOM 3562 C CA . PHE C 1 92 ? 56.464 11.815 58.609 1.00 20.12 128 PHE C CA 1
ATOM 3563 C C . PHE C 1 92 ? 56.540 13.273 58.285 1.00 20.53 128 PHE C C 1
ATOM 3564 O O . PHE C 1 92 ? 55.514 13.902 58.127 1.00 20.76 128 PHE C O 1
ATOM 3572 N N . VAL C 1 93 ? 57.736 13.818 58.151 1.00 18.61 129 VAL C N 1
ATOM 3573 C CA . VAL C 1 93 ? 57.848 15.244 58.039 1.00 21.64 129 VAL C CA 1
ATOM 3574 C C . VAL C 1 93 ? 58.573 15.616 56.769 1.00 21.24 129 VAL C C 1
ATOM 3575 O O . VAL C 1 93 ? 59.665 15.082 56.484 1.00 21.74 129 VAL C O 1
ATOM 3579 N N . TRP C 1 94 ? 57.971 16.526 56.012 1.00 21.02 130 TRP C N 1
ATOM 3580 C CA . TRP C 1 94 ? 58.606 17.109 54.822 1.00 20.18 130 TRP C CA 1
ATOM 3581 C C . TRP C 1 94 ? 59.193 18.457 55.254 1.00 20.60 130 TRP C C 1
ATOM 3582 O O . TRP C 1 94 ? 58.459 19.356 55.741 1.00 23.28 130 TRP C O 1
ATOM 3593 N N . THR C 1 95 ? 60.505 18.590 55.072 1.00 18.55 131 THR C N 1
ATOM 3594 C CA . THR C 1 95 ? 61.133 19.864 55.260 1.00 19.49 131 THR C CA 1
ATOM 3595 C C . THR C 1 95 ? 61.074 20.489 53.881 1.00 19.81 131 THR C C 1
ATOM 3596 O O . THR C 1 95 ? 61.535 19.924 52.884 1.00 19.57 131 THR C O 1
ATOM 3600 N N . ASN C 1 96 ? 60.490 21.665 53.842 1.00 20.98 132 ASN C N 1
ATOM 3601 C CA . ASN C 1 96 ? 60.323 22.368 52.581 1.00 23.36 132 ASN C CA 1
ATOM 3602 C C . ASN C 1 96 ? 61.283 23.548 52.450 1.00 26.11 132 ASN C C 1
ATOM 3603 O O . ASN C 1 96 ? 61.211 24.509 53.234 1.00 24.21 132 ASN C O 1
ATOM 3608 N N . THR C 1 97 ? 62.201 23.469 51.483 1.00 27.12 133 THR C N 1
ATOM 3609 C CA . THR C 1 97 ? 63.187 24.541 51.283 1.00 27.02 133 THR C CA 1
ATOM 3610 C C . THR C 1 97 ? 62.492 25.734 50.628 1.00 29.50 133 THR C C 1
ATOM 3611 O O . THR C 1 97 ? 62.894 26.898 50.803 1.00 29.89 133 THR C O 1
ATOM 3615 N N . ALA C 1 98 ? 61.423 25.418 49.899 1.00 28.82 134 ALA C N 1
ATOM 3616 C CA . ALA C 1 98 ? 60.558 26.405 49.270 1.00 25.54 134 ALA C CA 1
ATOM 3617 C C . ALA C 1 98 ? 59.130 25.881 49.292 1.00 25.89 134 ALA C C 1
ATOM 3618 O O . ALA C 1 98 ? 58.789 24.849 48.659 1.00 24.31 134 ALA C O 1
ATOM 3620 N N . ALA C 1 99 ? 58.318 26.551 50.112 1.00 24.95 135 ALA C N 1
ATOM 3621 C CA . ALA C 1 99 ? 56.922 26.139 50.309 1.00 24.95 135 ALA C CA 1
ATOM 3622 C C . ALA C 1 99 ? 56.018 26.385 49.099 1.00 25.11 135 ALA C C 1
ATOM 3623 O O . ALA C 1 99 ? 56.245 27.290 48.262 1.00 24.10 135 ALA C O 1
ATOM 3625 N N . HIS C 1 100 ? 55.020 25.530 48.962 1.00 22.62 136 HIS C N 1
ATOM 3626 C CA . HIS C 1 100 ? 54.088 25.646 47.893 1.00 22.11 136 HIS C CA 1
ATOM 3627 C C . HIS C 1 100 ? 52.724 25.395 48.449 1.00 23.89 136 HIS C C 1
ATOM 3628 O O . HIS C 1 100 ? 52.596 24.797 49.544 1.00 24.44 136 HIS C O 1
ATOM 3635 N N . LYS C 1 101 ? 51.705 25.833 47.721 1.00 21.70 137 LYS C N 1
ATOM 3636 C CA . LYS C 1 101 ? 50.350 25.364 47.978 1.00 22.31 137 LYS C CA 1
ATOM 3637 C C . LYS C 1 101 ? 50.261 23.910 47.522 1.00 23.10 137 LYS C C 1
ATOM 3638 O O . LYS C 1 101 ? 50.729 23.543 46.421 1.00 20.40 137 LYS C O 1
ATOM 3644 N N . THR C 1 102 ? 49.621 23.100 48.367 1.00 20.77 138 THR C N 1
ATOM 3645 C CA . THR C 1 102 ? 49.615 21.652 48.221 1.00 19.26 138 THR C CA 1
ATOM 3646 C C . THR C 1 102 ? 48.227 21.149 47.902 1.00 17.91 138 THR C C 1
ATOM 3647 O O . THR C 1 102 ? 47.256 21.577 48.547 1.00 18.44 138 THR C O 1
ATOM 3651 N N . LYS C 1 103 ? 48.145 20.229 46.940 1.00 16.97 139 LYS C N 1
ATOM 3652 C CA . LYS C 1 103 ? 46.932 19.496 46.634 1.00 18.79 139 LYS C CA 1
ATOM 3653 C C . LYS C 1 103 ? 46.878 18.282 47.566 1.00 18.83 139 LYS C C 1
ATOM 3654 O O . LYS C 1 103 ? 45.800 17.934 48.070 1.00 21.96 139 LYS C O 1
ATOM 3660 N N . TYR C 1 104 ? 48.002 17.619 47.781 1.00 17.22 140 TYR C N 1
ATOM 3661 C CA . TYR C 1 104 ? 48.074 16.518 48.772 1.00 16.69 140 TYR C CA 1
ATOM 3662 C C . TYR C 1 104 ? 49.467 16.017 48.934 1.00 17.18 140 TYR C C 1
ATOM 3663 O O . TYR C 1 104 ? 50.333 16.314 48.151 1.00 16.19 140 TYR C O 1
ATOM 3672 N N . PHE C 1 105 ? 49.701 15.259 50.010 1.00 18.25 141 PHE C N 1
ATOM 3673 C CA . PHE C 1 105 ? 50.920 14.504 50.093 1.00 18.16 141 PHE C CA 1
ATOM 3674 C C . PHE C 1 105 ? 50.342 13.129 50.350 1.00 17.29 141 PHE C C 1
ATOM 3675 O O . PHE C 1 105 ? 49.547 12.958 51.301 1.00 17.20 141 PHE C O 1
ATOM 3683 N N . ARG C 1 106 ? 50.675 12.171 49.475 1.00 16.93 142 ARG C N 1
ATOM 3684 C CA . ARG C 1 106 ? 50.282 10.795 49.626 1.00 17.36 142 ARG C CA 1
ATOM 3685 C C . ARG C 1 106 ? 51.466 9.981 50.104 1.00 18.07 142 ARG C C 1
ATOM 3686 O O . ARG C 1 106 ? 52.607 10.256 49.697 1.00 17.03 142 ARG C O 1
ATOM 3694 N N . TYR C 1 107 ? 51.202 8.967 50.947 1.00 18.80 143 TYR C N 1
ATOM 3695 C CA . TYR C 1 107 ? 52.215 7.966 51.278 1.00 16.29 143 TYR C CA 1
ATOM 3696 C C . TYR C 1 107 ? 51.731 6.587 50.835 1.00 18.45 143 TYR C C 1
ATOM 3697 O O . TYR C 1 107 ? 50.534 6.274 50.947 1.00 18.65 143 TYR C O 1
ATOM 3706 N N . TYR C 1 108 ? 52.639 5.791 50.304 1.00 14.84 144 TYR C N 1
ATOM 3707 C CA . TYR C 1 108 ? 52.350 4.437 49.823 1.00 16.19 144 TYR C CA 1
ATOM 3708 C C . TYR C 1 108 ? 53.366 3.506 50.558 1.00 18.30 144 TYR C C 1
ATOM 3709 O O . TYR C 1 108 ? 54.430 3.999 51.072 1.00 17.43 144 TYR C O 1
ATOM 3718 N N . ILE C 1 109 ? 53.139 2.193 50.477 1.00 17.86 145 ILE C N 1
ATOM 3719 C CA . ILE C 1 109 ? 54.024 1.224 51.132 1.00 18.90 145 ILE C CA 1
ATOM 3720 C C . ILE C 1 109 ? 54.089 -0.057 50.320 1.00 19.43 145 ILE C C 1
ATOM 3721 O O . ILE C 1 109 ? 53.152 -0.390 49.663 1.00 17.96 145 ILE C O 1
ATOM 3726 N N . THR C 1 110 ? 55.228 -0.752 50.371 1.00 19.94 146 THR C N 1
ATOM 3727 C CA . THR C 1 110 ? 55.369 -2.045 49.705 1.00 18.38 146 THR C CA 1
ATOM 3728 C C . THR C 1 110 ? 54.581 -3.129 50.455 1.00 19.08 146 THR C C 1
ATOM 3729 O O . THR C 1 110 ? 54.099 -2.921 51.546 1.00 19.12 146 THR C O 1
ATOM 3733 N N . PRO C 1 111 ? 54.418 -4.301 49.849 1.00 18.35 147 PRO C N 1
ATOM 3734 C CA . PRO C 1 111 ? 53.531 -5.232 50.493 1.00 19.05 147 PRO C CA 1
ATOM 3735 C C . PRO C 1 111 ? 54.311 -6.166 51.399 1.00 18.44 147 PRO C C 1
ATOM 3736 O O . PRO C 1 111 ? 55.533 -6.297 51.263 1.00 20.38 147 PRO C O 1
ATOM 3740 N N . GLN C 1 112 ? 53.604 -6.813 52.315 1.00 20.09 148 GLN C N 1
ATOM 3741 C CA . GLN C 1 112 ? 54.211 -7.850 53.102 1.00 19.26 148 GLN C CA 1
ATOM 3742 C C . GLN C 1 112 ? 54.922 -8.840 52.204 1.00 22.05 148 GLN C C 1
ATOM 3743 O O . GLN C 1 112 ? 54.348 -9.318 51.204 1.00 21.16 148 GLN C O 1
ATOM 3749 N N . GLY C 1 113 ? 56.154 -9.169 52.573 1.00 22.88 149 GLY C N 1
ATOM 3750 C CA . GLY C 1 113 ? 56.932 -10.127 51.853 1.00 23.85 149 GLY C CA 1
ATOM 3751 C C . GLY C 1 113 ? 57.833 -9.465 50.834 1.00 25.91 149 GLY C C 1
ATOM 3752 O O . GLY C 1 113 ? 58.579 -10.157 50.119 1.00 24.63 149 GLY C O 1
ATOM 3753 N N . TYR C 1 114 ? 57.794 -8.133 50.741 1.00 25.44 150 TYR C N 1
ATOM 3754 C CA . TYR C 1 114 ? 58.568 -7.434 49.686 1.00 26.07 150 TYR C CA 1
ATOM 3755 C C . TYR C 1 114 ? 60.062 -7.808 49.836 1.00 25.57 150 TYR C C 1
ATOM 3756 O O . TYR C 1 114 ? 60.575 -7.824 50.933 1.00 27.67 150 TYR C O 1
ATOM 3765 N N . ASP C 1 115 ? 60.736 -8.169 48.761 1.00 26.42 151 ASP C N 1
ATOM 3766 C CA . ASP C 1 115 ? 62.093 -8.708 48.945 1.00 26.85 151 ASP C CA 1
ATOM 3767 C C . ASP C 1 115 ? 63.191 -7.887 48.261 1.00 26.81 151 ASP C C 1
ATOM 3768 O O . ASP C 1 115 ? 64.338 -8.363 48.135 1.00 22.16 151 ASP C O 1
ATOM 3773 N N . HIS C 1 116 ? 62.857 -6.672 47.788 1.00 22.26 152 HIS C N 1
ATOM 3774 C CA . HIS C 1 116 ? 63.934 -5.776 47.350 1.00 23.28 152 HIS C CA 1
ATOM 3775 C C . HIS C 1 116 ? 64.854 -6.386 46.259 1.00 18.86 152 HIS C C 1
ATOM 3776 O O . HIS C 1 116 ? 66.023 -6.001 46.125 1.00 19.81 152 HIS C O 1
ATOM 3783 N N . SER C 1 117 ? 64.350 -7.365 45.507 1.00 20.97 153 SER C N 1
ATOM 3784 C CA . SER C 1 117 ? 65.134 -7.973 44.424 1.00 22.30 153 SER C CA 1
ATOM 3785 C C . SER C 1 117 ? 65.061 -7.166 43.103 1.00 22.21 153 SER C C 1
ATOM 3786 O O . SER C 1 117 ? 65.843 -7.395 42.191 1.00 22.85 153 SER C O 1
ATOM 3789 N N . GLN C 1 118 ? 64.135 -6.237 42.997 1.00 21.34 154 GLN C N 1
ATOM 3790 C CA . GLN C 1 118 ? 63.946 -5.518 41.750 1.00 23.23 154 GLN C CA 1
ATOM 3791 C C . GLN C 1 118 ? 63.706 -4.069 42.039 1.00 21.80 154 GLN C C 1
ATOM 3792 O O . GLN C 1 118 ? 63.238 -3.724 43.134 1.00 21.88 154 GLN C O 1
ATOM 3798 N N . PRO C 1 119 ? 64.009 -3.191 41.069 1.00 21.61 155 PRO C N 1
ATOM 3799 C CA . PRO C 1 119 ? 63.653 -1.798 41.306 1.00 22.88 155 PRO C CA 1
ATOM 3800 C C . PRO C 1 119 ? 62.170 -1.623 41.695 1.00 22.15 155 PRO C C 1
ATOM 3801 O O . PRO C 1 119 ? 61.324 -2.446 41.343 1.00 22.11 155 PRO C O 1
ATOM 3805 N N . LEU C 1 120 ? 61.872 -0.557 42.421 1.00 20.35 156 LEU C N 1
ATOM 3806 C CA . LEU C 1 120 ? 60.496 -0.228 42.780 1.00 19.86 156 LEU C CA 1
ATOM 3807 C C . LEU C 1 120 ? 59.530 0.025 41.640 1.00 24.23 156 LEU C C 1
ATOM 3808 O O . LEU C 1 120 ? 59.782 0.860 40.774 1.00 25.51 156 LEU C O 1
ATOM 3813 N N . ARG C 1 121 ? 58.411 -0.698 41.624 1.00 23.99 157 ARG C N 1
ATOM 3814 C CA . ARG C 1 121 ? 57.398 -0.497 40.580 1.00 22.88 157 ARG C CA 1
ATOM 3815 C C . ARG C 1 121 ? 56.163 0.076 41.240 1.00 21.09 157 ARG C C 1
ATOM 3816 O O . ARG C 1 121 ? 55.931 -0.183 42.423 1.00 21.10 157 ARG C O 1
ATOM 3824 N N . TRP C 1 122 ? 55.400 0.874 40.492 1.00 19.11 158 TRP C N 1
ATOM 3825 C CA . TRP C 1 122 ? 54.103 1.352 40.937 1.00 17.89 158 TRP C CA 1
ATOM 3826 C C . TRP C 1 122 ? 53.189 0.236 41.501 1.00 18.91 158 TRP C C 1
ATOM 3827 O O . TRP C 1 122 ? 52.466 0.426 42.500 1.00 17.78 158 TRP C O 1
ATOM 3838 N N . SER C 1 123 ? 53.182 -0.907 40.827 1.00 19.04 159 SER C N 1
ATOM 3839 C CA . SER C 1 123 ? 52.385 -2.049 41.248 1.00 21.73 159 SER C CA 1
ATOM 3840 C C . SER C 1 123 ? 52.806 -2.580 42.610 1.00 23.74 159 SER C C 1
ATOM 3841 O O . SER C 1 123 ? 52.046 -3.316 43.246 1.00 21.05 159 SER C O 1
ATOM 3844 N N . ASP C 1 124 ? 54.015 -2.217 43.074 1.0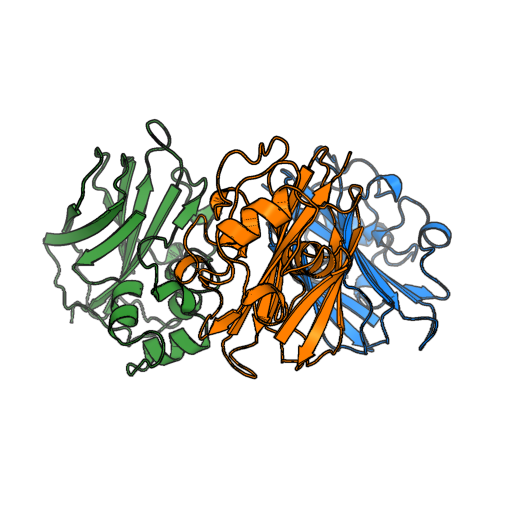0 25.75 160 ASP C N 1
ATOM 3845 C CA . ASP C 1 124 ? 54.454 -2.571 44.444 1.00 24.88 160 ASP C CA 1
ATOM 3846 C C . ASP C 1 124 ? 53.846 -1.655 45.513 1.00 24.92 160 ASP C C 1
ATOM 3847 O O . ASP C 1 124 ? 54.035 -1.894 46.679 1.00 25.46 160 ASP C O 1
ATOM 3852 N N . LEU C 1 125 ? 53.067 -0.642 45.142 1.00 23.84 161 LEU C N 1
ATOM 3853 C CA . LEU C 1 125 ? 52.649 0.357 46.129 1.00 21.97 161 LEU C CA 1
ATOM 3854 C C . LEU C 1 125 ? 51.151 0.362 46.496 1.00 21.73 161 LEU C C 1
ATOM 3855 O O . LEU C 1 125 ? 50.310 0.369 45.620 1.00 19.23 161 LEU C O 1
ATOM 3860 N N . GLN C 1 126 ? 50.868 0.362 47.807 1.00 20.36 162 GLN C N 1
ATOM 3861 C CA . GLN C 1 126 ? 49.522 0.448 48.430 1.00 22.07 162 GLN C CA 1
ATOM 3862 C C . GLN C 1 126 ? 49.427 1.786 49.145 1.00 21.44 162 GLN C C 1
ATOM 3863 O O . GLN C 1 126 ? 50.363 2.158 49.807 1.00 20.42 162 GLN C O 1
ATOM 3869 N N . LEU C 1 127 ? 48.305 2.487 49.025 1.00 22.35 163 LEU C N 1
ATOM 3870 C CA . LEU C 1 127 ? 48.162 3.835 49.596 1.00 20.45 163 LEU C CA 1
ATOM 3871 C C . LEU C 1 127 ? 47.873 3.671 51.037 1.00 19.74 163 LEU C C 1
ATOM 3872 O O . LEU C 1 127 ? 46.958 2.931 51.377 1.00 19.50 163 LEU C O 1
ATOM 3877 N N . ILE C 1 128 ? 48.602 4.402 51.892 1.00 17.74 164 ILE C N 1
ATOM 3878 C CA . ILE C 1 128 ? 48.353 4.378 53.311 1.00 17.79 164 ILE C CA 1
ATOM 3879 C C . ILE C 1 128 ? 48.140 5.743 53.925 1.00 17.20 164 ILE C C 1
ATOM 3880 O O . ILE C 1 128 ? 47.810 5.808 55.077 1.00 15.75 164 ILE C O 1
ATOM 3885 N N . HIS C 1 129 ? 48.340 6.827 53.175 1.00 15.60 165 HIS C N 1
ATOM 3886 C CA . HIS C 1 129 ? 47.972 8.156 53.684 1.00 17.21 165 HIS C CA 1
ATOM 3887 C C . HIS C 1 129 ? 47.732 9.130 52.532 1.00 17.21 165 HIS C C 1
ATOM 3888 O O . HIS C 1 129 ? 48.338 9.028 51.462 1.00 21.57 165 HIS C O 1
ATOM 3895 N N . ASP C 1 130 ? 46.746 9.989 52.736 1.00 16.09 166 ASP C N 1
ATOM 3896 C CA . ASP C 1 130 ? 46.530 11.183 51.896 1.00 15.17 166 ASP C CA 1
ATOM 3897 C C . ASP C 1 130 ? 46.212 12.319 52.870 1.00 15.29 166 ASP C C 1
ATOM 3898 O O . ASP C 1 130 ? 45.088 12.364 53.361 1.00 16.28 166 ASP C O 1
ATOM 3903 N N . SER C 1 131 ? 47.135 13.254 53.044 1.00 15.16 167 SER C N 1
ATOM 3904 C CA . SER C 1 131 ? 46.990 14.437 53.916 1.00 17.01 167 SER C CA 1
ATOM 3905 C C . SER C 1 131 ? 45.952 15.465 53.411 1.00 19.69 167 SER C C 1
ATOM 3906 O O . SER C 1 131 ? 45.697 16.475 54.120 1.00 20.00 167 SER C O 1
ATOM 3909 N N . GLY C 1 132 ? 45.436 15.286 52.197 1.00 17.69 168 GLY C N 1
ATOM 3910 C CA . GLY C 1 132 ? 44.643 16.350 51.547 1.00 20.39 168 GLY C CA 1
ATOM 3911 C C . GLY C 1 132 ? 45.335 17.692 51.329 1.00 21.95 168 GLY C C 1
ATOM 3912 O O . GLY C 1 132 ? 46.515 17.818 51.582 1.00 21.97 168 GLY C O 1
ATOM 3913 N N . PRO C 1 133 ? 44.597 18.723 50.847 1.00 23.99 169 PRO C N 1
ATOM 3914 C CA . PRO C 1 133 ? 45.270 20.006 50.506 1.00 23.20 169 PRO C CA 1
ATOM 3915 C C . PRO C 1 133 ? 45.830 20.781 51.706 1.00 24.21 169 PRO C C 1
ATOM 3916 O O . PRO C 1 133 ? 45.459 20.501 52.861 1.00 20.79 169 PRO C O 1
ATOM 3920 N N . ALA C 1 134 ? 46.744 21.714 51.409 1.00 22.50 170 ALA C N 1
ATOM 3921 C CA . ALA C 1 134 ? 47.310 22.614 52.410 1.00 23.31 170 ALA C CA 1
ATOM 3922 C C . ALA C 1 134 ? 47.796 23.877 51.725 1.00 23.58 170 ALA C C 1
ATOM 3923 O O . ALA C 1 134 ? 48.017 23.904 50.501 1.00 23.10 170 ALA C O 1
ATOM 3925 N N . ASP C 1 135 ? 47.932 24.950 52.495 1.00 24.79 171 ASP C N 1
ATOM 3926 C CA . ASP C 1 135 ? 48.712 26.101 52.056 1.00 26.79 171 ASP C CA 1
ATOM 3927 C C . ASP C 1 135 ? 50.200 25.866 52.248 1.00 26.06 171 ASP C C 1
ATOM 3928 O O . ASP C 1 135 ? 50.633 24.851 52.856 1.00 22.29 171 ASP C O 1
ATOM 3933 N N . GLN C 1 136 ? 50.988 26.833 51.771 1.00 25.62 172 GLN C N 1
ATOM 3934 C CA . GLN C 1 136 ? 52.452 26.863 52.020 1.00 27.90 172 GLN C CA 1
ATOM 3935 C C . GLN C 1 136 ? 52.760 26.551 53.472 1.00 29.18 172 GLN C C 1
ATOM 3936 O O . GLN C 1 136 ? 52.236 27.232 54.372 1.00 28.64 172 GLN C O 1
ATOM 3942 N N . GLU C 1 137 ? 53.606 25.553 53.712 1.00 29.05 173 GLU C N 1
ATOM 3943 C CA . GLU C 1 137 ? 54.141 25.297 55.064 1.00 31.70 173 GLU C CA 1
ATOM 3944 C C . GLU C 1 137 ? 55.664 25.116 54.945 1.00 32.43 173 GLU C C 1
ATOM 3945 O O . GLU C 1 137 ? 56.136 24.488 53.969 1.00 26.27 173 GLU C O 1
ATOM 3951 N N . TRP C 1 138 ? 56.412 25.630 55.927 1.00 30.43 174 TRP C N 1
ATOM 3952 C CA . TRP C 1 138 ? 57.880 25.334 56.073 1.00 33.55 174 TRP C CA 1
ATOM 3953 C C . TRP C 1 138 ? 58.189 23.888 56.368 1.00 29.20 174 TRP C C 1
ATOM 3954 O O . TRP C 1 138 ? 59.150 23.353 55.871 1.00 29.52 174 TRP C O 1
ATOM 3965 N N . VAL C 1 139 ? 57.320 23.249 57.138 1.00 30.10 175 VAL C N 1
ATOM 3966 C CA . VAL C 1 139 ? 57.427 21.844 57.433 1.00 29.97 175 VAL C CA 1
ATOM 3967 C C . VAL C 1 139 ? 56.015 21.296 57.354 1.00 32.20 175 VAL C C 1
ATOM 3968 O O . VAL C 1 139 ? 55.072 21.905 57.877 1.00 36.51 175 VAL C O 1
ATOM 3972 N N . SER C 1 140 ? 55.851 20.188 56.634 1.00 28.88 176 SER C N 1
ATOM 3973 C CA . SER C 1 140 ? 54.549 19.542 56.481 1.00 27.30 176 SER C CA 1
ATOM 3974 C C . SER C 1 140 ? 54.621 18.190 57.177 1.00 25.92 176 SER C C 1
ATOM 3975 O O . SER C 1 140 ? 55.471 17.352 56.809 1.00 27.42 176 SER C O 1
ATOM 3978 N N . THR C 1 141 ? 53.734 17.971 58.149 1.00 22.18 177 THR C N 1
ATOM 3979 C CA . THR C 1 141 ? 53.822 16.833 59.115 1.00 19.76 177 THR C CA 1
ATOM 3980 C C . THR C 1 141 ? 52.554 16.051 59.036 1.00 18.91 177 THR C C 1
ATOM 3981 O O . THR C 1 141 ? 51.468 16.629 59.075 1.00 19.02 177 THR C O 1
ATOM 3985 N N . HIS C 1 142 ? 52.708 14.744 58.951 1.00 17.24 178 HIS C N 1
ATOM 3986 C CA . HIS C 1 142 ? 51.678 13.811 58.543 1.00 15.98 178 HIS C CA 1
ATOM 3987 C C . HIS C 1 142 ? 51.789 12.638 59.484 1.00 17.96 178 HIS C C 1
ATOM 3988 O O . HIS C 1 142 ? 52.831 11.966 59.558 1.00 16.65 178 HIS C O 1
ATOM 3995 N N . ASN C 1 143 ? 50.703 12.419 60.196 1.00 19.62 179 ASN C N 1
ATOM 3996 C CA . ASN C 1 143 ? 50.622 11.255 61.059 1.00 25.32 179 ASN C CA 1
ATOM 3997 C C . ASN C 1 143 ? 50.083 10.071 60.290 1.00 23.64 179 ASN C C 1
ATOM 3998 O O . ASN C 1 143 ? 48.888 9.820 60.295 1.00 25.21 179 ASN C O 1
ATOM 4003 N N . VAL C 1 144 ? 50.984 9.345 59.646 1.00 21.47 180 VAL C N 1
ATOM 4004 C CA . VAL C 1 144 ? 50.653 8.211 58.796 1.00 20.00 180 VAL C CA 1
ATOM 4005 C C . VAL C 1 144 ? 50.401 7.010 59.695 1.00 23.31 180 VAL C C 1
ATOM 4006 O O . VAL C 1 144 ? 51.210 6.707 60.572 1.00 21.00 180 VAL C O 1
ATOM 4010 N N . ILE C 1 145 ? 49.265 6.323 59.512 1.00 22.95 181 ILE C N 1
ATOM 4011 C CA . ILE C 1 145 ? 49.114 5.046 60.155 1.00 19.48 181 ILE C CA 1
ATOM 4012 C C . ILE C 1 145 ? 49.769 3.949 59.313 1.00 19.62 181 ILE C C 1
ATOM 4013 O O . ILE C 1 145 ? 49.344 3.600 58.229 1.00 21.86 181 ILE C O 1
ATOM 4018 N N . LEU C 1 146 ? 50.900 3.442 59.778 1.00 19.59 182 LEU C N 1
ATOM 4019 C CA . LEU C 1 146 ? 51.506 2.302 59.153 1.00 20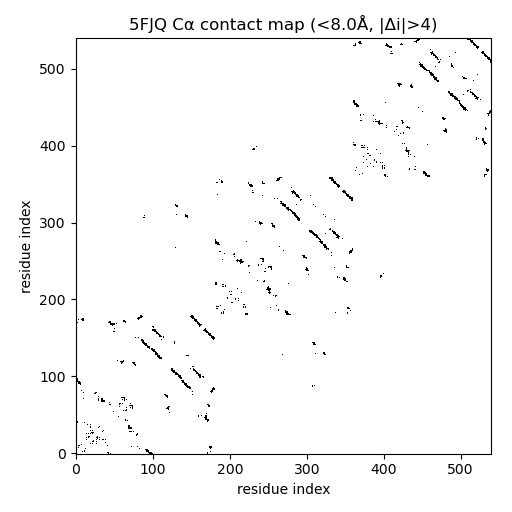.03 182 LEU C CA 1
ATOM 4020 C C . LEU C 1 146 ? 50.682 1.018 59.365 1.00 20.55 182 LEU C C 1
ATOM 4021 O O . LEU C 1 146 ? 50.336 0.704 60.527 1.00 22.98 182 LEU C O 1
ATOM 4026 N N . PRO C 1 147 ? 50.455 0.224 58.291 1.00 20.28 183 PRO C N 1
ATOM 4027 C CA . PRO C 1 147 ? 49.774 -1.036 58.460 1.00 21.07 183 PRO C CA 1
ATOM 4028 C C . PRO C 1 147 ? 50.742 -2.056 59.041 1.00 21.59 183 PRO C C 1
ATOM 4029 O O . PRO C 1 147 ? 51.946 -1.796 59.145 1.00 21.40 183 PRO C O 1
ATOM 4033 N N . TYR C 1 148 ? 50.206 -3.225 59.338 1.00 21.14 184 TYR C N 1
ATOM 4034 C CA . TYR C 1 148 ? 50.975 -4.289 59.862 1.00 20.79 184 TYR C CA 1
ATOM 4035 C C . TYR C 1 148 ? 51.865 -4.829 58.744 1.00 22.65 184 TYR C C 1
ATOM 4036 O O . TYR C 1 148 ? 51.405 -5.204 57.664 1.00 22.03 184 TYR C O 1
ATOM 4045 N N . ARG C 1 149 ? 53.164 -4.825 59.029 1.00 26.67 185 ARG C N 1
ATOM 4046 C CA . ARG C 1 149 ? 54.222 -5.312 58.141 1.00 21.06 185 ARG C CA 1
ATOM 4047 C C . ARG C 1 149 ? 55.287 -5.902 59.056 1.00 22.20 185 ARG C C 1
ATOM 4048 O O . ARG C 1 149 ? 55.469 -5.456 60.234 1.00 21.49 185 ARG C O 1
ATOM 4056 N N . THR C 1 150 ? 56.049 -6.835 58.512 1.00 21.28 186 THR C N 1
ATOM 4057 C CA . THR C 1 150 ? 57.311 -7.158 59.130 1.00 21.42 186 THR C CA 1
ATOM 4058 C C . THR C 1 150 ? 58.469 -6.960 58.144 1.00 20.68 186 THR C C 1
ATOM 4059 O O . THR C 1 150 ? 58.276 -6.810 56.922 1.00 22.97 186 THR C O 1
ATOM 4063 N N . GLY C 1 151 ? 59.667 -6.925 58.693 1.00 21.98 187 GLY C N 1
ATOM 4064 C CA . GLY C 1 151 ? 60.879 -6.620 57.945 1.00 20.46 187 GLY C CA 1
ATOM 4065 C C . GLY C 1 151 ? 60.931 -5.246 57.250 1.00 21.07 187 GLY C C 1
ATOM 4066 O O . GLY C 1 151 ? 60.313 -4.247 57.697 1.00 18.06 187 GLY C O 1
ATOM 4067 N N . ARG C 1 152 ? 61.650 -5.239 56.124 1.00 19.73 188 ARG C N 1
ATOM 4068 C CA . ARG C 1 152 ? 62.156 -4.029 55.543 1.00 20.59 188 ARG C CA 1
ATOM 4069 C C . ARG C 1 152 ? 61.275 -3.567 54.472 1.00 19.14 188 ARG C C 1
ATOM 4070 O O . ARG C 1 152 ? 60.993 -4.350 53.541 1.00 21.22 188 ARG C O 1
ATOM 4078 N N . HIS C 1 153 ? 60.844 -2.314 54.554 1.00 19.59 189 HIS C N 1
ATOM 4079 C CA . HIS C 1 153 ? 59.888 -1.754 53.528 1.00 16.85 189 HIS C CA 1
ATOM 4080 C C . HIS C 1 153 ? 60.316 -0.436 52.860 1.00 18.35 189 HIS C C 1
ATOM 4081 O O . HIS C 1 153 ? 61.265 0.206 53.315 1.00 19.74 189 HIS C O 1
ATOM 4088 N N . ILE C 1 154 ? 59.694 -0.082 51.735 1.00 17.53 190 ILE C N 1
ATOM 4089 C CA . ILE C 1 154 ? 59.969 1.193 51.077 1.00 18.27 190 ILE C CA 1
ATOM 4090 C C . ILE C 1 154 ? 58.656 1.954 51.212 1.00 17.98 190 ILE C C 1
ATOM 4091 O O . ILE C 1 154 ? 57.579 1.442 50.825 1.00 17.83 190 ILE C O 1
ATOM 4096 N N . ILE C 1 155 ? 58.731 3.129 51.848 1.00 16.32 191 ILE C N 1
ATOM 4097 C CA . ILE C 1 155 ? 57.599 4.013 51.855 1.00 17.37 191 ILE C CA 1
ATOM 4098 C C . ILE C 1 155 ? 57.802 5.022 50.705 1.00 16.60 191 ILE C C 1
ATOM 4099 O O . ILE C 1 155 ? 58.894 5.544 50.501 1.00 17.79 191 ILE C O 1
ATOM 4104 N N . TYR C 1 156 ? 56.749 5.381 50.025 1.00 15.87 192 TYR C N 1
ATOM 4105 C CA . TYR C 1 156 ? 56.915 6.359 48.919 1.00 15.85 192 TYR C CA 1
ATOM 4106 C C . TYR C 1 156 ? 55.985 7.468 49.187 1.00 14.84 192 TYR C C 1
ATOM 4107 O O . TYR C 1 156 ? 54.775 7.252 49.272 1.00 14.83 192 TYR C O 1
ATOM 4116 N N . SER C 1 157 ? 56.531 8.681 49.337 1.00 14.26 193 SER C N 1
ATOM 4117 C CA . SER C 1 157 ? 55.689 9.797 49.568 1.00 13.13 193 SER C CA 1
ATOM 4118 C C . SER C 1 157 ? 55.729 10.676 48.313 1.00 13.15 193 SER C C 1
ATOM 4119 O O . SER C 1 157 ? 56.780 10.854 47.688 1.00 13.91 193 SER C O 1
ATOM 4122 N N . ILE C 1 158 ? 54.603 11.272 47.998 1.00 13.73 194 ILE C N 1
ATOM 4123 C CA . ILE C 1 158 ? 54.466 12.056 46.758 1.00 16.92 194 ILE C CA 1
ATOM 4124 C C . ILE C 1 158 ? 53.898 13.370 47.122 1.00 17.70 194 ILE C C 1
ATOM 4125 O O . ILE C 1 158 ? 52.809 13.444 47.685 1.00 18.33 194 ILE C O 1
ATOM 4130 N N . TRP C 1 159 ? 54.595 14.435 46.745 1.00 20.31 195 TRP C N 1
ATOM 4131 C CA . TRP C 1 159 ? 54.075 15.727 47.111 1.00 20.27 195 TRP C CA 1
ATOM 4132 C C . TRP C 1 159 ? 53.511 16.329 45.893 1.00 19.43 195 TRP C C 1
ATOM 4133 O O . TRP C 1 159 ? 54.284 16.675 45.009 1.00 19.07 195 TRP C O 1
ATOM 4144 N N . GLN C 1 160 ? 52.190 16.513 45.860 1.00 20.30 196 GLN C N 1
ATOM 4145 C CA . GLN C 1 160 ? 51.561 17.047 44.653 1.00 20.97 196 GLN C CA 1
ATOM 4146 C C . GLN C 1 160 ? 51.328 18.528 44.922 1.00 21.91 196 GLN C C 1
ATOM 4147 O O . GLN C 1 160 ? 50.573 18.917 45.771 1.00 19.67 196 GLN C O 1
ATOM 4153 N N . ARG C 1 161 ? 52.006 19.356 44.164 1.00 23.75 197 ARG C N 1
ATOM 4154 C CA . ARG C 1 161 ? 51.819 20.786 44.265 1.00 23.15 197 ARG C CA 1
ATOM 4155 C C . ARG C 1 161 ? 50.456 21.123 43.644 1.00 23.30 197 ARG C C 1
ATOM 4156 O O . ARG C 1 161 ? 49.899 20.342 42.854 1.00 21.83 197 ARG C O 1
ATOM 4164 N N . ASP C 1 162 ? 49.866 22.245 44.042 1.00 22.67 198 ASP C N 1
ATOM 4165 C CA . ASP C 1 162 ? 48.461 22.479 43.663 1.00 23.01 198 ASP C CA 1
ATOM 4166 C C . ASP C 1 162 ? 48.349 23.220 42.361 1.00 19.80 198 ASP C C 1
ATOM 4167 O O . ASP C 1 162 ? 48.479 24.409 42.347 1.00 17.88 198 ASP C O 1
ATOM 4172 N N . TRP C 1 163 ? 48.101 22.513 41.249 1.00 19.53 199 TRP C N 1
ATOM 4173 C CA . TRP C 1 163 ? 48.115 23.142 39.928 1.00 18.15 199 TRP C CA 1
ATOM 4174 C C . TRP C 1 163 ? 46.904 24.045 39.735 1.00 22.27 199 TRP C C 1
ATOM 4175 O O . TRP C 1 163 ? 46.894 24.856 38.819 1.00 22.86 199 TRP C O 1
ATOM 4186 N N . ASP C 1 164 ? 45.897 23.934 40.609 1.00 24.41 200 ASP C N 1
ATOM 4187 C CA . ASP C 1 164 ? 44.748 24.837 40.552 1.00 29.20 200 ASP C CA 1
ATOM 4188 C C . ASP C 1 164 ? 45.072 26.183 41.199 1.00 31.94 200 ASP C C 1
ATOM 4189 O O . ASP C 1 164 ? 44.638 27.241 40.728 1.00 38.22 200 ASP C O 1
ATOM 4194 N N . ARG C 1 165 ? 45.895 26.152 42.229 1.00 28.05 201 ARG C N 1
ATOM 4195 C CA . ARG C 1 165 ? 46.202 27.378 42.948 1.00 26.75 201 ARG C CA 1
ATOM 4196 C C . ARG C 1 165 ? 47.643 27.838 42.780 1.00 27.17 201 ARG C C 1
ATOM 4197 O O . ARG C 1 165 ? 48.026 28.861 43.356 1.00 26.32 201 ARG C O 1
ATOM 4205 N N . ASP C 1 166 ? 48.453 27.108 42.017 1.00 26.67 202 ASP C N 1
ATOM 4206 C CA . ASP C 1 166 ? 49.901 27.349 42.083 1.00 26.21 202 ASP C CA 1
ATOM 4207 C C . ASP C 1 166 ? 50.624 26.941 40.808 1.00 29.03 202 ASP C C 1
ATOM 4208 O O . ASP C 1 166 ? 50.679 27.729 39.838 1.00 32.00 202 ASP C O 1
ATOM 4213 N N . ALA C 1 167 ? 51.218 25.754 40.793 1.00 24.78 203 ALA C N 1
ATOM 4214 C CA . ALA C 1 167 ? 51.776 25.189 39.555 1.00 21.42 203 ALA C CA 1
ATOM 4215 C C . ALA C 1 167 ? 51.722 23.683 39.627 1.00 18.41 203 ALA C C 1
ATOM 4216 O O . ALA C 1 167 ? 51.546 23.112 40.707 1.00 17.85 203 ALA C O 1
ATOM 4218 N N . ALA C 1 168 ? 51.827 23.009 38.476 1.00 16.65 204 ALA C N 1
ATOM 4219 C CA . ALA C 1 168 ? 51.882 21.573 38.462 1.00 15.00 204 ALA C CA 1
ATOM 4220 C C . ALA C 1 168 ? 53.298 21.065 38.713 1.00 15.14 204 ALA C C 1
ATOM 4221 O O . ALA C 1 168 ? 54.190 21.364 37.952 1.00 15.80 204 ALA C O 1
ATOM 4223 N N . GLU C 1 169 ? 53.533 20.246 39.762 1.00 13.31 205 GLU C N 1
ATOM 4224 C CA . GLU C 1 169 ? 54.866 19.748 39.973 1.00 13.96 205 GLU C CA 1
ATOM 4225 C C . GLU C 1 169 ? 54.622 18.677 41.021 1.00 14.72 205 GLU C C 1
ATOM 4226 O O . GLU C 1 169 ? 53.610 18.729 41.745 1.00 16.20 205 GLU C O 1
ATOM 4232 N N . GLY C 1 170 ? 55.546 17.759 41.109 1.00 14.82 206 GLY C N 1
ATOM 4233 C CA . GLY C 1 170 ? 55.459 16.652 42.104 1.00 13.83 206 GLY C CA 1
ATOM 4234 C C . GLY C 1 170 ? 56.841 16.427 42.658 1.00 16.79 206 GLY C C 1
ATOM 4235 O O . GLY C 1 170 ? 57.828 16.690 42.000 1.00 16.28 206 GLY C O 1
ATOM 4236 N N . PHE C 1 171 ? 56.929 15.951 43.905 1.00 16.35 207 PHE C N 1
ATOM 4237 C CA . PHE C 1 171 ? 58.185 15.762 44.573 1.00 18.67 207 PHE C CA 1
ATOM 4238 C C . PHE C 1 171 ? 57.988 14.364 45.114 1.00 18.55 207 PHE C C 1
ATOM 4239 O O . PHE C 1 171 ? 56.861 14.024 45.513 1.00 16.67 207 PHE C O 1
ATOM 4247 N N . TYR C 1 172 ? 59.069 13.575 45.045 1.00 17.82 208 TYR C N 1
ATOM 4248 C CA . TYR C 1 172 ? 59.014 12.109 45.217 1.00 17.96 208 TYR C CA 1
ATOM 4249 C C . TYR C 1 172 ? 60.090 11.671 46.170 1.00 17.43 208 TYR C C 1
ATOM 4250 O O . TYR C 1 172 ? 61.285 11.899 45.908 1.00 15.70 208 TYR C O 1
ATOM 4259 N N . GLN C 1 173 ? 59.697 10.981 47.257 1.00 17.63 209 GLN C N 1
ATOM 4260 C CA . GLN C 1 173 ? 60.636 10.595 48.281 1.00 17.44 209 GLN C CA 1
ATOM 4261 C C . GLN C 1 173 ? 60.425 9.149 48.610 1.00 19.72 209 GLN C C 1
ATOM 4262 O O . GLN C 1 173 ? 59.479 8.803 49.334 1.00 19.34 209 GLN C O 1
ATOM 4268 N N . CYS C 1 174 ? 61.281 8.308 48.058 1.00 18.39 210 CYS C N 1
ATOM 4269 C CA . CYS C 1 174 ? 61.431 6.987 48.588 1.00 20.99 210 CYS C CA 1
ATOM 4270 C C . CYS C 1 174 ? 62.043 7.034 49.993 1.00 20.78 210 CYS C C 1
ATOM 4271 O O . CYS C 1 174 ? 63.031 7.782 50.268 1.00 18.17 210 CYS C O 1
ATOM 4274 N N . ILE C 1 175 ? 61.515 6.176 50.864 1.00 19.78 211 ILE C N 1
ATOM 4275 C CA . ILE C 1 175 ? 61.949 6.139 52.246 1.00 20.48 211 ILE C CA 1
ATOM 4276 C C . ILE C 1 175 ? 62.085 4.697 52.744 1.00 20.57 211 ILE C C 1
ATOM 4277 O O . ILE C 1 175 ? 61.117 3.954 52.675 1.00 24.55 211 ILE C O 1
ATOM 4282 N N . ASP C 1 176 ? 63.264 4.329 53.254 1.00 18.31 212 ASP C N 1
ATOM 4283 C CA . ASP C 1 176 ? 63.504 2.952 53.783 1.00 19.05 212 ASP C CA 1
ATOM 4284 C C . ASP C 1 176 ? 63.212 2.786 55.234 1.00 18.30 212 ASP C C 1
ATOM 4285 O O . ASP C 1 176 ? 63.640 3.589 56.031 1.00 16.57 212 ASP C O 1
ATOM 4290 N N . VAL C 1 177 ? 62.399 1.781 55.549 1.00 21.69 213 VAL C N 1
ATOM 4291 C CA . VAL C 1 177 ? 61.923 1.546 56.912 1.00 19.09 213 VAL C CA 1
ATOM 4292 C C . VAL C 1 177 ? 62.066 0.075 57.227 1.00 18.00 213 VAL C C 1
ATOM 4293 O O . VAL C 1 177 ? 62.089 -0.781 56.331 1.00 18.74 213 VAL C O 1
ATOM 4297 N N . ASP C 1 178 ? 62.124 -0.219 58.511 1.00 18.15 214 ASP C N 1
ATOM 4298 C CA . ASP C 1 178 ? 62.309 -1.598 58.944 1.00 20.60 214 ASP C CA 1
ATOM 4299 C C . ASP C 1 178 ? 61.320 -1.855 60.098 1.00 18.79 214 ASP C C 1
ATOM 4300 O O . ASP C 1 178 ? 61.373 -1.159 61.116 1.00 18.15 214 ASP C O 1
ATOM 4305 N N . PHE C 1 179 ? 60.389 -2.790 59.914 1.00 20.13 215 PHE C N 1
ATOM 4306 C CA . PHE C 1 179 ? 59.389 -3.084 60.977 1.00 19.32 215 PHE C CA 1
ATOM 4307 C C . PHE C 1 179 ? 59.963 -4.099 61.904 1.00 21.61 215 PHE C C 1
ATOM 4308 O O . PHE C 1 179 ? 59.340 -4.424 62.897 1.00 25.48 215 PHE C O 1
ATOM 4316 N N . GLY C 1 180 ? 61.174 -4.538 61.630 1.00 20.51 216 GLY C N 1
ATOM 4317 C CA . GLY C 1 180 ? 61.783 -5.580 62.439 1.00 23.06 216 GLY C CA 1
ATOM 4318 C C . GLY C 1 180 ? 61.082 -6.916 62.329 1.00 25.79 216 GLY C C 1
ATOM 4319 O O . GLY C 1 180 ? 60.375 -7.201 61.346 1.00 20.83 216 GLY C O 1
#

InterPro domains:
  IPR003610 Carbohydrate binding module family 5/12 [SM00495] (256-302)
  IPR003610 Carbohydrate binding module family 5/12 [SM00495] (342-389)
  IPR004302 Cellulose/chitin-binding protein, N-terminal [PF03067] (37-213)
  IPR014756 Immunoglobulin E-set [SSF81296] (37-217)
  IPR036573 Carbohydrate-binding module superfamily 5/12 [SSF51055] (253-305)
  IPR051024 GlcNAc and Chitin Interaction and Degradation [PTHR34823] (18-391)

Sequence (540 aa):
HGYVSSPKSRVIQCKENGIENPTHPACIAAKAAGNGGLYTPQEVAVGGVRDNHDYYIPDGRLCSANRANLFGMDLARNDWPATSVTPGAREFVWTNTAAHKTKYFRYYITPQGYDHSQPLRWSDLQLIHDSGPADQEWVSTHNVILPYRTGRHIIYSIWQRDWDRDAAEGFYQCIDVDFGHGYVSSPKSRVIQCKENGIENPTHPACIAAKAAGNGGLYTPQEVAVGGVRDNHDYYIPDGRLCSANRANLFGMDLARNDWPATSVTPGAREFVWTNTAAHKTKYFRYYITPQGYDHSQPLRWSDLQLIHDSGPADQEWVSTHNVILPYRTGRHIIYSIWQRDWDRDAAEGFYQCIDVDFGHGYVSSPKSRVIQCKENGIENPTHPACIAAKAAGNGGLYTPQEVAVGGVRDNHDYYIPDGRLCSANRANLFGMDLARNDWPATSVTPGAREFVWTNTAAHKTKYFRYYITPQGYDHSQPLRWSDLQLIHDSGPADQEWVSTHNVILPYRTGRHIIYSIWQRDWDRDAAEGFYQCIDVDFG

Secondary structure (DSSP, 8-state):
-EEEEETTBHHHHHHHH-SSS--SHHHHHHHHH--GGGG-GGG-EEET-SS-HHHHS-TT-TTTTT-GGGGGGG---S-S--EE--SEEEEEEEEESS---EEEEEEEEPPTT--S-S---GGG-EEEEE---B---SEEEEEEEEPS--SEEEEEEEEEE-TTTT--EEEEEEEEEE--/--EEEETTPHHHHHHHH-SSS--SHHHHHHHHH--GGGG-GGG-EEET-SS-HHHHS-TT-TTTTT-GGGGGGG---S-S--EE--SEEEEEEEE-SS---EEEEEEEEPPTT----S---GGG-EEEEE---B---SEEEEEEEEPS--SEEEEEEEEEE-TTTS--EEEEEEEEEE--/-EEEEETTPHHHHHHHHHSSS--SHHHHHHHHH--GGGG-GGG-EEET-SS-HHHHS-TT-TTTTT-GGGGGGG---TTS--EE--SEEEEEEEEESS---EEEEEEEEPPTT----S---GGG-EEEEE---B---SEEEEEEEE-S--SEEEEEEEEEE-TTTS--EEEEEEEEEE--

B-factor: mean 21.28, std 6.06, range [10.08, 64.48]

CATH classification: 2.70.50.50